Protein AF-A0A4Z2C0A8-F1 (afdb_monomer_lite)

Secondary structure (DSSP, 8-state):
-HHHHHHGGGS--HHHHHHHHHHHHHHHHHHHS-EEEESEEEE-GGG--SHHHHHHHHHHHHHHHTS--STT---TT---HHHHHHHHHHHHHHTTPPPPHHHHHHHHHHTSPP---HHHHHHHHHHHHHTTTTTTTHHHHHHHHHHHHHHTT-GGGGGGHHHHHHHTTSS-TTS---TTT--SSTTTTT-TTS-----------------HHHHHHHHHHHHHHHHHHHHHS-TT-TT---THHHHHHHHHHHHHHHHHHHT--SSHHHHHHHHHHHHHHHHHHHHHHHHHHHHT-S-TT--SS-----S--PPPHHHHHHHHHHHHHHHHHH-HHHHHHHHHHHHHHHHHHHHTT-HHHHHTTS---GGGHHHHHHHHHHHS--

Structure (mmCIF, N/CA/C/O backbone):
data_AF-A0A4Z2C0A8-F1
#
_entry.id   AF-A0A4Z2C0A8-F1
#
loop_
_atom_site.group_PDB
_atom_site.id
_atom_site.type_symbol
_atom_site.label_atom_id
_atom_site.label_alt_id
_atom_site.label_comp_id
_atom_site.label_asym_id
_atom_site.label_entity_id
_atom_site.label_seq_id
_atom_site.pdbx_PDB_ins_code
_atom_site.Cartn_x
_atom_site.Cartn_y
_atom_site.Cartn_z
_atom_site.occupancy
_atom_site.B_iso_or_equiv
_atom_site.auth_seq_id
_atom_site.auth_comp_id
_atom_site.auth_asym_id
_atom_site.auth_atom_id
_atom_site.pdbx_PDB_model_num
ATOM 1 N N . MET A 1 1 ? -29.830 -2.987 31.483 1.00 88.69 1 MET A N 1
ATOM 2 C CA . MET A 1 1 ? -28.552 -2.624 32.144 1.00 88.69 1 MET A CA 1
ATOM 3 C C . MET A 1 1 ? -27.449 -2.340 31.132 1.00 88.69 1 MET A C 1
ATOM 5 O O . MET A 1 1 ? -26.892 -1.254 31.177 1.00 88.69 1 MET A O 1
ATOM 9 N N . LEU A 1 2 ? -27.124 -3.257 30.213 1.00 89.62 2 LEU A N 1
ATOM 10 C CA . LEU A 1 2 ? -26.141 -2.940 29.168 1.00 89.62 2 LEU A CA 1
ATOM 11 C C . LEU A 1 2 ? -26.569 -1.745 28.313 1.00 89.62 2 LEU A C 1
ATOM 13 O O . LEU A 1 2 ? -25.773 -0.841 28.118 1.00 89.62 2 LEU A O 1
ATOM 17 N N . GLU A 1 3 ? -27.832 -1.681 27.895 1.00 87.94 3 GLU A N 1
ATOM 18 C CA . GLU A 1 3 ? -28.350 -0.531 27.143 1.00 87.94 3 GLU A CA 1
ATOM 19 C C . GLU A 1 3 ? -28.094 0.795 27.865 1.00 87.94 3 GLU A C 1
ATOM 21 O O . GLU A 1 3 ? -27.481 1.675 27.278 1.00 87.94 3 GLU A O 1
ATOM 26 N N . THR A 1 4 ? -28.429 0.901 29.155 1.00 90.75 4 THR A N 1
ATOM 27 C CA . THR A 1 4 ? -28.157 2.094 29.980 1.00 90.75 4 THR A CA 1
ATOM 28 C C . THR A 1 4 ? -26.667 2.428 30.098 1.00 90.75 4 THR A C 1
ATOM 30 O O . THR A 1 4 ? -26.314 3.600 30.163 1.00 90.75 4 THR A O 1
ATOM 33 N N . ILE A 1 5 ? -25.778 1.426 30.089 1.00 92.50 5 ILE A N 1
ATOM 34 C CA . ILE A 1 5 ? -24.326 1.665 30.039 1.00 92.50 5 ILE A CA 1
ATOM 35 C C . ILE A 1 5 ? -23.964 2.290 28.687 1.00 92.50 5 ILE A C 1
ATOM 37 O O . ILE A 1 5 ? -23.289 3.313 28.647 1.00 92.50 5 ILE A O 1
ATOM 41 N N . PHE A 1 6 ? -24.445 1.722 27.578 1.00 89.81 6 PHE A N 1
ATOM 42 C CA . PHE A 1 6 ? -24.187 2.238 26.229 1.00 89.81 6 PHE A CA 1
ATOM 43 C C . PHE A 1 6 ? -24.860 3.594 25.961 1.00 89.81 6 PHE A C 1
ATOM 45 O O . PHE A 1 6 ? -24.337 4.380 25.176 1.00 89.81 6 PHE A O 1
ATOM 52 N N . GLU A 1 7 ? -25.955 3.932 26.645 1.00 89.25 7 GLU A N 1
ATOM 53 C CA . GLU A 1 7 ? -26.578 5.258 26.563 1.00 89.25 7 GLU A CA 1
ATOM 54 C C . GLU A 1 7 ? -25.666 6.390 27.041 1.00 89.25 7 GLU A C 1
ATOM 56 O O . GLU A 1 7 ? -25.802 7.512 26.551 1.00 89.25 7 GLU A O 1
ATOM 61 N N . LEU A 1 8 ? -24.694 6.108 27.919 1.00 89.31 8 LEU A N 1
ATOM 62 C CA . LEU A 1 8 ? -23.673 7.087 28.310 1.00 89.31 8 LEU A CA 1
ATOM 63 C C . LEU A 1 8 ? -22.891 7.604 27.095 1.00 89.31 8 LEU A C 1
ATOM 65 O O . LEU A 1 8 ? -22.428 8.741 27.099 1.00 89.31 8 LEU A O 1
ATOM 69 N N . LEU A 1 9 ? -22.788 6.802 26.030 1.00 86.75 9 LEU A N 1
ATOM 70 C CA . LEU A 1 9 ? -22.075 7.164 24.809 1.00 86.75 9 LEU A CA 1
ATOM 71 C C . LEU A 1 9 ? -22.843 8.145 23.909 1.00 86.75 9 LEU A C 1
ATOM 73 O O . LEU A 1 9 ? -22.243 8.678 22.979 1.00 86.75 9 LEU A O 1
ATOM 77 N N . LYS A 1 10 ? -24.130 8.432 24.178 1.00 84.69 10 LYS A N 1
ATOM 78 C CA . LYS A 1 10 ? -24.916 9.430 23.418 1.00 84.69 10 LYS A CA 1
ATOM 79 C C . LYS A 1 10 ? -24.261 10.815 23.430 1.00 84.69 10 LYS A C 1
ATOM 81 O O . LYS A 1 10 ? -24.403 11.574 22.478 1.00 84.69 10 LYS A O 1
ATOM 86 N N . SER A 1 11 ? -23.549 11.148 24.508 1.00 84.12 11 SER A N 1
ATOM 87 C CA . SER A 1 11 ? -22.770 12.380 24.623 1.00 84.12 11 SER A CA 1
ATOM 88 C C . SER A 1 11 ? -21.293 12.041 24.796 1.00 84.12 11 SER A C 1
ATOM 90 O O . SER A 1 11 ? -20.888 11.470 25.813 1.00 84.12 11 SER A O 1
ATOM 92 N N . TRP A 1 12 ? -20.499 12.390 23.784 1.00 82.88 12 TRP A N 1
ATOM 93 C CA . TRP A 1 12 ? -19.073 12.086 23.705 1.00 82.88 12 TRP A CA 1
ATOM 94 C C . TRP A 1 12 ? -18.260 13.064 24.558 1.00 82.88 12 TRP A C 1
ATOM 96 O O . TRP A 1 12 ? -17.867 14.131 24.088 1.00 82.88 12 TRP A O 1
ATOM 106 N N . THR A 1 13 ? -18.088 12.718 25.834 1.00 85.19 13 THR A N 1
ATOM 107 C CA . THR A 1 13 ? -17.295 13.486 26.801 1.00 85.19 13 THR A CA 1
ATOM 108 C C . THR A 1 13 ? -16.404 12.561 27.625 1.00 85.19 13 THR A C 1
ATOM 110 O O . THR A 1 13 ? -16.805 11.442 27.955 1.00 85.19 13 THR A O 1
ATOM 113 N N . ASP A 1 14 ? -15.243 13.053 28.058 1.00 83.06 14 ASP A N 1
ATOM 114 C CA . ASP A 1 14 ? -14.302 12.321 28.922 1.00 83.06 14 ASP A CA 1
ATOM 115 C C . ASP A 1 14 ? -14.969 11.707 30.171 1.00 83.06 14 ASP A C 1
ATOM 117 O O . ASP A 1 14 ? -14.693 10.562 30.534 1.00 83.06 14 ASP A O 1
ATOM 121 N N . VAL A 1 15 ? -15.903 12.425 30.808 1.00 88.06 15 VAL A N 1
ATOM 122 C CA . VAL A 1 15 ? -16.646 11.929 31.982 1.00 88.06 15 VAL A CA 1
ATOM 123 C C . VAL A 1 15 ? -17.532 10.738 31.613 1.00 88.06 15 VAL A C 1
ATOM 125 O O . VAL A 1 15 ? -17.494 9.706 32.287 1.00 88.06 15 VAL A O 1
ATOM 128 N N . ASN A 1 16 ? -18.303 10.849 30.530 1.00 89.25 16 ASN A N 1
ATOM 129 C CA . ASN A 1 16 ? -19.191 9.777 30.087 1.00 89.25 16 ASN A CA 1
ATOM 130 C C . ASN A 1 16 ? -18.418 8.555 29.599 1.00 89.25 16 ASN A C 1
ATOM 132 O O . ASN A 1 16 ? -18.796 7.433 29.929 1.00 89.25 16 ASN A O 1
ATOM 136 N N . LEU A 1 17 ? -17.315 8.755 28.876 1.00 86.56 17 LEU A N 1
ATOM 137 C CA . LEU A 1 17 ? -16.445 7.667 28.440 1.00 86.56 17 LEU A CA 1
ATOM 138 C C . LEU A 1 17 ? -15.831 6.937 29.639 1.00 86.56 17 LEU A C 1
ATOM 140 O O . LEU A 1 17 ? -15.885 5.709 29.698 1.00 86.56 17 LEU A O 1
ATOM 144 N N . LYS A 1 18 ? -15.299 7.661 30.633 1.00 88.12 18 LYS A N 1
ATOM 145 C CA . LYS A 1 18 ? -14.781 7.052 31.871 1.00 88.12 18 LYS A CA 1
ATOM 146 C C . LYS A 1 18 ? -15.848 6.230 32.589 1.00 88.12 18 LYS A C 1
ATOM 148 O O . LYS A 1 18 ? -15.583 5.091 32.976 1.00 88.12 18 LYS A O 1
ATOM 153 N N . ASN A 1 19 ? -17.052 6.783 32.726 1.00 91.25 19 ASN A N 1
ATOM 154 C CA . ASN A 1 19 ? -18.176 6.095 33.355 1.00 91.25 19 ASN A CA 1
ATOM 155 C C . ASN A 1 19 ? -18.604 4.855 32.563 1.00 91.25 19 ASN A C 1
ATOM 157 O O . ASN A 1 19 ? -18.820 3.807 33.168 1.00 91.25 19 ASN A O 1
ATOM 161 N N . PHE A 1 20 ? -18.659 4.943 31.232 1.00 92.19 20 PHE A N 1
ATOM 162 C CA . PHE A 1 20 ? -18.952 3.813 30.354 1.00 92.19 20 PHE A CA 1
ATOM 163 C C . PHE A 1 20 ? -17.986 2.654 30.603 1.00 92.19 20 PHE A C 1
ATOM 165 O O . PHE A 1 20 ? -18.425 1.544 30.896 1.00 92.19 20 PHE A O 1
ATOM 172 N N . TRP A 1 21 ? -16.673 2.902 30.564 1.00 89.94 21 TRP A N 1
ATOM 173 C CA . TRP A 1 21 ? -15.678 1.846 30.765 1.00 89.94 21 TRP A CA 1
ATOM 174 C C . TRP A 1 21 ? -15.716 1.254 32.172 1.00 89.94 21 TRP A C 1
ATOM 176 O O . TRP A 1 21 ? -15.586 0.038 32.323 1.00 89.94 21 TRP A O 1
ATOM 186 N N . LEU A 1 22 ? -15.920 2.086 33.197 1.00 91.81 22 LEU A N 1
ATOM 187 C CA . LEU A 1 22 ? -16.015 1.626 34.581 1.00 91.81 22 LEU A CA 1
ATOM 188 C C . LEU A 1 22 ? -17.239 0.725 34.787 1.00 91.81 22 LEU A C 1
ATOM 190 O O . LEU A 1 22 ? -17.107 -0.369 35.336 1.00 91.81 22 LEU A O 1
ATOM 194 N N . GLN A 1 23 ? -18.409 1.155 34.313 1.00 95.62 23 GLN A N 1
ATOM 195 C CA . GLN A 1 23 ? -19.644 0.386 34.446 1.00 95.62 23 GLN A CA 1
ATOM 196 C C . GLN A 1 23 ? -19.627 -0.873 33.578 1.00 95.62 23 GLN A C 1
ATOM 198 O O . GLN A 1 23 ? -20.081 -1.923 34.023 1.00 95.62 23 GLN A O 1
ATOM 203 N N . LEU A 1 24 ? -19.052 -0.808 32.373 1.00 95.00 24 LEU A N 1
ATOM 204 C CA . LEU A 1 24 ? -18.886 -1.977 31.514 1.00 95.00 24 LEU A CA 1
ATOM 205 C C . LEU A 1 24 ? -17.974 -3.022 32.165 1.00 95.00 24 LEU A C 1
ATOM 207 O O . LEU A 1 24 ? -18.290 -4.210 32.140 1.00 95.00 24 LEU A O 1
ATOM 211 N N . LYS A 1 25 ? -16.871 -2.584 32.786 1.00 93.81 25 LYS A N 1
ATOM 212 C CA . LYS A 1 25 ? -15.972 -3.465 33.539 1.00 93.81 25 LYS A CA 1
ATOM 213 C C . LYS A 1 25 ? -16.688 -4.118 34.718 1.00 93.81 25 LYS A C 1
ATOM 215 O O . LYS A 1 25 ? -16.620 -5.334 34.863 1.00 93.81 25 LYS A O 1
ATOM 220 N N . GLN A 1 26 ? -17.403 -3.329 35.521 1.00 94.12 26 GLN A N 1
ATOM 221 C CA . GLN A 1 26 ? -18.189 -3.841 36.646 1.00 94.12 26 GLN A CA 1
ATOM 222 C C . GLN A 1 26 ? -19.239 -4.855 36.182 1.00 94.12 26 GLN A C 1
ATOM 224 O O . GLN A 1 26 ? -19.340 -5.939 36.750 1.00 94.12 26 GLN A O 1
ATOM 229 N N . PHE A 1 27 ? -19.978 -4.534 35.117 1.00 95.12 27 PHE A N 1
ATOM 230 C CA . PHE A 1 27 ? -20.941 -5.446 34.510 1.00 95.12 27 PHE A CA 1
ATOM 231 C C . PHE A 1 27 ? -20.268 -6.761 34.107 1.00 95.12 27 PHE A C 1
ATOM 233 O O . PHE A 1 27 ? -20.712 -7.837 34.503 1.00 95.12 27 PHE A O 1
ATOM 240 N N . PHE A 1 28 ? -19.163 -6.693 33.363 1.00 93.88 28 PHE A N 1
ATOM 241 C CA . PHE A 1 28 ? -18.478 -7.895 32.908 1.00 93.88 28 PHE A CA 1
ATOM 242 C C . PHE A 1 28 ? -17.987 -8.747 34.084 1.00 93.88 28 PHE A C 1
ATOM 244 O O . PHE A 1 28 ? -18.219 -9.953 34.095 1.00 93.88 28 PHE A O 1
ATOM 251 N N . GLU A 1 29 ? -17.359 -8.148 35.098 1.00 91.50 29 GLU A N 1
ATOM 252 C CA . GLU A 1 29 ? -16.830 -8.871 36.262 1.00 91.50 29 GLU A CA 1
ATOM 253 C C . GLU A 1 29 ? -17.927 -9.566 37.079 1.00 91.50 29 GLU A C 1
ATOM 255 O O . GLU A 1 29 ? -17.758 -10.726 37.464 1.00 91.50 29 GLU A O 1
ATOM 260 N N . VAL A 1 30 ? -19.056 -8.888 37.305 1.00 91.06 30 VAL A N 1
ATOM 261 C CA . VAL A 1 30 ? -20.178 -9.415 38.096 1.00 91.06 30 VAL A CA 1
ATOM 262 C C . VAL A 1 30 ? -20.907 -10.531 37.350 1.00 91.06 30 VAL A C 1
ATOM 264 O O . VAL A 1 30 ? -21.149 -11.599 37.912 1.00 91.06 30 VAL A O 1
ATOM 267 N N . TYR A 1 31 ? -21.244 -10.316 36.078 1.00 91.25 31 TYR A N 1
ATOM 268 C CA . TYR A 1 31 ? -22.095 -11.246 35.335 1.00 91.25 31 TYR A CA 1
ATOM 269 C C . TYR A 1 31 ? -21.322 -12.414 34.710 1.00 91.25 31 TYR A C 1
ATOM 271 O O . TYR A 1 31 ? -21.910 -13.468 34.482 1.00 91.25 31 TYR A O 1
ATOM 279 N N . SER A 1 32 ? -20.009 -12.288 34.477 1.00 91.31 32 SER A N 1
ATOM 280 C CA . SER A 1 32 ? -19.203 -13.396 33.925 1.00 91.31 32 SER A CA 1
ATOM 281 C C . SER A 1 32 ? -18.956 -14.515 34.936 1.00 91.31 32 SER A C 1
ATOM 283 O O . SER A 1 32 ? -18.603 -15.637 34.565 1.00 91.31 32 SER A O 1
ATOM 285 N N . LYS A 1 33 ? -19.103 -14.213 36.230 1.00 89.25 33 LYS A N 1
ATOM 286 C CA . LYS A 1 33 ? -18.860 -15.142 37.335 1.00 89.25 33 LYS A CA 1
ATOM 287 C C . LYS A 1 33 ? -20.022 -15.049 38.325 1.00 89.25 33 LYS A C 1
ATOM 289 O O . LYS A 1 33 ? -19.846 -14.468 39.390 1.00 89.25 33 LYS A O 1
ATOM 294 N N . PRO A 1 34 ? -21.201 -15.605 38.000 1.00 87.81 34 PRO A N 1
ATOM 295 C CA . PRO A 1 34 ? -22.351 -15.522 38.887 1.00 87.81 34 PRO A CA 1
ATOM 296 C C . PRO A 1 34 ? -22.056 -16.240 40.210 1.00 87.81 34 PRO A C 1
ATOM 298 O O . PRO A 1 34 ? -21.634 -17.403 40.235 1.00 87.81 34 PRO A O 1
ATOM 301 N N . PHE A 1 35 ? -22.274 -15.535 41.318 1.00 86.88 35 PHE A N 1
ATOM 302 C CA . PHE A 1 35 ? -22.191 -16.073 42.672 1.00 86.88 35 PHE A CA 1
ATOM 303 C C . PHE A 1 35 ? -23.574 -16.056 43.315 1.00 86.88 35 PHE A C 1
ATOM 305 O O . PHE A 1 35 ? -24.343 -15.115 43.135 1.00 86.88 35 PHE A O 1
ATOM 312 N N . VAL A 1 36 ? -23.861 -17.092 44.093 1.00 88.31 36 VAL A N 1
ATOM 313 C CA . VAL A 1 36 ? -25.039 -17.200 44.952 1.00 88.31 36 VAL A CA 1
ATOM 314 C C . VAL A 1 36 ? -24.576 -17.322 46.400 1.00 88.31 36 VAL A C 1
ATOM 316 O O . VAL A 1 36 ? -23.484 -17.831 46.683 1.00 88.31 36 VAL A O 1
ATOM 319 N N . TYR A 1 37 ? -25.381 -16.812 47.326 1.00 85.69 37 TYR A N 1
ATOM 320 C CA . TYR A 1 37 ? -25.117 -16.940 48.750 1.00 85.69 37 TYR A CA 1
ATOM 321 C C . TYR A 1 37 ? -25.988 -18.049 49.343 1.00 85.69 37 TYR A C 1
ATOM 323 O O . TYR A 1 37 ? -27.208 -17.930 49.390 1.00 85.69 37 TYR A O 1
ATOM 331 N N . GLU A 1 38 ? -25.340 -19.113 49.810 1.00 83.06 38 GLU A N 1
ATOM 332 C CA . GLU A 1 38 ? -25.959 -20.227 50.535 1.00 83.06 38 GLU A CA 1
ATOM 333 C C . GLU A 1 38 ? -25.087 -20.530 51.754 1.00 83.06 38 GLU A C 1
ATOM 335 O O . GLU A 1 38 ? -24.165 -21.352 51.669 1.00 83.06 38 GLU A O 1
ATOM 340 N N . GLU A 1 39 ? -25.310 -19.784 52.843 1.00 88.25 39 GLU A N 1
ATOM 341 C CA . GLU A 1 39 ? -24.488 -19.728 54.075 1.00 88.25 39 GLU A CA 1
ATOM 342 C C . GLU A 1 39 ? -23.062 -19.175 53.862 1.00 88.25 39 GLU A C 1
ATOM 344 O O . GLU A 1 39 ? -22.512 -18.470 54.707 1.00 88.25 39 GLU A O 1
ATOM 349 N N . LYS A 1 40 ? -22.472 -19.437 52.695 1.00 85.56 40 LYS A N 1
ATOM 350 C CA . LYS A 1 40 ? -21.213 -18.889 52.192 1.00 85.56 40 LYS A CA 1
ATOM 351 C C . LYS A 1 40 ? -21.358 -18.499 50.723 1.00 85.56 40 LYS A C 1
ATOM 353 O O . LYS A 1 40 ? -22.190 -19.048 50.000 1.00 85.56 40 LYS A O 1
ATOM 358 N N . GLN A 1 41 ? -20.515 -17.574 50.269 1.00 87.12 41 GLN A N 1
ATOM 359 C CA . GLN A 1 41 ? -20.428 -17.214 48.855 1.00 87.12 41 GLN A CA 1
ATOM 360 C C . GLN A 1 41 ? -19.961 -18.432 48.042 1.00 87.12 41 GLN A C 1
ATOM 362 O O . GLN A 1 41 ? -18.883 -18.976 48.291 1.00 87.12 41 GLN A O 1
ATOM 367 N N . LYS A 1 42 ? -20.767 -18.865 47.069 1.00 87.94 42 LYS A N 1
ATOM 368 C CA . LYS A 1 42 ? -20.454 -19.983 46.168 1.00 87.94 42 LYS A CA 1
ATOM 369 C C . LYS A 1 42 ? -20.701 -19.578 44.722 1.00 87.94 42 LYS A C 1
ATOM 371 O O . LYS A 1 42 ? -21.611 -18.809 44.428 1.00 87.94 42 LYS A O 1
ATOM 376 N N . ARG A 1 43 ? -19.887 -20.099 43.803 1.00 84.25 43 ARG A N 1
ATOM 377 C CA . ARG A 1 43 ? -20.119 -19.915 42.366 1.00 84.25 43 ARG A CA 1
ATOM 378 C C . ARG A 1 43 ? -21.384 -20.675 41.964 1.00 84.25 43 ARG A C 1
ATOM 380 O O . ARG A 1 43 ? -21.538 -21.837 42.335 1.00 84.25 43 ARG A O 1
ATOM 387 N N . TRP A 1 44 ? -22.261 -20.038 41.197 1.00 87.88 44 TRP A N 1
ATOM 388 C CA . TRP A 1 44 ? -23.528 -20.626 40.770 1.00 87.88 44 TRP A CA 1
ATOM 389 C C . TRP A 1 44 ? -23.326 -21.531 39.546 1.00 87.88 44 TRP A C 1
ATOM 391 O O . TRP A 1 44 ? -23.567 -21.140 38.409 1.00 87.88 44 TRP A O 1
ATOM 401 N N . LEU A 1 45 ? -22.843 -22.754 39.777 1.00 84.12 45 LEU A N 1
ATOM 402 C CA . LEU A 1 45 ? -22.459 -23.684 38.704 1.00 84.12 45 LEU A CA 1
ATOM 403 C C . LEU A 1 45 ? -23.644 -24.237 37.891 1.00 84.12 45 LEU A C 1
ATOM 405 O O . LEU A 1 45 ? -23.461 -24.575 36.729 1.00 84.12 45 LEU A O 1
ATOM 409 N N . SER A 1 46 ? -24.846 -24.319 38.469 1.00 86.44 46 SER A N 1
ATOM 410 C CA . SER A 1 46 ? -26.043 -24.846 37.791 1.00 86.44 46 SER A CA 1
ATOM 411 C C . SER A 1 46 ? -26.724 -23.861 36.835 1.00 86.44 46 SER A C 1
ATOM 413 O O . SER A 1 46 ? -27.633 -24.264 36.119 1.00 86.44 46 SER A O 1
ATOM 415 N N . LEU A 1 47 ? -26.310 -22.588 36.821 1.00 85.31 47 LEU A N 1
ATOM 416 C CA . LEU A 1 47 ? -26.939 -21.542 36.007 1.00 85.31 47 LEU A CA 1
ATOM 417 C C . LEU A 1 47 ? -26.628 -21.679 34.503 1.00 85.31 47 LEU A C 1
ATOM 419 O O . LEU A 1 47 ? -27.257 -20.992 33.708 1.00 85.31 47 LEU A O 1
ATOM 423 N N . ASP A 1 48 ? -25.658 -22.525 34.124 1.00 85.69 48 ASP A N 1
ATOM 424 C CA . ASP A 1 48 ? -25.140 -22.677 32.748 1.00 85.69 48 ASP A CA 1
ATOM 425 C C . ASP A 1 48 ? -24.895 -21.325 32.048 1.00 85.69 48 ASP A C 1
ATOM 427 O O . ASP A 1 48 ? -25.204 -21.095 30.880 1.00 85.69 48 ASP A O 1
ATOM 431 N N . TYR A 1 49 ? -24.382 -20.378 32.833 1.00 89.56 49 TYR A N 1
ATOM 432 C CA . TYR A 1 49 ? -24.153 -19.003 32.426 1.00 89.56 49 TYR A CA 1
ATOM 433 C C . TYR A 1 49 ? -22.796 -18.542 32.940 1.00 89.56 49 TYR A C 1
ATOM 435 O O . TYR A 1 49 ? -22.455 -18.718 34.115 1.00 89.56 49 TYR A O 1
ATOM 443 N N . GLY A 1 50 ? -22.019 -17.913 32.068 1.00 89.44 50 GLY A N 1
ATOM 444 C CA . GLY A 1 50 ? -20.719 -17.384 32.435 1.00 89.44 50 GLY A CA 1
ATOM 445 C C . GLY A 1 50 ? -20.145 -16.434 31.400 1.00 89.44 50 GLY A C 1
ATOM 446 O O . GLY A 1 50 ? -20.858 -15.762 30.658 1.00 89.44 50 GLY A O 1
ATOM 447 N N . GLU A 1 51 ? -18.819 -16.378 31.380 1.00 92.94 51 GLU A N 1
ATOM 448 C CA . GLU A 1 51 ? -18.047 -15.424 30.591 1.00 92.94 51 GLU A CA 1
ATOM 449 C C . GLU A 1 51 ? -18.393 -15.448 29.094 1.00 92.94 51 GLU A C 1
ATOM 451 O O . GLU A 1 51 ? -18.598 -14.390 28.501 1.00 92.94 51 GLU A O 1
ATOM 456 N N . ASP A 1 52 ? -18.531 -16.627 28.485 1.00 92.75 52 ASP A N 1
ATOM 457 C CA . ASP A 1 52 ? -18.840 -16.733 27.054 1.00 92.75 52 ASP A CA 1
ATOM 458 C C . ASP A 1 52 ? -20.257 -16.242 26.723 1.00 92.75 52 ASP A C 1
ATOM 460 O O . ASP A 1 52 ? -20.458 -15.582 25.702 1.00 92.75 52 ASP A O 1
ATOM 464 N N . ASN A 1 53 ? -21.234 -16.465 27.611 1.00 93.81 53 ASN A N 1
ATOM 465 C CA . ASN A 1 53 ? -22.586 -15.919 27.456 1.00 93.81 53 ASN A CA 1
ATOM 466 C C . ASN A 1 53 ? -22.571 -14.387 27.530 1.00 93.81 53 ASN A C 1
ATOM 468 O O . ASN A 1 53 ? -23.200 -13.725 26.707 1.00 93.81 53 ASN A O 1
ATOM 472 N N . VAL A 1 54 ? -21.811 -13.818 28.472 1.00 94.50 54 VAL A N 1
ATOM 473 C CA . VAL A 1 54 ? -21.654 -12.362 28.606 1.00 94.50 54 VAL A CA 1
ATOM 474 C C . VAL A 1 54 ? -20.952 -11.768 27.382 1.00 94.50 54 VAL A C 1
ATOM 476 O O . VAL A 1 54 ? -21.393 -10.739 26.867 1.00 94.50 54 VAL A O 1
ATOM 479 N N . LYS A 1 55 ? -19.900 -12.420 26.867 1.00 95.31 55 LYS A N 1
ATOM 480 C CA . LYS A 1 55 ? -19.216 -12.006 25.630 1.00 95.31 55 LYS A CA 1
ATOM 481 C C . LYS A 1 55 ? -20.155 -12.027 24.427 1.00 95.31 55 LYS A C 1
ATOM 483 O O . LYS A 1 55 ? -20.160 -11.067 23.659 1.00 95.31 55 LYS A O 1
ATOM 488 N N . ASN A 1 56 ? -20.957 -13.081 24.276 1.00 94.19 56 ASN A N 1
ATOM 489 C CA . ASN A 1 56 ? -21.932 -13.193 23.190 1.00 94.19 56 ASN A CA 1
ATOM 490 C C . ASN A 1 56 ? -23.021 -12.118 23.294 1.00 94.19 56 ASN A C 1
ATOM 492 O O . ASN A 1 56 ? -23.308 -11.455 22.303 1.00 94.19 56 ASN A O 1
ATOM 496 N N . MET A 1 57 ? -23.544 -11.861 24.495 1.00 94.25 57 MET A N 1
ATOM 497 C CA . MET A 1 57 ? -24.527 -10.799 24.732 1.00 94.25 57 MET A CA 1
ATOM 498 C C . MET A 1 57 ? -23.968 -9.410 24.394 1.00 94.25 57 MET A C 1
ATOM 500 O O . MET A 1 57 ? -24.618 -8.622 23.707 1.00 94.25 57 MET A O 1
ATOM 504 N N . LEU A 1 58 ? -22.740 -9.110 24.834 1.00 94.56 58 LEU A N 1
ATOM 505 C CA . LEU A 1 58 ? -22.052 -7.866 24.481 1.00 94.56 58 LEU A CA 1
ATOM 506 C C . LEU A 1 58 ? -21.852 -7.743 22.972 1.00 94.56 58 LEU A C 1
ATOM 508 O O . LEU A 1 58 ? -22.083 -6.680 22.399 1.00 94.56 58 LEU A O 1
ATOM 512 N N . LYS A 1 59 ? -21.428 -8.830 22.327 1.00 94.50 59 LYS A N 1
ATOM 513 C CA . LYS A 1 59 ? -21.224 -8.879 20.884 1.00 94.50 59 LYS A CA 1
ATOM 514 C C . LYS A 1 59 ? -22.508 -8.569 20.122 1.00 94.50 59 LYS A C 1
ATOM 516 O O . LYS A 1 59 ? -22.482 -7.709 19.248 1.00 94.50 59 LYS A O 1
ATOM 521 N N . GLU A 1 60 ? -23.603 -9.254 20.439 1.00 91.94 60 GLU A N 1
ATOM 522 C CA . GLU A 1 60 ? -24.895 -9.070 19.770 1.00 91.94 60 GLU A CA 1
ATOM 523 C C . GLU A 1 60 ? -25.393 -7.633 19.911 1.00 91.94 60 GLU A C 1
ATOM 525 O O . GLU A 1 60 ? -25.748 -7.006 18.912 1.00 91.94 60 GLU A O 1
ATOM 530 N N . LEU A 1 61 ? -25.314 -7.075 21.122 1.00 91.19 61 LEU A N 1
ATOM 531 C CA . LEU A 1 61 ? -25.694 -5.689 21.379 1.00 91.19 61 LEU A CA 1
ATOM 532 C C . LEU A 1 61 ? -24.845 -4.707 20.564 1.00 91.19 61 LEU A C 1
ATOM 534 O O . LEU A 1 61 ? -25.389 -3.795 19.946 1.00 91.19 61 LEU A O 1
ATOM 538 N N . MET A 1 62 ? -23.523 -4.896 20.512 1.00 91.62 62 MET A N 1
ATOM 539 C CA . MET A 1 62 ? -22.640 -4.018 19.739 1.00 91.62 62 MET A CA 1
ATOM 540 C C . MET A 1 62 ? -22.862 -4.147 18.230 1.00 91.62 62 MET A C 1
ATOM 542 O O . MET A 1 62 ? -22.947 -3.137 17.539 1.00 91.62 62 MET A O 1
ATOM 546 N N . VAL A 1 63 ? -22.993 -5.364 17.700 1.00 89.44 63 VAL A N 1
ATOM 547 C CA . VAL A 1 63 ? -23.253 -5.580 16.267 1.00 89.44 63 VAL A CA 1
ATOM 548 C C . VAL A 1 63 ? -24.606 -4.986 15.863 1.00 89.44 63 VAL A C 1
ATOM 550 O O . VAL A 1 63 ? -24.730 -4.440 14.767 1.00 89.44 63 VAL A O 1
ATOM 553 N N . HIS A 1 64 ? -25.613 -5.062 16.735 1.00 85.69 64 HIS A N 1
ATOM 554 C CA . HIS A 1 64 ? -26.934 -4.501 16.471 1.00 85.69 64 HIS A CA 1
ATOM 555 C C . HIS A 1 64 ? -26.982 -2.974 16.630 1.00 85.69 64 HIS A C 1
ATOM 557 O O . HIS A 1 64 ? -27.585 -2.290 15.808 1.00 85.69 64 HIS A O 1
ATOM 563 N N . GLY A 1 65 ? -26.351 -2.435 17.675 1.00 81.44 65 GLY A N 1
ATOM 564 C CA . GLY A 1 65 ? -26.486 -1.029 18.062 1.00 81.44 65 GLY A CA 1
ATOM 565 C C . GLY A 1 65 ? -25.380 -0.086 17.580 1.00 81.44 65 GLY A C 1
ATOM 566 O O . GLY A 1 65 ? -25.627 1.117 17.487 1.00 81.44 65 GLY A O 1
ATOM 567 N N . LEU A 1 66 ? -24.178 -0.600 17.286 1.00 84.06 66 LEU A N 1
ATOM 568 C CA . LEU A 1 66 ? -22.993 0.198 16.924 1.00 84.06 66 LEU A CA 1
ATOM 569 C C . LEU A 1 66 ? -22.530 0.035 15.473 1.00 84.06 66 LEU A C 1
ATOM 571 O O . LEU A 1 66 ? -21.705 0.826 15.020 1.00 84.06 66 LEU A O 1
ATOM 575 N N . LEU A 1 67 ? -23.043 -0.951 14.735 1.00 82.00 67 LEU A N 1
ATOM 576 C CA . LEU A 1 67 ? -22.755 -1.092 13.309 1.00 82.00 67 LEU A CA 1
ATOM 577 C C . LEU A 1 67 ? -23.977 -0.707 12.472 1.00 82.00 67 LEU A C 1
ATOM 579 O O . LEU A 1 67 ? -25.093 -1.108 12.805 1.00 82.00 67 LEU A O 1
ATOM 583 N N . PRO A 1 68 ? -23.788 0.022 11.359 1.00 70.75 68 PRO A N 1
ATOM 584 C CA . PRO A 1 68 ? -24.884 0.345 10.457 1.00 70.75 68 PRO A CA 1
ATOM 585 C C . PRO A 1 68 ? -25.483 -0.944 9.869 1.00 70.75 68 PRO A C 1
ATOM 587 O O . PRO A 1 68 ? -24.765 -1.794 9.335 1.00 70.75 68 PRO A O 1
ATOM 590 N N . GLN A 1 69 ? -26.804 -1.098 9.996 1.00 64.06 69 GLN A N 1
ATOM 591 C CA . GLN A 1 69 ? -27.536 -2.301 9.576 1.00 64.06 69 GLN A CA 1
ATOM 592 C C . GLN A 1 69 ? -27.929 -2.267 8.085 1.00 64.06 69 GLN A C 1
ATOM 594 O O . GLN A 1 69 ? -28.017 -3.333 7.484 1.00 64.06 69 GLN A O 1
ATOM 599 N N . GLN A 1 70 ? -28.113 -1.080 7.479 1.00 53.84 70 GLN A N 1
ATOM 600 C CA . GLN A 1 70 ? -28.313 -0.811 6.036 1.00 53.84 70 GLN A CA 1
ATOM 601 C C . GLN A 1 70 ? -28.478 0.710 5.799 1.00 53.84 70 GLN A C 1
ATOM 603 O O . GLN A 1 70 ? -28.635 1.453 6.765 1.00 53.84 70 GLN A O 1
ATOM 608 N N . GLU A 1 71 ? -28.455 1.167 4.536 1.00 45.16 71 GLU A N 1
ATOM 609 C CA . GLU A 1 71 ? -28.311 2.573 4.075 1.00 45.16 71 GLU A CA 1
ATOM 610 C C . GLU A 1 71 ? -29.245 3.633 4.704 1.00 45.16 71 GLU A C 1
ATOM 612 O O . GLU A 1 71 ? -28.987 4.821 4.551 1.00 45.16 71 GLU A O 1
ATOM 617 N N . HIS A 1 72 ? -30.306 3.240 5.417 1.00 39.91 72 HIS A N 1
ATOM 618 C CA . HIS A 1 72 ? -31.283 4.160 6.021 1.00 39.91 72 HIS A CA 1
ATOM 619 C C . HIS A 1 72 ? -31.498 3.947 7.536 1.00 39.91 72 HIS A C 1
ATOM 621 O O . HIS A 1 72 ? -32.363 4.584 8.133 1.00 39.91 72 HIS A O 1
ATOM 627 N N . GLY A 1 73 ? -30.723 3.064 8.180 1.00 42.75 73 GLY A N 1
ATOM 628 C CA . GLY A 1 73 ? -30.801 2.805 9.621 1.00 42.75 73 GLY A CA 1
ATOM 629 C C . GLY A 1 73 ? -29.714 3.552 10.390 1.00 42.75 73 GLY A C 1
ATOM 630 O O . GLY A 1 73 ? -28.552 3.151 10.355 1.00 42.75 73 GLY A O 1
ATOM 631 N N . GLY A 1 74 ? -30.086 4.629 11.088 1.00 54.50 74 GLY A N 1
ATOM 632 C CA . GLY A 1 74 ? -29.190 5.332 12.011 1.00 54.50 74 GLY A CA 1
ATOM 633 C C . GLY A 1 74 ? -28.733 4.444 13.176 1.00 54.50 74 GLY A C 1
ATOM 634 O O . GLY A 1 74 ? -29.390 3.464 13.525 1.00 54.50 74 GLY A O 1
ATOM 635 N N . LEU A 1 75 ? -27.595 4.784 13.786 1.00 59.38 75 LEU A N 1
ATOM 636 C CA . LEU A 1 75 ? -27.068 4.060 14.945 1.00 59.38 75 LEU A CA 1
ATOM 637 C C . LEU A 1 75 ? -27.953 4.275 16.180 1.00 59.38 75 LEU A C 1
ATOM 639 O O . LEU A 1 75 ? -28.329 5.405 16.494 1.00 59.38 75 LEU A O 1
ATOM 643 N N . VAL A 1 76 ? -28.235 3.194 16.916 1.00 59.19 76 VAL A N 1
ATOM 644 C CA . VAL A 1 76 ? -29.185 3.173 18.051 1.00 59.19 76 VAL A CA 1
ATOM 645 C C . VAL A 1 76 ? -28.792 4.159 19.159 1.00 59.19 76 VAL A C 1
ATOM 647 O O . VAL A 1 76 ? -29.650 4.724 19.833 1.00 59.19 76 VAL A O 1
ATOM 650 N N . TYR A 1 77 ? -27.493 4.415 19.321 1.00 65.56 77 TYR A N 1
ATOM 651 C CA . TYR A 1 77 ? -26.960 5.279 20.376 1.00 65.56 77 TYR A CA 1
ATOM 652 C C . TYR A 1 77 ? -26.598 6.695 19.903 1.00 65.56 77 TYR A C 1
ATOM 654 O O . TYR A 1 77 ? -25.959 7.428 20.650 1.00 65.56 77 TYR A O 1
ATOM 662 N N . GLY A 1 78 ? -26.973 7.092 18.680 1.00 66.94 78 GLY A N 1
ATOM 663 C CA . GLY A 1 78 ? -26.714 8.442 18.151 1.00 66.94 78 GLY A CA 1
ATOM 664 C C . GLY A 1 78 ? -25.233 8.791 17.949 1.00 66.94 78 GLY A C 1
ATOM 665 O O . GLY A 1 78 ? -24.909 9.923 17.601 1.00 66.94 78 GLY A O 1
ATOM 666 N N . LEU A 1 79 ? -24.336 7.826 18.162 1.00 76.94 79 LEU A N 1
ATOM 667 C CA . LEU A 1 79 ? -22.923 7.932 17.823 1.00 76.94 79 LEU A CA 1
ATOM 668 C C . LEU A 1 79 ? -22.768 8.052 16.310 1.00 76.94 79 LEU A C 1
ATOM 670 O O . LEU A 1 79 ? -23.509 7.418 15.558 1.00 76.94 79 LEU A O 1
ATOM 674 N N . ASP A 1 80 ? -21.766 8.802 15.862 1.00 85.19 80 ASP A N 1
ATOM 675 C CA . ASP A 1 80 ? -21.330 8.680 14.479 1.00 85.19 80 ASP A CA 1
ATOM 676 C C . ASP A 1 80 ? -20.640 7.316 14.251 1.00 85.19 80 ASP A C 1
ATOM 678 O O . ASP A 1 80 ? -20.146 6.689 15.202 1.00 85.19 80 ASP A O 1
ATOM 682 N N . PRO A 1 81 ? -20.592 6.839 12.994 1.00 87.19 81 PRO A N 1
ATOM 683 C CA . PRO A 1 81 ? -20.034 5.531 12.663 1.00 87.19 81 PRO A CA 1
ATOM 684 C C . PRO A 1 81 ? -18.606 5.298 13.163 1.00 87.19 81 PRO A C 1
ATOM 686 O O . PRO A 1 81 ? -18.299 4.198 13.626 1.00 87.19 81 PRO A O 1
ATOM 689 N N . LEU A 1 82 ? -17.749 6.322 13.127 1.00 87.62 82 LEU A N 1
ATOM 690 C CA . LEU A 1 82 ? -16.345 6.189 13.502 1.00 87.62 82 LEU A CA 1
ATOM 691 C C . LEU A 1 82 ? -16.202 6.010 15.016 1.00 87.62 82 LEU A C 1
ATOM 693 O O . LEU A 1 82 ? -15.506 5.096 15.469 1.00 87.62 82 LEU A O 1
ATOM 697 N N . ARG A 1 83 ? -16.891 6.833 15.813 1.00 87.62 83 ARG A N 1
ATOM 698 C CA . ARG A 1 83 ? -16.903 6.694 17.278 1.00 87.62 83 ARG A CA 1
ATOM 699 C C . ARG A 1 83 ? -17.462 5.342 17.715 1.00 87.62 83 ARG A C 1
ATOM 701 O O . ARG A 1 83 ? -16.851 4.667 18.546 1.00 87.62 83 ARG A O 1
ATOM 708 N N . ALA A 1 84 ? -18.575 4.915 17.118 1.00 88.81 84 ALA A N 1
ATOM 709 C CA . ALA A 1 84 ? -19.189 3.621 17.399 1.00 88.81 84 ALA A CA 1
ATOM 710 C C . ALA A 1 84 ? -18.240 2.451 17.088 1.00 88.81 84 ALA A C 1
ATOM 712 O O . ALA A 1 84 ? -18.060 1.554 17.917 1.00 88.81 84 ALA A O 1
ATOM 713 N N . ALA A 1 85 ? -17.560 2.499 15.941 1.00 89.69 85 ALA A N 1
ATOM 714 C CA . ALA A 1 85 ? -16.606 1.475 15.536 1.00 89.69 85 ALA A CA 1
ATOM 715 C C . ALA A 1 85 ? -15.385 1.401 16.467 1.00 89.69 85 ALA A C 1
ATOM 717 O O . ALA A 1 85 ? -14.950 0.310 16.841 1.00 89.69 85 ALA A O 1
ATOM 718 N N . VAL A 1 86 ? -14.851 2.548 16.895 1.00 87.44 86 VAL A N 1
ATOM 719 C CA . VAL A 1 86 ? -13.711 2.603 17.823 1.00 87.44 86 VAL A CA 1
ATOM 720 C C . VAL A 1 86 ? -14.079 2.032 19.192 1.00 87.44 86 VAL A C 1
ATOM 722 O O . VAL A 1 86 ? -13.288 1.272 19.763 1.00 87.44 86 VAL A O 1
ATOM 725 N N . VAL A 1 87 ? -15.275 2.337 19.707 1.00 88.00 87 VAL A N 1
ATOM 726 C CA . VAL A 1 87 ? -15.776 1.747 20.958 1.00 88.00 87 VAL A CA 1
ATOM 727 C C . VAL A 1 87 ? -15.942 0.240 20.803 1.00 88.00 87 VAL A C 1
ATOM 729 O O . VAL A 1 87 ? -15.348 -0.508 21.580 1.00 88.00 87 VAL A O 1
ATOM 732 N N . MET A 1 88 ? -16.677 -0.213 19.782 1.00 90.00 88 MET A N 1
ATOM 733 C CA . MET A 1 88 ? -16.917 -1.638 19.540 1.00 90.00 88 MET A CA 1
ATOM 734 C C . MET A 1 88 ? -15.606 -2.418 19.446 1.00 90.00 88 MET A C 1
ATOM 736 O O . MET A 1 88 ? -15.444 -3.443 20.111 1.00 90.00 88 MET A O 1
ATOM 740 N N . TRP A 1 89 ? -14.645 -1.922 18.665 1.00 87.00 89 TRP A N 1
ATOM 741 C CA . TRP A 1 89 ? -13.347 -2.573 18.524 1.00 87.00 89 TRP A CA 1
ATOM 742 C C . TRP A 1 89 ? -12.589 -2.635 19.851 1.00 87.00 89 TRP A C 1
ATOM 744 O O . TRP A 1 89 ? -12.033 -3.675 20.205 1.00 87.00 89 TRP A O 1
ATOM 754 N N . SER A 1 90 ? -12.607 -1.543 20.616 1.00 85.62 90 SER A N 1
ATOM 755 C CA . SER A 1 90 ? -11.928 -1.471 21.910 1.00 85.62 90 SER A CA 1
ATOM 756 C C . SER A 1 90 ? -12.516 -2.445 22.931 1.00 85.62 90 SER A C 1
ATOM 758 O O . SER A 1 90 ? -11.754 -3.110 23.633 1.00 85.62 90 SER A O 1
ATOM 760 N N . VAL A 1 91 ? -13.847 -2.587 22.980 1.00 89.38 91 VAL A N 1
ATOM 761 C CA . VAL A 1 91 ? -14.522 -3.598 23.810 1.00 89.38 91 VAL A CA 1
ATOM 762 C C . VAL A 1 91 ? -14.136 -5.003 23.344 1.00 89.38 91 VAL A C 1
ATOM 764 O O . VAL A 1 91 ? -13.756 -5.836 24.166 1.00 89.38 91 VAL A O 1
ATOM 767 N N . CYS A 1 92 ? -14.166 -5.267 22.033 1.00 89.44 92 CYS A N 1
ATOM 768 C CA . CYS A 1 92 ? -13.839 -6.591 21.506 1.00 89.44 92 CYS A CA 1
ATOM 769 C C . CYS A 1 92 ? -12.408 -7.017 21.850 1.00 89.44 92 CYS A C 1
ATOM 771 O O . CYS A 1 92 ? -12.187 -8.155 22.255 1.00 89.44 92 CYS A O 1
ATOM 773 N N . GLN A 1 93 ? -11.447 -6.096 21.758 1.00 83.94 93 GLN A N 1
ATOM 774 C CA . GLN A 1 93 ? -10.064 -6.352 22.160 1.00 83.94 93 GLN A CA 1
ATOM 775 C C . GLN A 1 93 ? -9.920 -6.519 23.678 1.00 83.94 93 GLN A C 1
ATOM 777 O O . GLN A 1 93 ? -9.256 -7.449 24.127 1.00 83.94 93 GLN A O 1
ATOM 782 N N . GLY A 1 94 ? -10.557 -5.654 24.475 1.00 85.00 94 GLY A N 1
ATOM 783 C CA . GLY A 1 94 ? -10.450 -5.682 25.938 1.00 85.00 94 GLY A CA 1
ATOM 784 C C . GLY A 1 94 ? -10.997 -6.961 26.576 1.00 85.00 94 GLY A C 1
ATOM 785 O O . GLY A 1 94 ? -10.439 -7.433 27.562 1.00 85.00 94 GLY A O 1
ATOM 786 N N . TYR A 1 95 ? -12.041 -7.548 25.987 1.00 89.50 95 TYR A N 1
ATOM 787 C CA . TYR A 1 95 ? -12.695 -8.757 26.498 1.00 89.50 95 TYR A CA 1
ATOM 788 C C . TYR A 1 95 ? -12.492 -9.988 25.604 1.00 89.50 95 TYR A C 1
ATOM 790 O O . TYR A 1 95 ? -13.171 -10.991 25.791 1.00 89.50 95 TYR A O 1
ATOM 798 N N . SER A 1 96 ? -11.567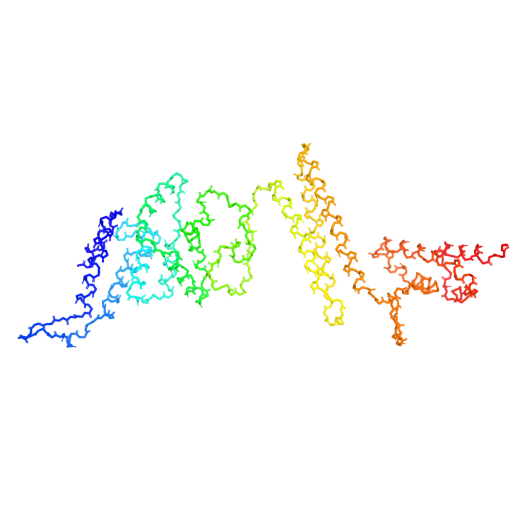 -9.943 24.637 1.00 89.19 96 SER A N 1
ATOM 799 C CA . SER A 1 96 ? -11.294 -11.058 23.708 1.00 89.19 96 SER A CA 1
ATOM 800 C C . SER A 1 96 ? -12.557 -11.608 23.019 1.00 89.19 96 SER A C 1
ATOM 802 O O . SER A 1 96 ? -12.758 -12.819 22.924 1.00 89.19 96 SER A O 1
ATOM 804 N N . ILE A 1 97 ? -13.437 -10.713 22.563 1.00 91.38 97 ILE A N 1
ATOM 805 C CA . ILE A 1 97 ? -14.670 -11.069 21.851 1.00 91.38 97 ILE A CA 1
ATOM 806 C C . ILE A 1 97 ? -14.332 -11.299 20.378 1.00 91.38 97 ILE A C 1
ATOM 808 O O . ILE A 1 97 ? -13.874 -10.393 19.680 1.00 91.38 97 ILE A O 1
ATOM 812 N N . GLY A 1 98 ? -14.579 -12.516 19.896 1.00 88.81 98 GLY A N 1
ATOM 813 C CA . GLY A 1 98 ? -14.368 -12.878 18.498 1.00 88.81 98 GLY A CA 1
ATOM 814 C C . GLY A 1 98 ? -15.452 -12.309 17.581 1.00 88.81 98 GLY A C 1
ATOM 815 O O . GLY A 1 98 ? -16.647 -12.497 17.823 1.00 88.81 98 GLY A O 1
ATOM 816 N N . LEU A 1 99 ? -15.042 -11.666 16.489 1.00 88.19 99 LEU A N 1
ATOM 817 C CA . LEU A 1 99 ? -15.931 -11.195 15.426 1.00 88.19 99 LEU A CA 1
ATOM 818 C C . LEU A 1 99 ? -15.881 -12.142 14.220 1.00 88.19 99 LEU A C 1
ATOM 820 O O . LEU A 1 99 ? -14.838 -12.710 13.907 1.00 88.19 99 LEU A O 1
ATOM 824 N N . LYS A 1 100 ? -17.024 -12.318 13.555 1.00 88.75 100 LYS A N 1
ATOM 825 C CA . LYS A 1 100 ? -17.146 -13.025 12.275 1.00 88.75 100 LYS A CA 1
ATOM 826 C C . LYS A 1 100 ? -16.632 -12.128 11.152 1.00 88.75 100 LYS A C 1
ATOM 828 O O . LYS A 1 100 ? -16.697 -10.904 11.257 1.00 88.75 100 LYS A O 1
ATOM 833 N N . ASP A 1 101 ? -16.254 -12.719 10.025 1.00 82.69 101 ASP A N 1
ATOM 834 C CA . ASP A 1 101 ? -15.741 -11.974 8.866 1.00 82.69 101 ASP A CA 1
ATOM 835 C C . ASP A 1 101 ? -16.697 -10.872 8.384 1.00 82.69 101 ASP A C 1
ATOM 837 O O . ASP A 1 101 ? -16.274 -9.757 8.077 1.00 82.69 101 ASP A O 1
ATOM 841 N N . THR A 1 102 ? -18.005 -11.141 8.394 1.00 84.88 102 THR A N 1
ATOM 842 C CA . THR A 1 102 ? -19.041 -10.162 8.027 1.00 84.88 102 THR A CA 1
ATOM 843 C C . THR A 1 102 ? -19.125 -8.984 8.997 1.00 84.88 102 THR A C 1
ATOM 845 O O . THR A 1 102 ? -19.450 -7.871 8.591 1.00 84.88 102 THR A O 1
ATOM 848 N N . GLU A 1 103 ? -18.859 -9.215 10.281 1.00 88.56 103 GLU A N 1
ATOM 849 C CA . GLU A 1 103 ? -18.871 -8.180 11.322 1.00 88.56 103 GLU A CA 1
ATOM 850 C C . GLU A 1 103 ? -17.591 -7.343 11.235 1.00 88.56 103 GLU A C 1
ATOM 852 O O . GLU A 1 103 ? -17.660 -6.117 11.265 1.00 88.56 103 GLU A O 1
ATOM 857 N N . CYS A 1 104 ? -16.441 -7.990 11.010 1.00 86.19 104 CYS A N 1
ATOM 858 C CA . CYS A 1 104 ? -15.172 -7.323 10.718 1.00 86.19 104 CYS A CA 1
ATOM 859 C C . CYS A 1 104 ? -15.274 -6.411 9.486 1.00 86.19 104 CYS A C 1
ATOM 861 O O . CYS A 1 104 ? -14.779 -5.289 9.510 1.00 86.19 104 CYS A O 1
ATOM 863 N N . PHE A 1 105 ? -15.958 -6.855 8.426 1.00 82.44 105 PHE A N 1
ATOM 864 C CA . PHE A 1 105 ? -16.201 -6.049 7.227 1.00 82.44 105 PHE A CA 1
ATOM 865 C C . PHE A 1 105 ? -16.957 -4.752 7.540 1.00 82.44 105 PHE A C 1
ATOM 867 O O . PHE A 1 105 ? -16.521 -3.668 7.142 1.00 82.44 105 PHE A O 1
ATOM 874 N N . ARG A 1 106 ? -18.072 -4.858 8.274 1.00 85.88 106 ARG A N 1
ATOM 875 C CA . ARG A 1 106 ? -18.884 -3.698 8.674 1.00 85.88 106 ARG A CA 1
ATOM 876 C C . ARG A 1 106 ? -18.108 -2.777 9.608 1.00 85.88 106 ARG A C 1
ATOM 878 O O . ARG A 1 106 ? -18.191 -1.563 9.463 1.00 85.88 106 ARG A O 1
ATOM 885 N N . LEU A 1 107 ? -17.315 -3.348 10.513 1.00 89.00 107 LEU A N 1
ATOM 886 C CA . LEU A 1 107 ? -16.436 -2.594 11.398 1.00 89.00 107 LEU A CA 1
ATOM 887 C C . LEU A 1 107 ? -15.389 -1.798 10.605 1.00 89.00 107 LEU A C 1
ATOM 889 O O . LEU A 1 107 ? -15.227 -0.607 10.847 1.00 89.00 107 LEU A O 1
ATOM 893 N N . CYS A 1 108 ? -14.721 -2.408 9.619 1.00 86.88 108 CYS A N 1
ATOM 894 C CA . CYS A 1 108 ? -13.777 -1.702 8.747 1.00 86.88 108 CYS A CA 1
ATOM 895 C C . CYS A 1 108 ? -14.444 -0.570 7.956 1.00 86.88 108 CYS A C 1
ATOM 897 O O . CYS A 1 108 ? -13.848 0.493 7.813 1.00 86.88 108 CYS A O 1
ATOM 899 N N . ALA A 1 109 ? -15.671 -0.777 7.470 1.00 86.00 109 ALA A N 1
ATOM 900 C CA . ALA A 1 109 ? -16.426 0.264 6.778 1.00 86.00 109 ALA A CA 1
ATOM 901 C C . ALA A 1 109 ? -16.812 1.422 7.717 1.00 86.00 109 ALA A C 1
ATOM 903 O O . ALA A 1 109 ? -16.733 2.582 7.326 1.00 86.00 109 ALA A O 1
ATOM 904 N N . ALA A 1 110 ? -17.178 1.125 8.965 1.00 88.38 110 ALA A N 1
ATOM 905 C CA . ALA A 1 110 ? -17.516 2.136 9.964 1.00 88.38 110 ALA A CA 1
ATOM 906 C C . ALA A 1 110 ? -16.284 2.899 10.499 1.00 88.38 110 ALA A C 1
ATOM 908 O O . ALA A 1 110 ? -16.413 4.043 10.915 1.00 88.38 110 ALA A O 1
ATOM 909 N N . LEU A 1 111 ? -15.082 2.310 10.424 1.00 89.12 111 LEU A N 1
ATOM 910 C CA . LEU A 1 111 ? -13.804 2.972 10.735 1.00 89.12 111 LEU A CA 1
ATOM 911 C C . LEU A 1 111 ? -13.331 3.961 9.650 1.00 89.12 111 LEU A C 1
ATOM 913 O O . LEU A 1 111 ? -12.264 4.561 9.803 1.00 89.12 111 LEU A O 1
ATOM 917 N N . CYS A 1 112 ? -14.087 4.138 8.561 1.00 87.38 112 CYS A N 1
ATOM 918 C CA . CYS A 1 112 ? -13.807 5.176 7.574 1.00 87.38 112 CYS A CA 1
ATOM 919 C C . CYS A 1 112 ? -13.835 6.567 8.218 1.00 87.38 112 CYS A C 1
ATOM 921 O O . CYS A 1 112 ? -14.658 6.861 9.086 1.00 87.38 112 CYS A O 1
ATOM 923 N N . LEU A 1 113 ? -12.969 7.457 7.732 1.00 86.94 113 LEU A N 1
ATOM 924 C CA . LEU A 1 113 ? -13.065 8.868 8.088 1.00 86.94 113 LEU A CA 1
ATOM 925 C C . LEU A 1 113 ? -14.381 9.446 7.546 1.00 86.94 113 LEU A C 1
ATOM 927 O O . LEU A 1 113 ? -14.745 9.152 6.402 1.00 86.94 113 LEU A O 1
ATOM 931 N N . PRO A 1 114 ? -15.089 10.262 8.341 1.00 85.56 114 PRO A N 1
ATOM 932 C CA . PRO A 1 114 ? -16.355 10.828 7.917 1.00 85.56 114 PRO A CA 1
ATOM 933 C C . PRO A 1 114 ? -16.154 11.789 6.739 1.00 85.56 114 PRO A C 1
ATOM 935 O O . PRO A 1 114 ? -15.180 12.543 6.687 1.00 85.56 114 PRO A O 1
ATOM 938 N N . GLN A 1 115 ? -17.088 11.763 5.789 1.00 84.25 115 GLN A N 1
ATOM 939 C CA . GLN A 1 115 ? -17.096 12.692 4.662 1.00 84.25 115 GLN A CA 1
ATOM 940 C C . GLN A 1 115 ? -17.729 14.011 5.100 1.00 84.25 115 GLN A C 1
ATOM 942 O O . GLN A 1 115 ? -18.922 14.073 5.380 1.00 84.25 115 GLN A O 1
ATOM 947 N N . MET A 1 116 ? -16.917 15.058 5.185 1.00 85.31 116 MET A N 1
ATOM 948 C CA . MET A 1 116 ? -17.336 16.391 5.615 1.00 85.31 116 MET A CA 1
ATOM 949 C C . MET A 1 116 ? -16.375 17.448 5.062 1.00 85.31 116 MET A C 1
ATOM 951 O O . MET A 1 116 ? -15.346 17.114 4.465 1.00 85.31 116 MET A O 1
ATOM 955 N N . THR A 1 117 ? -16.722 18.727 5.217 1.00 88.88 117 THR A N 1
ATOM 956 C CA . THR A 1 117 ? -15.867 19.829 4.762 1.00 88.88 117 THR A CA 1
ATOM 957 C C . THR A 1 117 ? -14.571 19.896 5.578 1.00 88.88 117 THR A C 1
ATOM 959 O O . THR A 1 117 ? -14.459 19.307 6.654 1.00 88.88 117 THR A O 1
ATOM 962 N N . LYS A 1 118 ? -13.563 20.624 5.078 1.00 86.38 118 LYS A N 1
ATOM 963 C CA . LYS A 1 118 ? -12.278 20.793 5.779 1.00 86.38 118 LYS A CA 1
ATOM 964 C C . LYS A 1 118 ? -12.454 21.400 7.178 1.00 86.38 118 LYS A C 1
ATOM 966 O O . LYS A 1 118 ? -11.785 20.970 8.118 1.00 86.38 118 LYS A O 1
ATOM 971 N N . GLU A 1 119 ? -13.328 22.393 7.306 1.00 87.06 119 GLU A N 1
ATOM 972 C CA . GLU A 1 119 ? -13.588 23.093 8.569 1.00 87.06 119 GLU A CA 1
ATOM 973 C C . GLU A 1 119 ? -14.289 22.170 9.569 1.00 87.06 119 GLU A C 1
ATOM 975 O O . GLU A 1 119 ? -13.794 21.983 10.683 1.00 87.06 119 GLU A O 1
ATOM 980 N N . ASP A 1 120 ? -15.357 21.498 9.130 1.00 88.88 120 ASP A N 1
ATOM 981 C CA . ASP A 1 120 ? -16.101 20.540 9.954 1.00 88.88 120 ASP A CA 1
ATOM 982 C C . ASP A 1 120 ? -15.210 19.385 10.410 1.00 88.88 120 ASP A C 1
ATOM 984 O O . ASP A 1 120 ? -15.218 19.023 11.586 1.00 88.88 120 ASP A O 1
ATOM 988 N N . PHE A 1 121 ? -14.379 18.851 9.506 1.00 90.06 121 PHE A N 1
ATOM 989 C CA . PHE A 1 121 ? -13.434 17.788 9.840 1.00 90.06 121 PHE A CA 1
ATOM 990 C C . PHE A 1 121 ? -12.425 18.234 10.887 1.00 90.06 121 PHE A C 1
ATOM 992 O O . PHE A 1 121 ? -12.096 17.467 11.786 1.00 90.06 121 PHE A O 1
ATOM 999 N N . THR A 1 122 ? -11.913 19.460 10.783 1.00 86.50 122 THR A N 1
ATOM 1000 C CA . THR A 1 122 ? -10.911 19.966 11.726 1.00 86.50 122 THR A CA 1
ATOM 1001 C C . THR A 1 122 ? -11.502 20.078 13.130 1.00 86.50 122 THR A C 1
ATOM 1003 O O . THR A 1 122 ? -10.868 19.638 14.089 1.00 86.50 122 THR A O 1
ATOM 1006 N N . ASN A 1 123 ? -12.734 20.580 13.246 1.00 87.69 123 ASN A N 1
ATOM 1007 C CA . ASN A 1 123 ? -13.457 20.656 14.516 1.00 87.69 123 ASN A CA 1
ATOM 1008 C C . ASN A 1 123 ? -13.778 19.259 15.064 1.00 87.69 123 ASN A C 1
ATOM 1010 O O . ASN A 1 123 ? -13.426 18.939 16.199 1.00 87.69 123 ASN A O 1
ATOM 1014 N N . TYR A 1 124 ? -14.353 18.393 14.226 1.00 88.19 124 TYR A N 1
ATOM 1015 C CA . TYR A 1 124 ? -14.648 17.005 14.574 1.00 88.19 124 TYR A CA 1
ATOM 1016 C C . TYR A 1 124 ? -13.397 16.262 15.060 1.00 88.19 124 TYR A C 1
ATOM 1018 O O . TYR A 1 124 ? -13.423 15.590 16.092 1.00 88.19 124 TYR A O 1
ATOM 1026 N N . TRP A 1 125 ? -12.280 16.402 14.341 1.00 86.75 125 TRP A N 1
ATOM 1027 C CA . TRP A 1 125 ? -11.023 15.753 14.686 1.00 86.75 125 TRP A CA 1
ATOM 1028 C C . TRP A 1 125 ? -10.418 16.333 15.960 1.00 86.75 125 TRP A C 1
ATOM 1030 O O . TRP A 1 125 ? -9.880 15.573 16.762 1.00 86.75 125 TRP A O 1
ATOM 1040 N N . ALA A 1 126 ? -10.511 17.645 16.190 1.00 84.44 126 ALA A N 1
ATOM 1041 C CA . ALA A 1 126 ? -10.062 18.268 17.433 1.00 84.44 126 ALA A CA 1
ATOM 1042 C C . ALA A 1 126 ? -10.827 17.719 18.645 1.00 84.44 126 ALA A C 1
ATOM 1044 O O . ALA A 1 126 ? -10.212 17.443 19.673 1.00 84.44 126 ALA A O 1
ATOM 1045 N N . ASP A 1 127 ? -12.135 17.497 18.517 1.00 83.56 127 ASP A N 1
ATOM 1046 C CA . ASP A 1 127 ? -12.952 16.917 19.584 1.00 83.56 127 ASP A CA 1
ATOM 1047 C C . ASP A 1 127 ? -12.670 15.421 19.764 1.00 83.56 127 ASP A C 1
ATOM 1049 O O . ASP A 1 127 ? -12.462 14.954 20.882 1.00 83.56 127 ASP A O 1
ATOM 1053 N N . PHE A 1 128 ? -12.561 14.669 18.667 1.00 83.31 128 PHE A N 1
ATOM 1054 C CA . PHE A 1 128 ? -12.200 13.250 18.696 1.00 83.31 128 PHE A CA 1
ATOM 1055 C C . PHE A 1 128 ? -10.798 13.014 19.289 1.00 83.31 128 PHE A C 1
ATOM 1057 O O . PHE A 1 128 ? -10.595 12.078 20.061 1.00 83.31 128 PHE A O 1
ATOM 1064 N N . SER A 1 129 ? -9.827 13.875 18.962 1.00 78.00 129 SER A N 1
ATOM 1065 C CA . SER A 1 129 ? -8.436 13.750 19.414 1.00 78.00 129 SER A CA 1
ATOM 1066 C C . SER A 1 129 ? -8.160 14.370 20.790 1.00 78.00 129 SER A C 1
ATOM 1068 O O . SER A 1 129 ? -7.173 14.017 21.432 1.00 78.00 129 SER A O 1
ATOM 1070 N N . ARG A 1 130 ? -9.015 15.257 21.311 1.00 74.06 130 ARG A N 1
ATOM 1071 C CA . ARG A 1 130 ? -8.877 15.758 22.692 1.00 74.06 130 ARG A CA 1
ATOM 1072 C C . ARG A 1 130 ? -9.069 14.645 23.722 1.00 74.06 130 ARG A C 1
ATOM 1074 O O . ARG A 1 130 ? -8.430 14.652 24.770 1.00 74.06 130 ARG A O 1
ATOM 1081 N N . GLU A 1 131 ? -9.879 13.646 23.386 1.00 64.19 131 GLU A N 1
ATOM 1082 C CA . GLU A 1 131 ? -10.226 12.521 24.263 1.00 64.19 131 GLU A CA 1
ATOM 1083 C C . GLU A 1 131 ? -9.285 11.304 24.079 1.00 64.19 131 GLU A C 1
ATOM 1085 O O . GLU A 1 131 ? -9.581 10.168 24.458 1.00 64.19 131 GLU A O 1
ATOM 1090 N N . VAL A 1 132 ? -8.073 11.568 23.564 1.00 54.38 132 VAL A N 1
ATOM 1091 C CA . VAL A 1 132 ? -6.982 10.612 23.288 1.00 54.38 132 VAL A CA 1
ATOM 1092 C C . VAL A 1 132 ? -6.410 9.820 24.473 1.00 54.38 132 VAL A C 1
ATOM 1094 O O . VAL A 1 132 ? -5.795 8.786 24.193 1.00 54.38 132 VAL A O 1
ATOM 1097 N N . PRO A 1 133 ? -6.602 10.143 25.772 1.00 58.34 133 PRO A N 1
ATOM 1098 C CA . PRO A 1 133 ? -6.146 9.239 26.832 1.00 58.34 133 PRO A CA 1
ATOM 1099 C C . PRO A 1 133 ? -6.700 7.813 26.676 1.00 58.34 133 PRO A C 1
ATOM 1101 O O . PRO A 1 133 ? -5.984 6.851 26.949 1.00 58.34 133 PRO A O 1
ATOM 1104 N N . PHE A 1 134 ? -7.925 7.682 26.154 1.00 58.12 134 PHE A N 1
ATOM 1105 C CA . PHE A 1 134 ? -8.564 6.403 25.841 1.00 58.12 134 PHE A CA 1
ATOM 1106 C C . PHE A 1 134 ? -8.052 5.759 24.532 1.00 58.12 134 PHE A C 1
ATOM 1108 O O . PHE A 1 134 ? -7.986 4.536 24.411 1.00 58.12 134 PHE A O 1
ATOM 1115 N N . LEU A 1 135 ? -7.626 6.576 23.564 1.00 59.12 135 LEU A N 1
ATOM 1116 C CA . LEU A 1 135 ? -7.122 6.142 22.254 1.00 59.12 135 LEU A CA 1
ATOM 1117 C C . LEU A 1 135 ? -5.615 5.829 22.260 1.00 59.12 135 LEU A C 1
ATOM 1119 O O . LEU A 1 135 ? -5.040 5.520 21.214 1.00 59.12 135 LEU A O 1
ATOM 1123 N N . ARG A 1 136 ? -4.947 5.895 23.419 1.00 62.50 136 ARG A N 1
ATOM 1124 C CA . ARG A 1 136 ? -3.529 5.539 23.542 1.00 62.50 136 ARG A CA 1
ATOM 1125 C C . ARG A 1 136 ? -3.333 4.073 23.126 1.00 62.50 136 ARG A C 1
ATOM 1127 O O . ARG A 1 136 ? -3.959 3.167 23.672 1.00 62.50 136 ARG A O 1
ATOM 1134 N N . GLY A 1 137 ? -2.488 3.848 22.120 1.00 70.38 137 GLY A N 1
ATOM 1135 C CA . GLY A 1 137 ? -2.276 2.525 21.519 1.00 70.38 137 GLY A CA 1
ATOM 1136 C C . GLY A 1 137 ? -3.344 2.100 20.499 1.00 70.38 137 GLY A C 1
ATOM 1137 O O . GLY A 1 137 ? -3.283 0.979 20.000 1.00 70.38 137 GLY A O 1
ATOM 1138 N N . LEU A 1 138 ? -4.308 2.965 20.139 1.00 75.81 138 LEU A N 1
ATOM 1139 C CA . LEU A 1 138 ? -5.297 2.662 19.095 1.00 75.81 138 LEU A CA 1
ATOM 1140 C C . LEU A 1 138 ? -4.613 2.325 17.767 1.00 75.81 138 LEU A C 1
ATOM 1142 O O . LEU A 1 138 ? -5.028 1.386 17.105 1.00 75.81 138 LEU A O 1
ATOM 1146 N N . SER A 1 139 ? -3.538 3.023 17.396 1.00 76.12 139 SER A N 1
ATOM 1147 C CA . SER A 1 139 ? -2.816 2.728 16.152 1.00 76.12 139 SER A CA 1
ATOM 1148 C C . SER A 1 139 ? -2.241 1.303 16.101 1.00 76.12 139 SER A C 1
ATOM 1150 O O . SER A 1 139 ? -2.364 0.617 15.081 1.00 76.12 139 SER A O 1
ATOM 1152 N N . GLU A 1 140 ? -1.670 0.821 17.209 1.00 77.38 140 GLU A N 1
ATOM 1153 C CA . GLU A 1 140 ? -1.171 -0.557 17.328 1.00 77.38 140 GLU A CA 1
ATOM 1154 C C . GLU A 1 140 ? -2.330 -1.561 17.251 1.00 77.38 140 GLU A C 1
ATOM 1156 O O . GLU A 1 140 ? -2.260 -2.554 16.526 1.00 77.38 140 GLU A O 1
ATOM 1161 N N . LYS A 1 141 ? -3.451 -1.255 17.914 1.00 77.38 141 LYS A N 1
ATOM 1162 C CA . LYS A 1 141 ? -4.684 -2.059 17.858 1.00 77.38 141 LYS A CA 1
ATOM 1163 C C . LYS A 1 141 ? -5.354 -2.050 16.479 1.00 77.38 141 LYS A C 1
ATOM 1165 O O . LYS A 1 141 ? -6.022 -3.012 16.119 1.00 77.38 141 LYS A O 1
ATOM 1170 N N . LEU A 1 142 ? -5.218 -0.981 15.696 1.00 82.44 142 LEU A N 1
ATOM 1171 C CA . LEU A 1 142 ? -5.697 -0.943 14.312 1.00 82.44 142 LEU A CA 1
ATOM 1172 C C . LEU A 1 142 ? -4.806 -1.802 13.413 1.00 82.44 142 LEU A C 1
ATOM 1174 O O . LEU A 1 142 ? -5.310 -2.444 12.497 1.00 82.44 142 LEU A O 1
ATOM 1178 N N . ALA A 1 143 ? -3.500 -1.874 13.688 1.00 82.50 143 ALA A N 1
ATOM 1179 C CA . ALA A 1 143 ? -2.605 -2.762 12.953 1.00 82.50 143 ALA A CA 1
ATOM 1180 C C . ALA A 1 143 ? -2.978 -4.243 13.149 1.00 82.50 143 ALA A C 1
ATOM 1182 O O . ALA A 1 143 ? -2.993 -4.997 12.174 1.00 82.50 143 ALA A O 1
ATOM 1183 N N . SER A 1 144 ? -3.347 -4.657 14.369 1.00 81.31 144 SER A N 1
ATOM 1184 C CA . SER A 1 144 ? -3.810 -6.031 14.619 1.00 81.31 144 SER A CA 1
ATOM 1185 C C . SER A 1 144 ? -5.121 -6.346 13.888 1.00 81.31 144 SER A C 1
ATOM 1187 O O . SER A 1 144 ? -5.212 -7.403 13.262 1.00 81.31 144 SER A O 1
ATOM 1189 N N . LEU A 1 145 ? -6.087 -5.413 13.874 1.00 82.12 145 LEU A N 1
ATOM 1190 C CA . LEU A 1 145 ? -7.316 -5.535 13.077 1.00 82.12 145 LEU A CA 1
ATOM 1191 C C . LEU A 1 145 ? -7.002 -5.706 11.589 1.00 82.12 145 LEU A C 1
ATOM 1193 O O . LEU A 1 145 ? -7.492 -6.638 10.955 1.00 82.12 145 LEU A O 1
ATOM 1197 N N . ILE A 1 146 ? -6.170 -4.816 11.041 1.00 85.12 146 ILE A N 1
ATOM 1198 C CA . ILE A 1 146 ? -5.790 -4.833 9.626 1.00 85.12 146 ILE A CA 1
ATOM 1199 C C . ILE A 1 146 ? -5.154 -6.175 9.272 1.00 85.12 146 ILE A C 1
ATOM 1201 O O . ILE A 1 146 ? -5.550 -6.785 8.286 1.00 85.12 146 ILE A O 1
ATOM 1205 N N . ASN A 1 147 ? -4.217 -6.673 10.083 1.00 83.00 147 ASN A N 1
ATOM 1206 C CA . ASN A 1 147 ? -3.571 -7.961 9.837 1.00 83.00 147 ASN A CA 1
ATOM 1207 C C . ASN A 1 147 ? -4.565 -9.136 9.928 1.00 83.00 147 ASN A C 1
ATOM 1209 O O . ASN A 1 147 ? -4.490 -10.052 9.111 1.00 83.00 147 ASN A O 1
ATOM 1213 N N . ALA A 1 148 ? -5.519 -9.107 10.866 1.00 79.12 148 ALA A N 1
ATOM 1214 C CA . ALA A 1 148 ? -6.553 -10.136 10.984 1.00 79.12 148 ALA A CA 1
ATOM 1215 C C . ALA A 1 148 ? -7.481 -10.167 9.756 1.00 79.12 148 ALA A C 1
ATOM 1217 O O . ALA A 1 148 ? -7.672 -11.222 9.158 1.00 79.12 148 ALA A O 1
ATOM 1218 N N . VAL A 1 149 ? -7.987 -9.007 9.324 1.00 79.06 149 VAL A N 1
ATOM 1219 C CA . VAL A 1 149 ? -8.858 -8.887 8.137 1.00 79.06 149 VAL A CA 1
ATOM 1220 C C . VAL A 1 149 ? -8.089 -9.168 6.845 1.00 79.06 149 VAL A C 1
ATOM 1222 O O . VAL A 1 149 ? -8.626 -9.715 5.888 1.00 79.06 149 VAL A O 1
ATOM 1225 N N . LYS A 1 150 ? -6.795 -8.853 6.804 1.00 79.81 150 LYS A N 1
ATOM 1226 C CA . LYS A 1 150 ? -5.944 -9.158 5.654 1.00 79.81 150 LYS A CA 1
ATOM 1227 C C . LYS A 1 150 ? -5.770 -10.664 5.443 1.00 79.81 150 LYS A C 1
ATOM 1229 O O . LYS A 1 150 ? -5.737 -11.103 4.295 1.00 79.81 150 LYS A O 1
ATOM 1234 N N . LYS A 1 151 ? -5.697 -11.460 6.519 1.00 79.06 151 LYS A N 1
ATOM 1235 C CA . LYS A 1 151 ? -5.585 -12.931 6.442 1.00 79.06 151 LYS A CA 1
ATOM 1236 C C . LYS A 1 151 ? -6.810 -13.592 5.811 1.00 79.06 151 LYS A C 1
ATOM 1238 O O . LYS A 1 151 ? -6.670 -14.651 5.213 1.00 79.06 151 LYS A O 1
ATOM 1243 N N . THR A 1 152 ? -7.978 -12.959 5.889 1.00 73.12 152 THR A N 1
ATOM 1244 C CA . THR A 1 152 ? -9.216 -13.472 5.283 1.00 73.12 152 THR A CA 1
ATOM 1245 C C . THR A 1 152 ? -9.359 -13.096 3.802 1.00 73.12 152 THR A C 1
ATOM 1247 O O 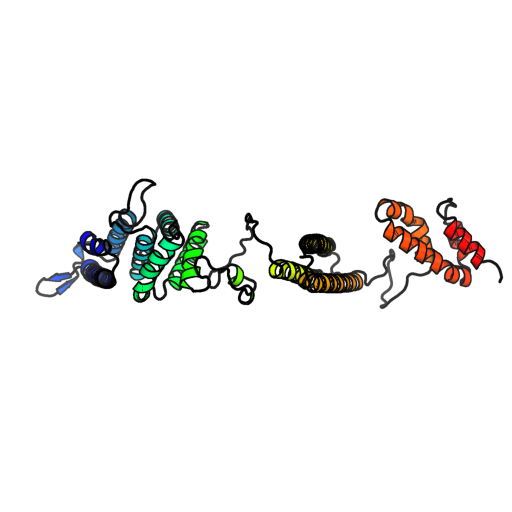. THR A 1 152 ? -10.339 -13.467 3.164 1.00 73.12 152 THR A O 1
ATOM 1250 N N . GLY A 1 153 ? -8.380 -12.382 3.223 1.00 67.44 153 GLY A N 1
ATOM 1251 C CA . GLY A 1 153 ? -8.355 -12.007 1.803 1.00 67.44 153 GLY A CA 1
ATOM 1252 C C . GLY A 1 153 ? -9.257 -10.823 1.438 1.00 67.44 153 GLY A C 1
ATOM 1253 O O . GLY A 1 153 ? -9.373 -10.475 0.265 1.00 67.44 153 GLY A O 1
ATOM 1254 N N . ASN A 1 154 ? -9.886 -10.179 2.421 1.00 69.50 154 ASN A N 1
ATOM 1255 C CA . ASN A 1 154 ? -10.818 -9.080 2.191 1.00 69.50 154 ASN A CA 1
ATOM 1256 C C . ASN A 1 154 ? -10.073 -7.739 2.018 1.00 69.50 154 ASN A C 1
ATOM 1258 O O . ASN A 1 154 ? -9.233 -7.431 2.855 1.00 69.50 154 ASN A O 1
ATOM 1262 N N . PRO A 1 155 ? -10.355 -6.900 1.001 1.00 75.44 155 PRO A N 1
ATOM 1263 C CA . PRO A 1 155 ? -9.652 -5.627 0.802 1.00 75.44 155 PRO A CA 1
ATOM 1264 C C . PRO A 1 155 ? -10.091 -4.487 1.741 1.00 75.44 155 PRO A C 1
ATOM 1266 O O . PRO A 1 155 ? -9.423 -3.455 1.786 1.00 75.44 155 PRO A O 1
ATOM 1269 N N . ASN A 1 156 ? -11.172 -4.631 2.516 1.00 77.06 156 ASN A N 1
ATOM 1270 C CA . ASN A 1 156 ? -11.730 -3.539 3.327 1.00 77.06 156 ASN A CA 1
ATOM 1271 C C . ASN A 1 156 ? -10.805 -3.008 4.425 1.00 77.06 156 ASN A C 1
ATOM 1273 O O . ASN A 1 156 ? -11.017 -1.897 4.906 1.00 77.06 156 ASN A O 1
ATOM 1277 N N . TRP A 1 157 ? -9.756 -3.742 4.804 1.00 84.00 157 TRP A N 1
ATOM 1278 C CA . TRP A 1 157 ? -8.738 -3.217 5.719 1.00 84.00 157 TRP A CA 1
ATOM 1279 C C . TRP A 1 157 ? 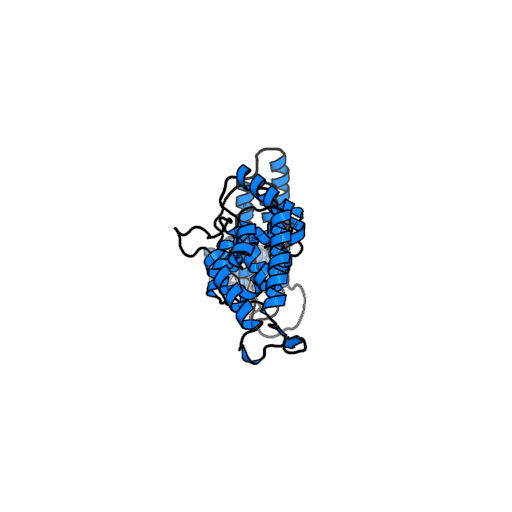-8.053 -1.951 5.177 1.00 84.00 157 TRP A C 1
ATOM 1281 O O . TRP A 1 157 ? -7.556 -1.149 5.965 1.00 84.00 157 TRP A O 1
ATOM 1291 N N . ILE A 1 158 ? -8.061 -1.736 3.852 1.00 83.44 158 ILE A N 1
ATOM 1292 C CA . ILE A 1 158 ? -7.526 -0.526 3.208 1.00 83.44 158 ILE A CA 1
ATOM 1293 C C . ILE A 1 158 ? -8.268 0.727 3.698 1.00 83.44 158 ILE A C 1
ATOM 1295 O O . ILE A 1 158 ? -7.646 1.772 3.876 1.00 83.44 158 ILE A O 1
ATOM 1299 N N . LEU A 1 159 ? -9.569 0.615 3.993 1.00 84.44 159 LEU A N 1
ATOM 1300 C CA . LEU A 1 159 ? -10.405 1.721 4.475 1.00 84.44 159 LEU A CA 1
ATOM 1301 C C . LEU A 1 159 ? -9.968 2.250 5.849 1.00 84.44 159 LEU A C 1
ATOM 1303 O O . LEU A 1 159 ? -10.235 3.399 6.188 1.00 84.44 159 LEU A O 1
ATOM 1307 N N . VAL A 1 160 ? -9.259 1.426 6.624 1.00 86.81 160 VAL A N 1
ATOM 1308 C CA . VAL A 1 160 ? -8.777 1.757 7.972 1.00 86.81 160 VAL A CA 1
ATOM 1309 C C . VAL A 1 160 ? -7.430 2.497 7.930 1.00 86.81 160 VAL A C 1
ATOM 1311 O O . VAL A 1 160 ? -7.040 3.145 8.905 1.00 86.81 160 VAL A O 1
ATOM 1314 N N . LEU A 1 161 ? -6.704 2.439 6.803 1.00 85.88 161 LEU A N 1
ATOM 1315 C CA . LEU A 1 161 ? -5.373 3.045 6.671 1.00 85.88 161 LEU A CA 1
ATOM 1316 C C . LEU A 1 161 ? -5.357 4.562 6.919 1.00 85.88 161 LEU A C 1
ATOM 1318 O O . LEU A 1 161 ? -4.503 4.989 7.699 1.00 85.88 161 LEU A O 1
ATOM 1322 N N . PRO A 1 162 ? -6.279 5.376 6.354 1.00 85.81 162 PRO A N 1
ATOM 1323 C CA . PRO A 1 162 ? -6.264 6.822 6.571 1.00 85.81 162 PRO A CA 1
ATOM 1324 C C . PRO A 1 162 ? -6.362 7.189 8.054 1.00 85.81 162 PRO A C 1
ATOM 1326 O O . PRO A 1 162 ? -5.578 7.999 8.547 1.00 85.81 162 PRO A O 1
ATOM 1329 N N . LEU A 1 163 ? -7.266 6.535 8.793 1.00 86.56 163 LEU A N 1
ATOM 1330 C CA . LEU A 1 163 ? -7.422 6.739 10.233 1.00 86.56 163 LEU A CA 1
ATOM 1331 C C . LEU A 1 163 ? -6.125 6.407 10.982 1.00 86.56 163 LEU A C 1
ATOM 1333 O O . LEU A 1 163 ? -5.658 7.194 11.805 1.00 86.56 163 LEU A O 1
ATOM 1337 N N . ARG A 1 164 ? -5.510 5.261 10.669 1.00 85.31 164 ARG A N 1
ATOM 1338 C CA . ARG A 1 164 ? -4.245 4.842 11.283 1.00 85.31 164 ARG A CA 1
ATOM 1339 C C . ARG A 1 164 ? -3.117 5.845 11.026 1.00 85.31 164 ARG A C 1
ATOM 1341 O O . ARG A 1 164 ? -2.339 6.126 11.935 1.00 85.31 164 ARG A O 1
ATOM 1348 N N . HIS A 1 165 ? -3.013 6.387 9.814 1.00 81.38 165 HIS A N 1
ATOM 1349 C CA . HIS A 1 165 ? -1.969 7.355 9.463 1.00 81.38 165 HIS A CA 1
ATOM 1350 C C . HIS A 1 165 ? -2.124 8.681 10.201 1.00 81.38 165 HIS A C 1
ATOM 1352 O O . HIS A 1 165 ? -1.123 9.230 10.664 1.00 81.38 165 HIS A O 1
ATOM 1358 N N . ILE A 1 166 ? -3.355 9.177 10.353 1.00 81.38 166 ILE A N 1
ATOM 1359 C CA . ILE A 1 166 ? -3.600 10.397 11.131 1.00 81.38 166 ILE A CA 1
ATOM 1360 C C . ILE A 1 166 ? -3.257 10.148 12.608 1.00 81.38 166 ILE A C 1
ATOM 1362 O O . ILE A 1 166 ? -2.585 10.968 13.229 1.00 81.38 166 ILE A O 1
ATOM 1366 N N . LEU A 1 167 ? -3.635 8.990 13.162 1.00 80.50 167 LEU A N 1
ATOM 1367 C CA . LEU A 1 167 ? -3.326 8.625 14.552 1.00 80.50 167 LEU A CA 1
ATOM 1368 C C . LEU A 1 167 ? -1.823 8.446 14.820 1.00 80.50 167 LEU A C 1
ATOM 1370 O O . LEU A 1 167 ? -1.361 8.757 15.913 1.00 80.50 167 LEU A O 1
ATOM 1374 N N . ASN A 1 168 ? -1.056 7.971 13.836 1.00 75.19 168 ASN A N 1
ATOM 1375 C CA . ASN A 1 168 ? 0.406 7.883 13.921 1.00 75.19 168 ASN A CA 1
ATOM 1376 C C . ASN A 1 168 ? 1.115 9.233 13.755 1.00 75.19 168 ASN A C 1
ATOM 1378 O O . ASN A 1 168 ? 2.331 9.302 13.924 1.00 75.19 168 ASN A O 1
ATOM 1382 N N . GLY A 1 169 ? 0.397 10.291 13.369 1.00 73.94 169 GLY A N 1
ATOM 1383 C CA . GLY A 1 169 ? 0.995 11.583 13.038 1.00 73.94 169 GLY A CA 1
ATOM 1384 C C . GLY A 1 169 ? 1.879 11.552 11.786 1.00 73.94 169 GLY A C 1
ATOM 1385 O O . GLY A 1 169 ? 2.641 12.489 11.558 1.00 73.94 169 GLY A O 1
ATOM 1386 N N . THR A 1 170 ? 1.798 10.492 10.969 1.00 67.19 170 THR A N 1
ATOM 1387 C CA . THR A 1 170 ? 2.560 10.379 9.711 1.00 67.19 170 THR A CA 1
ATOM 1388 C C . THR A 1 170 ? 2.037 11.328 8.642 1.00 67.19 170 THR A C 1
ATOM 1390 O O . THR A 1 170 ? 2.794 11.759 7.777 1.00 67.19 170 THR A O 1
ATOM 1393 N N . ILE A 1 171 ? 0.745 11.650 8.709 1.00 71.94 171 ILE A N 1
ATOM 1394 C CA . ILE A 1 171 ? 0.085 12.628 7.851 1.00 71.94 171 ILE A CA 1
ATOM 1395 C C . ILE A 1 171 ? -0.746 13.558 8.724 1.00 71.94 171 ILE A C 1
ATOM 1397 O O . ILE A 1 171 ? -1.279 13.146 9.757 1.00 71.94 171 ILE A O 1
ATOM 1401 N N . LYS A 1 172 ? -0.889 14.802 8.280 1.00 74.50 172 LYS A N 1
ATOM 1402 C CA . LYS A 1 172 ? -1.894 15.712 8.813 1.00 74.50 172 LYS A CA 1
ATOM 1403 C C . LYS A 1 172 ? -3.036 15.824 7.804 1.00 74.50 172 LYS A C 1
ATOM 1405 O O . LYS A 1 172 ? -2.769 15.857 6.600 1.00 74.50 172 LYS A O 1
ATOM 1410 N N . PRO A 1 173 ? -4.297 15.856 8.261 1.00 75.81 173 PRO A N 1
ATOM 1411 C CA . PRO A 1 173 ? -5.435 16.046 7.373 1.00 75.81 173 PRO A CA 1
ATOM 1412 C C . PRO A 1 173 ? -5.242 17.300 6.514 1.00 75.81 173 PRO A C 1
ATOM 1414 O O . PRO A 1 173 ? -4.939 18.368 7.040 1.00 75.81 173 PRO A O 1
ATOM 1417 N N . PHE A 1 174 ? -5.442 17.170 5.201 1.00 78.31 174 PHE A N 1
ATOM 1418 C CA . PHE A 1 174 ? -5.377 18.278 4.235 1.00 78.31 174 PHE A CA 1
ATOM 1419 C C . PHE A 1 174 ? -4.012 18.980 4.097 1.00 78.31 174 PHE A C 1
ATOM 1421 O O . PHE A 1 174 ? -3.961 20.076 3.536 1.00 78.31 174 PHE A O 1
ATOM 1428 N N . GLU A 1 175 ? -2.925 18.372 4.577 1.00 73.62 175 GLU A N 1
ATOM 1429 C CA . GLU A 1 175 ? -1.553 18.829 4.330 1.00 73.62 175 GLU A CA 1
ATOM 1430 C C . GLU A 1 175 ? -0.829 17.847 3.399 1.00 73.62 175 GLU A C 1
ATOM 1432 O O . GLU A 1 175 ? -1.028 16.631 3.473 1.00 73.62 175 GLU A O 1
ATOM 1437 N N . GLU A 1 176 ? 0.021 18.372 2.515 1.00 62.53 176 GLU A N 1
ATOM 1438 C CA . GLU A 1 176 ? 0.865 17.529 1.671 1.00 62.53 176 GLU A CA 1
ATOM 1439 C C . GLU A 1 176 ? 1.938 16.823 2.522 1.00 62.53 176 GLU A C 1
ATOM 1441 O O . GLU A 1 176 ? 2.529 17.445 3.413 1.00 62.53 176 GLU A O 1
ATOM 1446 N N . PRO A 1 177 ? 2.225 15.532 2.268 1.00 62.31 177 PRO A N 1
ATOM 1447 C CA . PRO A 1 177 ? 3.304 14.841 2.957 1.00 62.31 177 PRO A CA 1
ATOM 1448 C C . PRO A 1 177 ? 4.653 15.483 2.614 1.00 62.31 177 PRO A C 1
ATOM 1450 O O . PRO A 1 177 ? 4.948 15.717 1.444 1.00 62.31 177 PRO A O 1
ATOM 1453 N N . ASP A 1 178 ? 5.499 15.704 3.622 1.00 60.84 178 ASP A N 1
ATOM 1454 C CA . ASP A 1 178 ? 6.859 16.216 3.429 1.00 60.84 178 ASP A CA 1
ATOM 1455 C C . ASP A 1 178 ? 7.681 15.239 2.559 1.00 60.84 178 ASP A C 1
ATOM 1457 O O . ASP A 1 178 ? 7.987 14.130 3.022 1.00 60.84 178 ASP A O 1
ATOM 1461 N N . PRO A 1 179 ? 8.074 15.622 1.325 1.00 56.28 179 PRO A N 1
ATOM 1462 C CA . PRO A 1 179 ? 8.757 14.733 0.388 1.00 56.28 179 PRO A CA 1
ATOM 1463 C C . PRO A 1 179 ? 10.123 14.250 0.899 1.00 56.28 179 PRO A C 1
ATOM 1465 O O . PRO A 1 179 ? 10.603 13.208 0.453 1.00 56.28 179 PRO A O 1
ATOM 1468 N N . VAL A 1 180 ? 10.737 14.950 1.862 1.00 49.28 180 VAL A N 1
ATOM 1469 C CA . VAL A 1 180 ? 12.043 14.590 2.441 1.00 49.28 180 VAL A CA 1
ATOM 1470 C C . VAL A 1 180 ? 11.924 13.440 3.449 1.00 49.28 180 VAL A C 1
ATOM 1472 O O . VAL A 1 180 ? 12.870 12.669 3.627 1.00 49.28 180 VAL A O 1
ATOM 1475 N N . LYS A 1 181 ? 10.758 13.261 4.087 1.00 53.78 181 LYS A N 1
ATOM 1476 C CA . LYS A 1 181 ? 10.529 12.202 5.091 1.00 53.78 181 LYS A CA 1
ATOM 1477 C C . LYS A 1 181 ? 10.116 10.858 4.490 1.00 53.78 181 LYS A C 1
ATOM 1479 O O . LYS A 1 181 ? 10.076 9.855 5.207 1.00 53.78 181 LYS A O 1
ATOM 1484 N N . ILE A 1 182 ? 9.841 10.806 3.188 1.00 53.56 182 ILE A N 1
ATOM 1485 C CA . ILE A 1 182 ? 9.311 9.609 2.537 1.00 53.56 182 ILE A CA 1
ATOM 1486 C C . ILE A 1 182 ? 10.447 8.623 2.218 1.00 53.56 182 ILE A C 1
ATOM 1488 O O . ILE A 1 182 ? 11.051 8.636 1.147 1.00 53.56 182 ILE A O 1
ATOM 1492 N N . LYS A 1 183 ? 10.748 7.729 3.166 1.00 53.53 183 LYS A N 1
ATOM 1493 C CA . LYS A 1 183 ? 11.660 6.594 2.941 1.00 53.53 183 LYS A CA 1
ATOM 1494 C C . LYS A 1 183 ? 10.983 5.537 2.049 1.00 53.53 183 LYS A C 1
ATOM 1496 O O . LYS A 1 183 ? 9.822 5.197 2.260 1.00 53.53 183 LYS A O 1
ATOM 1501 N N . TYR A 1 184 ? 11.708 4.993 1.066 1.00 49.47 184 TYR A N 1
ATOM 1502 C CA . TYR A 1 184 ? 11.204 3.948 0.158 1.00 49.47 184 TYR A CA 1
ATOM 1503 C C . TYR A 1 184 ? 10.782 2.665 0.891 1.00 49.47 184 TYR A C 1
ATOM 1505 O O . TYR A 1 184 ? 11.389 2.293 1.893 1.00 49.47 184 TYR A O 1
ATOM 1513 N N . GLY A 1 185 ? 9.793 1.949 0.344 1.00 55.72 185 GLY A N 1
ATOM 1514 C CA . GLY A 1 185 ? 9.315 0.663 0.870 1.00 55.72 185 GLY A CA 1
ATOM 1515 C C . GLY A 1 185 ? 7.989 0.785 1.637 1.00 55.72 185 GLY A C 1
ATOM 1516 O O . GLY A 1 185 ? 7.182 1.648 1.289 1.00 55.72 185 GLY A O 1
ATOM 1517 N N . PRO A 1 186 ? 7.723 -0.052 2.662 1.00 53.12 186 PRO A N 1
ATOM 1518 C CA . PRO A 1 186 ? 6.469 -0.007 3.427 1.00 53.12 186 PRO A CA 1
ATOM 1519 C C . PRO A 1 186 ? 6.218 1.356 4.089 1.00 53.12 186 PRO A C 1
ATOM 1521 O O . PRO A 1 186 ? 5.066 1.722 4.296 1.00 53.12 186 PRO A O 1
ATOM 1524 N N . ASN A 1 187 ? 7.269 2.141 4.327 1.00 58.56 187 ASN A N 1
ATOM 1525 C CA . ASN A 1 187 ? 7.176 3.496 4.871 1.00 58.56 187 ASN A CA 1
ATOM 1526 C C . ASN A 1 187 ? 6.543 4.484 3.875 1.00 58.56 187 ASN A C 1
ATOM 1528 O O . ASN A 1 187 ? 5.789 5.355 4.291 1.00 58.56 187 ASN A O 1
ATOM 1532 N N . TRP A 1 188 ? 6.781 4.318 2.565 1.00 59.50 188 TRP A N 1
ATOM 1533 C CA . TRP A 1 188 ? 6.163 5.142 1.514 1.00 59.50 188 TRP A CA 1
ATOM 1534 C C . TRP A 1 188 ? 4.656 4.882 1.411 1.00 59.50 188 TRP A C 1
ATOM 1536 O O . TRP A 1 188 ? 3.867 5.809 1.288 1.00 59.50 188 TRP A O 1
ATOM 1546 N N . ALA A 1 189 ? 4.250 3.614 1.515 1.00 61.78 189 ALA A N 1
ATOM 1547 C CA . ALA A 1 189 ? 2.843 3.218 1.471 1.00 61.78 189 ALA A CA 1
ATOM 1548 C C . ALA A 1 189 ? 2.116 3.392 2.824 1.00 61.78 189 ALA A C 1
ATOM 1550 O O . ALA A 1 189 ? 0.942 3.045 2.942 1.00 61.78 189 ALA A O 1
ATOM 1551 N N . GLY A 1 190 ? 2.817 3.857 3.867 1.00 65.00 190 GLY A N 1
ATOM 1552 C CA . GLY A 1 190 ? 2.289 3.941 5.230 1.00 65.00 190 GLY A CA 1
ATOM 1553 C C . GLY A 1 190 ? 1.897 2.578 5.831 1.00 65.00 190 GLY A C 1
ATOM 1554 O O . GLY A 1 190 ? 1.061 2.492 6.730 1.00 65.00 190 GLY A O 1
ATOM 1555 N N . LEU A 1 191 ? 2.489 1.489 5.340 1.00 71.31 191 LEU A N 1
ATOM 1556 C CA . LEU A 1 191 ? 2.249 0.117 5.796 1.00 71.31 191 LEU A CA 1
ATOM 1557 C C . LEU A 1 191 ? 3.254 -0.331 6.870 1.00 71.31 191 LEU A C 1
ATOM 1559 O O . LEU A 1 191 ? 3.406 -1.525 7.120 1.00 71.31 191 LEU A O 1
ATOM 1563 N N . GLU A 1 192 ? 3.959 0.608 7.501 1.00 69.56 192 GLU A N 1
ATOM 1564 C CA . GLU A 1 192 ? 4.891 0.316 8.592 1.00 69.56 192 GLU A CA 1
ATOM 1565 C C . GLU A 1 192 ? 4.177 -0.448 9.718 1.00 69.56 192 GLU A C 1
ATOM 1567 O O . GLU A 1 192 ? 3.110 -0.029 10.170 1.00 69.56 192 GLU A O 1
ATOM 1572 N N . GLY A 1 193 ? 4.738 -1.585 10.143 1.00 68.44 193 GLY A N 1
ATOM 1573 C CA . GLY A 1 193 ? 4.155 -2.465 11.166 1.00 68.44 193 GLY A CA 1
ATOM 1574 C C . GLY A 1 193 ? 3.046 -3.413 10.682 1.00 68.44 193 GLY A C 1
ATOM 1575 O O . GLY A 1 193 ? 2.463 -4.121 11.500 1.00 68.44 193 GLY A O 1
ATOM 1576 N N . LEU A 1 194 ? 2.742 -3.451 9.379 1.00 72.69 194 LEU A N 1
ATOM 1577 C CA . LEU A 1 194 ? 1.817 -4.427 8.791 1.00 72.69 194 LEU A CA 1
ATOM 1578 C C . LEU A 1 194 ? 2.583 -5.578 8.131 1.00 72.69 194 LEU A C 1
ATOM 1580 O O . LEU A 1 194 ? 3.647 -5.376 7.547 1.00 72.69 194 LEU A O 1
ATOM 1584 N N . GLU A 1 195 ? 2.020 -6.787 8.170 1.00 66.06 195 GLU A N 1
ATOM 1585 C CA . GLU A 1 195 ? 2.592 -7.948 7.478 1.00 66.06 195 GLU A CA 1
ATOM 1586 C C . GLU A 1 195 ? 2.416 -7.763 5.963 1.00 66.06 195 GLU A C 1
ATOM 1588 O O . GLU A 1 195 ? 1.376 -8.094 5.387 1.00 66.06 195 GLU A O 1
ATOM 1593 N N . VAL A 1 196 ? 3.393 -7.156 5.283 1.00 58.72 196 VAL A N 1
ATOM 1594 C CA . VAL A 1 196 ? 3.338 -6.929 3.831 1.00 58.72 196 VAL A CA 1
ATOM 1595 C C . VAL A 1 196 ? 3.682 -8.224 3.091 1.00 58.72 196 VAL A C 1
ATOM 1597 O O . VAL A 1 196 ? 4.826 -8.470 2.728 1.00 58.72 196 VAL A O 1
ATOM 1600 N N . GLY A 1 197 ? 2.668 -9.056 2.847 1.00 54.22 197 GLY A N 1
ATOM 1601 C CA . GLY A 1 197 ? 2.719 -10.073 1.796 1.00 54.22 197 GLY A CA 1
ATOM 1602 C C . GLY A 1 197 ? 2.793 -9.435 0.40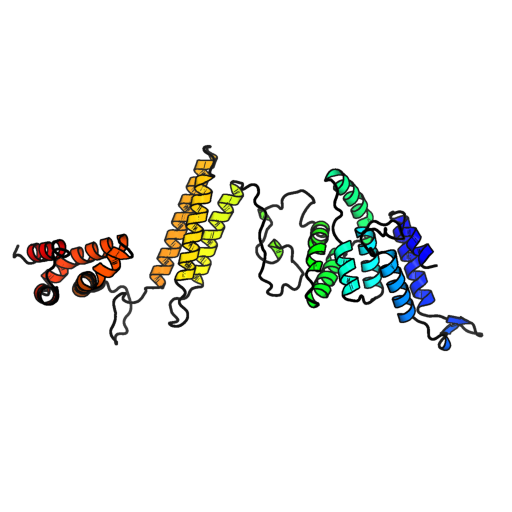3 1.00 54.22 197 GLY A C 1
ATOM 1603 O O . GLY A 1 197 ? 2.358 -8.296 0.211 1.00 54.22 197 GLY A O 1
ATOM 1604 N N . THR A 1 198 ? 3.345 -10.177 -0.558 1.00 40.62 198 THR A N 1
ATOM 1605 C CA . THR A 1 198 ? 3.668 -9.787 -1.943 1.00 40.62 198 THR A CA 1
ATOM 1606 C C . THR A 1 198 ? 2.427 -9.467 -2.794 1.00 40.62 198 THR A C 1
ATOM 1608 O O . THR A 1 198 ? 2.174 -10.115 -3.801 1.00 40.62 198 THR A O 1
ATOM 1611 N N . SER A 1 199 ? 1.618 -8.481 -2.413 1.00 40.03 199 SER A N 1
ATOM 1612 C CA . SER A 1 199 ? 0.489 -8.025 -3.227 1.00 40.03 199 SER A CA 1
ATOM 1613 C C . SER A 1 199 ? 0.927 -6.850 -4.097 1.00 40.03 199 SER A C 1
ATOM 1615 O O . SER A 1 199 ? 1.164 -5.743 -3.613 1.00 40.03 199 SER A O 1
ATOM 1617 N N . ARG A 1 200 ? 1.093 -7.126 -5.392 1.00 38.09 200 ARG A N 1
ATOM 1618 C CA . ARG A 1 200 ? 1.356 -6.151 -6.452 1.00 38.09 200 ARG A CA 1
ATOM 1619 C C . ARG A 1 200 ? 0.058 -5.964 -7.216 1.00 38.09 200 ARG A C 1
ATOM 1621 O O . ARG A 1 200 ? -0.283 -6.842 -7.991 1.00 38.09 200 ARG A O 1
ATOM 1628 N N . ASN A 1 201 ? -0.655 -4.872 -6.970 1.00 33.59 201 ASN A N 1
ATOM 1629 C CA . ASN A 1 201 ? -1.437 -4.163 -7.984 1.00 33.59 201 ASN A CA 1
ATOM 1630 C C . ASN A 1 201 ? -2.000 -2.886 -7.360 1.00 33.59 201 ASN A C 1
ATOM 1632 O O . ASN A 1 201 ? -2.818 -2.928 -6.446 1.00 33.59 201 ASN A O 1
ATOM 1636 N N . MET A 1 202 ? -1.534 -1.745 -7.859 1.00 30.95 202 MET A N 1
ATOM 1637 C CA . MET A 1 202 ? -2.140 -0.443 -7.617 1.00 30.95 202 MET A CA 1
ATOM 1638 C C . MET A 1 202 ? -2.486 0.146 -8.978 1.00 30.95 202 MET A C 1
ATOM 1640 O O . MET A 1 202 ? -1.600 0.365 -9.802 1.00 30.95 202 MET A O 1
ATOM 1644 N N . ASN A 1 203 ? -3.772 0.401 -9.198 1.00 31.02 203 ASN A N 1
ATOM 1645 C CA . ASN A 1 203 ? -4.244 1.159 -10.347 1.00 31.02 203 ASN A CA 1
ATOM 1646 C C . ASN A 1 203 ? -4.190 2.637 -9.959 1.00 31.02 203 ASN A C 1
ATOM 1648 O O . ASN A 1 203 ? -4.853 3.053 -9.010 1.00 31.02 203 ASN A O 1
ATOM 1652 N N . SER A 1 204 ? -3.374 3.424 -10.656 1.00 38.16 204 SER A N 1
ATOM 1653 C CA . SER A 1 204 ? -3.217 4.851 -10.392 1.00 38.16 204 SER A CA 1
ATOM 1654 C C . SER A 1 204 ? -4.120 5.671 -11.313 1.00 38.16 204 SER A C 1
ATOM 1656 O O . SER A 1 204 ? -3.858 5.851 -12.500 1.00 38.16 204 SER A O 1
ATOM 1658 N N . GLN A 1 205 ? -5.186 6.227 -10.746 1.00 40.28 205 GLN A N 1
ATOM 1659 C CA . GLN A 1 205 ? -5.833 7.410 -11.297 1.00 40.28 205 GLN A CA 1
ATOM 1660 C C . GLN A 1 205 ? -5.805 8.494 -10.234 1.00 40.28 205 GLN A C 1
ATOM 1662 O O . GLN A 1 205 ? -6.554 8.428 -9.271 1.00 40.28 205 GLN A O 1
ATOM 1667 N N . GLN A 1 206 ? -4.917 9.466 -10.426 1.00 36.62 206 GLN A N 1
ATOM 1668 C CA . GLN A 1 206 ? -5.050 10.843 -9.951 1.00 36.62 206 GLN A CA 1
ATOM 1669 C C . GLN A 1 206 ? -3.902 11.644 -10.573 1.00 36.62 206 GLN A C 1
ATOM 1671 O O . GLN A 1 206 ? -2.745 11.548 -10.173 1.00 36.62 206 GLN A O 1
ATOM 1676 N N . LYS A 1 207 ? -4.222 12.387 -11.632 1.00 46.56 207 LYS A N 1
ATOM 1677 C CA . LYS A 1 207 ? -3.357 13.428 -12.190 1.00 46.56 207 LYS A CA 1
ATOM 1678 C C . LYS A 1 207 ? -3.729 14.724 -11.486 1.00 46.56 207 LYS A C 1
ATOM 1680 O O . LYS A 1 207 ? -4.813 15.195 -11.781 1.00 46.56 207 LYS A O 1
ATOM 1685 N N . HIS A 1 208 ? -2.866 15.304 -10.648 1.00 44.44 208 HIS A N 1
ATOM 1686 C CA . HIS A 1 208 ? -2.814 16.760 -10.448 1.00 44.44 208 HIS A CA 1
ATOM 1687 C C . HIS A 1 208 ? -1.459 17.244 -9.889 1.00 44.44 208 HIS A C 1
ATOM 1689 O O . HIS A 1 208 ? -0.806 16.552 -9.118 1.00 44.44 208 HIS A O 1
ATOM 1695 N N . CYS A 1 209 ? -1.095 18.449 -10.349 1.00 45.31 209 CYS A N 1
ATOM 1696 C CA . CYS A 1 209 ? 0.021 19.348 -10.013 1.00 45.31 209 CYS A CA 1
ATOM 1697 C C . CYS A 1 209 ? 1.453 18.770 -9.982 1.00 45.31 209 CYS A C 1
ATOM 1699 O O . CYS A 1 209 ? 2.004 18.429 -8.940 1.00 45.31 209 CYS A O 1
ATOM 1701 N N . PHE A 1 210 ? 2.109 18.746 -11.146 1.00 61.00 210 PHE A N 1
ATOM 1702 C CA . PHE A 1 210 ? 3.525 18.390 -11.265 1.00 61.00 210 PHE A CA 1
ATOM 1703 C C . PHE A 1 210 ? 4.421 19.601 -10.966 1.00 61.00 210 PHE A C 1
ATOM 1705 O O . PHE A 1 210 ? 4.680 20.421 -11.847 1.00 61.00 210 PHE A O 1
ATOM 1712 N N . THR A 1 211 ? 4.900 19.721 -9.727 1.00 70.50 211 THR A N 1
ATOM 1713 C CA . THR A 1 211 ? 5.853 20.769 -9.315 1.00 70.50 211 THR A CA 1
ATOM 1714 C C . THR A 1 211 ? 7.251 20.554 -9.921 1.00 70.50 211 THR A C 1
ATOM 1716 O O . THR A 1 211 ? 7.574 19.464 -10.401 1.00 70.50 211 THR A O 1
ATOM 1719 N N . GLY A 1 212 ? 8.118 21.574 -9.883 1.00 70.31 212 GLY A N 1
ATOM 1720 C CA . GLY A 1 212 ? 9.523 21.439 -10.310 1.00 70.31 212 GLY A CA 1
ATOM 1721 C C . GLY A 1 212 ? 10.306 20.397 -9.507 1.00 70.31 212 GLY A C 1
ATOM 1722 O O . GLY A 1 212 ? 10.991 19.545 -10.074 1.00 70.31 212 GLY A O 1
ATOM 1723 N N . ALA A 1 213 ? 10.090 20.360 -8.188 1.00 73.31 213 ALA A N 1
ATOM 1724 C CA . ALA A 1 213 ? 10.670 19.349 -7.304 1.00 73.31 213 ALA A CA 1
ATOM 1725 C C . ALA A 1 213 ? 10.208 17.921 -7.653 1.00 73.31 213 ALA A C 1
ATOM 1727 O O . ALA A 1 213 ? 11.007 16.979 -7.620 1.00 73.31 213 ALA A O 1
ATOM 1728 N N . TYR A 1 214 ? 8.937 17.755 -8.039 1.00 76.44 214 TYR A N 1
ATOM 1729 C CA . TYR A 1 214 ? 8.415 16.475 -8.518 1.00 76.44 214 TYR A CA 1
ATOM 1730 C C . TYR A 1 214 ? 9.117 16.036 -9.809 1.00 76.44 214 TYR A C 1
ATOM 1732 O O . TYR A 1 214 ? 9.621 14.916 -9.886 1.00 76.44 214 TYR A O 1
ATOM 1740 N N . ARG A 1 215 ? 9.234 16.936 -10.795 1.00 81.12 215 ARG A N 1
ATOM 1741 C CA . ARG A 1 215 ? 9.923 16.671 -12.070 1.00 81.12 215 ARG A CA 1
ATOM 1742 C C . ARG A 1 215 ? 11.381 16.245 -11.866 1.00 81.12 215 ARG A C 1
ATOM 1744 O O . ARG A 1 215 ? 11.811 15.227 -12.412 1.00 81.12 215 ARG A O 1
ATOM 1751 N N . GLN A 1 216 ? 12.121 16.969 -11.028 1.00 80.38 216 GLN A N 1
ATOM 1752 C CA . GLN A 1 216 ? 13.501 16.632 -10.665 1.00 80.38 216 GLN A CA 1
ATOM 1753 C C . GLN A 1 216 ? 13.604 15.271 -9.960 1.00 80.38 216 GLN A C 1
ATOM 1755 O O . GLN A 1 216 ? 14.508 14.480 -10.254 1.00 80.38 216 GLN A O 1
ATOM 1760 N N . SER A 1 217 ? 12.662 14.975 -9.063 1.00 79.88 217 SER A N 1
ATOM 1761 C CA . SER A 1 217 ? 12.603 13.691 -8.362 1.00 79.88 217 SER A CA 1
ATOM 1762 C C . SER A 1 217 ? 12.333 12.532 -9.321 1.00 79.88 217 SER A C 1
ATOM 1764 O O . SER A 1 217 ? 12.995 11.499 -9.216 1.00 79.88 217 SER A O 1
ATOM 1766 N N . CYS A 1 218 ? 11.428 12.703 -10.291 1.00 82.94 218 CYS A N 1
ATOM 1767 C CA . CYS A 1 218 ? 11.162 11.709 -11.332 1.00 82.94 218 CYS A CA 1
ATOM 1768 C C . CYS A 1 218 ? 12.416 11.394 -12.149 1.00 82.94 218 CYS A C 1
ATOM 1770 O O . CYS A 1 218 ? 12.737 10.218 -12.307 1.00 82.94 218 CYS A O 1
ATOM 1772 N N . LEU A 1 219 ? 13.152 12.415 -12.606 1.00 86.12 219 LEU A N 1
ATOM 1773 C CA . LEU A 1 219 ? 14.405 12.240 -13.355 1.00 86.12 219 LEU A CA 1
ATOM 1774 C C . LEU A 1 219 ? 15.465 11.494 -12.545 1.00 86.12 219 LEU A C 1
ATOM 1776 O O . LEU A 1 219 ? 16.016 10.490 -12.994 1.00 86.12 219 LEU A O 1
ATOM 1780 N N . THR A 1 220 ? 15.699 11.939 -11.312 1.00 86.69 220 THR A N 1
ATOM 1781 C CA . THR A 1 220 ? 16.677 11.301 -10.424 1.00 86.69 220 THR A CA 1
ATOM 1782 C C . THR A 1 220 ? 16.292 9.848 -10.135 1.00 86.69 220 THR A C 1
ATOM 1784 O O . THR A 1 220 ? 17.149 8.965 -10.066 1.00 86.69 220 THR A O 1
ATOM 1787 N N . MET A 1 221 ? 14.995 9.577 -9.972 1.00 87.75 221 MET A N 1
ATOM 1788 C CA . MET A 1 221 ? 14.481 8.234 -9.733 1.00 87.75 221 MET A CA 1
ATOM 1789 C C . MET A 1 221 ? 14.735 7.304 -10.912 1.00 87.75 221 MET A C 1
ATOM 1791 O O . MET A 1 221 ? 15.244 6.203 -10.714 1.00 87.75 221 MET A O 1
ATOM 1795 N N . ILE A 1 222 ? 14.370 7.724 -12.125 1.00 92.06 222 ILE A N 1
ATOM 1796 C CA . ILE A 1 222 ? 14.461 6.852 -13.296 1.00 92.06 222 ILE A CA 1
ATOM 1797 C C . ILE A 1 222 ? 15.922 6.529 -13.635 1.00 92.06 222 ILE A C 1
ATOM 1799 O O . ILE A 1 222 ? 16.224 5.390 -13.982 1.00 92.06 222 ILE A O 1
ATOM 1803 N N . VAL A 1 223 ? 16.855 7.463 -13.410 1.00 91.75 223 VAL A N 1
ATOM 1804 C CA . VAL A 1 223 ? 18.300 7.206 -13.550 1.00 91.75 223 VAL A CA 1
ATOM 1805 C C . VAL A 1 223 ? 18.802 6.217 -12.489 1.00 91.75 223 VAL A C 1
ATOM 1807 O O . VAL A 1 223 ? 19.560 5.300 -12.805 1.00 91.75 223 VAL A O 1
ATOM 1810 N N . LYS A 1 224 ? 18.346 6.332 -11.233 1.00 92.38 224 LYS A N 1
ATOM 1811 C CA . LYS A 1 224 ? 18.664 5.351 -10.175 1.00 92.38 224 LYS A CA 1
ATOM 1812 C C . LYS A 1 224 ? 18.077 3.969 -10.464 1.00 92.38 224 LYS A C 1
ATOM 1814 O O . LYS A 1 224 ? 18.712 2.961 -10.154 1.00 92.38 224 LYS A O 1
ATOM 1819 N N . LEU A 1 225 ? 16.866 3.909 -11.018 1.00 92.00 225 LEU A N 1
ATOM 1820 C CA . LEU A 1 225 ? 16.239 2.657 -11.436 1.00 92.00 225 LEU A CA 1
ATOM 1821 C C . LEU A 1 225 ? 17.058 2.006 -12.552 1.00 92.00 225 LEU A C 1
ATOM 1823 O O . LEU A 1 225 ? 17.387 0.828 -12.441 1.00 92.00 225 LEU A O 1
ATOM 1827 N N . LEU A 1 226 ? 17.447 2.787 -13.562 1.00 93.38 226 LEU A N 1
ATOM 1828 C CA . LEU A 1 226 ? 18.306 2.339 -14.651 1.00 93.38 226 LEU A CA 1
ATOM 1829 C C . LEU A 1 226 ? 19.626 1.756 -14.128 1.00 93.38 226 LEU A C 1
ATOM 1831 O O . LEU A 1 226 ? 19.973 0.639 -14.491 1.00 93.38 226 LEU A O 1
ATOM 1835 N N . ASP A 1 227 ? 20.319 2.453 -13.221 1.00 91.81 227 ASP A N 1
ATOM 1836 C CA . ASP A 1 227 ? 21.554 1.957 -12.591 1.00 91.81 227 ASP A CA 1
ATOM 1837 C C . ASP A 1 227 ? 21.346 0.611 -11.882 1.00 91.81 227 ASP A C 1
ATOM 1839 O O . ASP A 1 227 ? 22.111 -0.335 -12.081 1.00 91.81 227 ASP A O 1
ATOM 1843 N N . LYS A 1 228 ? 20.274 0.487 -11.090 1.00 90.06 228 LYS A N 1
ATOM 1844 C CA . LYS A 1 228 ? 19.943 -0.763 -10.392 1.00 90.06 228 LYS A CA 1
ATOM 1845 C C . LYS A 1 228 ? 19.637 -1.902 -11.360 1.00 90.06 228 LYS A C 1
ATOM 1847 O O . LYS A 1 228 ? 20.127 -3.010 -11.149 1.00 90.06 228 LYS A O 1
ATOM 1852 N N . LEU A 1 229 ? 18.864 -1.644 -12.414 1.00 88.44 229 LEU A N 1
ATOM 1853 C CA . LEU A 1 229 ? 18.537 -2.645 -13.431 1.00 88.44 229 LEU A CA 1
ATOM 1854 C C . LEU A 1 229 ? 19.792 -3.073 -14.199 1.00 88.44 229 LEU A C 1
ATOM 1856 O O . LEU A 1 229 ? 20.074 -4.263 -14.288 1.00 88.44 229 LEU A O 1
ATOM 1860 N N . CYS A 1 230 ? 20.612 -2.123 -14.647 1.00 86.00 230 CYS A N 1
ATOM 1861 C CA . CYS A 1 230 ? 21.892 -2.384 -15.307 1.00 86.00 230 CYS A CA 1
ATOM 1862 C C . CYS A 1 230 ? 22.918 -3.098 -14.408 1.00 86.00 230 CYS A C 1
ATOM 1864 O O . CYS A 1 230 ? 23.861 -3.707 -14.911 1.00 86.00 230 CYS A O 1
ATOM 1866 N N . LYS A 1 231 ? 22.803 -3.016 -13.080 1.00 84.81 231 LYS A N 1
ATOM 1867 C CA . LYS A 1 231 ? 23.616 -3.811 -12.141 1.00 84.81 231 LYS A CA 1
ATOM 1868 C C . LYS A 1 231 ? 23.033 -5.203 -11.891 1.00 84.81 231 LYS A C 1
ATOM 1870 O O . LYS A 1 231 ? 23.800 -6.138 -11.681 1.00 84.81 231 LYS A O 1
ATOM 1875 N N . GLY A 1 232 ? 21.706 -5.329 -11.891 1.00 77.75 232 GLY A N 1
ATOM 1876 C CA . GLY A 1 232 ? 20.996 -6.582 -11.633 1.00 77.75 232 GLY A CA 1
ATOM 1877 C C . GLY A 1 232 ? 20.960 -7.537 -12.827 1.00 77.75 232 GLY A C 1
ATOM 1878 O O . GLY A 1 232 ? 21.010 -8.749 -12.632 1.00 77.75 232 GLY A O 1
ATOM 1879 N N . VAL A 1 233 ? 20.914 -7.010 -14.054 1.00 75.44 233 VAL A N 1
ATOM 1880 C CA . VAL A 1 233 ? 20.961 -7.810 -15.285 1.00 75.44 233 VAL A CA 1
ATOM 1881 C C . VAL A 1 233 ? 22.404 -8.252 -15.533 1.00 75.44 233 VAL A C 1
ATOM 1883 O O . VAL A 1 233 ? 23.246 -7.457 -15.957 1.00 75.44 233 VAL A O 1
ATOM 1886 N N . LYS A 1 234 ? 22.694 -9.519 -15.211 1.00 65.69 234 LYS A N 1
ATOM 1887 C CA . LYS A 1 234 ? 24.016 -10.135 -15.368 1.00 65.69 234 LYS A CA 1
ATOM 1888 C C . LYS A 1 234 ? 24.181 -10.732 -16.774 1.00 65.69 234 LYS A C 1
ATOM 1890 O O . LYS A 1 234 ? 23.375 -11.580 -17.145 1.00 65.69 234 LYS A O 1
ATOM 1895 N N . PRO A 1 235 ? 25.250 -10.388 -17.510 1.00 57.97 235 PRO A N 1
ATOM 1896 C CA . PRO A 1 235 ? 25.489 -10.926 -18.854 1.00 57.97 235 PRO A CA 1
ATOM 1897 C C . PRO A 1 235 ? 25.978 -12.381 -18.898 1.00 57.97 235 PRO A C 1
ATOM 1899 O O . PRO A 1 235 ? 25.946 -13.006 -19.950 1.00 57.97 235 PRO A O 1
ATOM 1902 N N . GLU A 1 236 ? 26.477 -12.917 -17.780 1.00 53.25 236 GLU A N 1
ATOM 1903 C CA . GLU A 1 236 ? 27.304 -14.137 -17.768 1.00 53.25 236 GLU A CA 1
ATOM 1904 C C . GLU A 1 236 ? 26.519 -15.461 -17.749 1.00 53.25 236 GLU A C 1
ATOM 1906 O O . GLU A 1 236 ? 27.119 -16.522 -17.903 1.00 53.25 236 GLU A O 1
ATOM 1911 N N . SER A 1 237 ? 25.190 -15.444 -17.593 1.00 53.12 237 SER A N 1
ATOM 1912 C CA . SER A 1 237 ? 24.383 -16.666 -17.708 1.00 53.12 237 SER A CA 1
ATOM 1913 C C . SER A 1 237 ? 23.668 -16.709 -19.055 1.00 53.12 237 SER A C 1
ATOM 1915 O O . SER A 1 237 ? 22.706 -15.969 -19.270 1.00 53.12 237 SER A O 1
ATOM 1917 N N . TYR A 1 238 ? 24.091 -17.630 -19.923 1.00 50.19 238 TYR A N 1
ATOM 1918 C CA . TYR A 1 238 ? 23.519 -17.909 -21.250 1.00 50.19 238 TYR A CA 1
ATOM 1919 C C . TYR A 1 238 ? 21.999 -18.185 -21.262 1.00 50.19 238 TYR A C 1
ATOM 1921 O O . TYR A 1 238 ? 21.398 -18.265 -22.327 1.00 50.19 238 TYR A O 1
ATOM 1929 N N . THR A 1 239 ? 21.359 -18.317 -20.098 1.00 49.12 239 THR A N 1
ATOM 1930 C CA . THR A 1 239 ? 19.941 -18.663 -19.940 1.00 49.12 239 THR A CA 1
ATOM 1931 C C . THR A 1 239 ? 19.051 -17.518 -19.433 1.00 49.12 239 THR A C 1
ATOM 1933 O O . THR A 1 239 ? 17.838 -17.700 -19.378 1.00 49.12 239 THR A O 1
ATOM 1936 N N . GLN A 1 240 ? 19.600 -16.359 -19.034 1.00 52.44 240 GLN A N 1
ATOM 1937 C CA . GLN A 1 240 ? 18.828 -15.263 -18.408 1.00 52.44 240 GLN A CA 1
ATOM 1938 C C . GLN A 1 240 ? 19.352 -13.860 -18.762 1.00 52.44 240 GLN A C 1
ATOM 1940 O O . GLN A 1 240 ? 19.483 -12.996 -17.893 1.00 52.44 240 GLN A O 1
ATOM 1945 N N . ASN A 1 241 ? 19.661 -13.606 -20.033 1.00 62.81 241 ASN A N 1
ATOM 1946 C CA . ASN A 1 241 ? 19.999 -12.252 -20.466 1.00 62.81 241 ASN A CA 1
ATOM 1947 C C . ASN A 1 241 ? 18.715 -11.530 -20.910 1.00 62.81 241 ASN A C 1
ATOM 1949 O O . ASN A 1 241 ? 18.081 -11.946 -21.875 1.00 62.81 241 ASN A O 1
ATOM 1953 N N . TYR A 1 242 ? 18.321 -10.469 -20.198 1.00 71.00 242 TYR A N 1
ATOM 1954 C CA . TYR A 1 242 ? 17.139 -9.649 -20.510 1.00 71.00 242 TYR A CA 1
ATOM 1955 C C . TYR A 1 242 ? 17.573 -8.237 -20.937 1.00 71.00 242 TYR A C 1
ATOM 1957 O O . TYR A 1 242 ? 17.366 -7.280 -20.181 1.00 71.00 242 TYR A O 1
ATOM 1965 N N . PRO A 1 243 ? 18.213 -8.079 -22.114 1.00 73.31 243 PRO A N 1
ATOM 1966 C CA . PRO A 1 243 ? 18.685 -6.775 -22.588 1.00 73.31 243 PRO A CA 1
ATOM 1967 C C . PRO A 1 243 ? 17.532 -5.781 -22.782 1.00 73.31 243 PRO A C 1
ATOM 1969 O O . PRO A 1 243 ? 17.722 -4.575 -22.631 1.00 73.31 243 PRO A O 1
ATOM 1972 N N . ASP A 1 244 ? 16.322 -6.288 -23.014 1.00 79.00 244 ASP A N 1
ATOM 1973 C CA . ASP A 1 244 ? 15.109 -5.489 -23.157 1.00 79.00 244 ASP A CA 1
ATOM 1974 C C . ASP A 1 244 ? 14.775 -4.698 -21.888 1.00 79.00 244 ASP A C 1
ATOM 1976 O O . ASP A 1 244 ? 14.209 -3.616 -21.974 1.00 79.00 244 ASP A O 1
ATOM 1980 N N . VAL A 1 245 ? 15.147 -5.180 -20.696 1.00 84.69 245 VAL A N 1
ATOM 1981 C CA . VAL A 1 245 ? 14.788 -4.517 -19.432 1.00 84.69 245 VAL A CA 1
ATOM 1982 C C . VAL A 1 245 ? 15.517 -3.169 -19.267 1.00 84.69 245 VAL A C 1
ATOM 1984 O O . VAL A 1 245 ? 14.838 -2.155 -19.068 1.00 84.69 245 VAL A O 1
ATOM 1987 N N . PRO A 1 246 ? 16.859 -3.083 -19.394 1.00 86.56 246 PRO A N 1
ATOM 1988 C CA . PRO A 1 246 ? 17.559 -1.800 -19.468 1.00 86.56 246 PRO A CA 1
ATOM 1989 C C . PRO A 1 246 ? 17.089 -0.907 -20.622 1.00 86.56 246 PRO A C 1
ATOM 1991 O O . PRO A 1 246 ? 16.971 0.304 -20.435 1.00 86.56 246 PRO A O 1
ATOM 1994 N N . LEU A 1 247 ? 16.770 -1.485 -21.787 1.00 84.62 247 LEU A N 1
ATOM 1995 C CA . LEU A 1 247 ? 16.283 -0.734 -22.952 1.00 84.62 247 LEU A CA 1
ATOM 1996 C C . LEU A 1 247 ? 14.906 -0.103 -22.704 1.00 84.62 247 LEU A C 1
ATOM 1998 O O . LEU A 1 247 ? 14.710 1.084 -22.963 1.00 84.62 247 LEU A O 1
ATOM 2002 N N . ILE A 1 248 ? 13.964 -0.849 -22.126 1.00 87.62 248 ILE A N 1
ATOM 2003 C CA . ILE A 1 248 ? 12.652 -0.330 -21.722 1.00 87.62 248 ILE A CA 1
ATOM 2004 C C . ILE A 1 248 ? 12.829 0.789 -20.692 1.00 87.62 248 ILE A C 1
ATOM 2006 O O . ILE A 1 248 ? 12.191 1.836 -20.805 1.00 87.62 248 ILE A O 1
ATOM 2010 N N . CYS A 1 249 ? 13.729 0.621 -19.719 1.00 89.62 249 CYS A N 1
ATOM 2011 C CA . CYS A 1 249 ? 14.014 1.668 -18.739 1.00 89.62 249 CYS A CA 1
ATOM 2012 C C . CYS A 1 249 ? 14.594 2.937 -19.392 1.00 89.62 249 CYS A C 1
ATOM 2014 O O . CYS A 1 249 ? 14.262 4.043 -18.967 1.00 89.62 249 CYS A O 1
ATOM 2016 N N . MET A 1 250 ? 15.409 2.797 -20.441 1.00 89.69 250 MET A N 1
ATOM 2017 C CA . MET A 1 250 ? 15.903 3.924 -21.241 1.00 89.69 250 MET A CA 1
ATOM 2018 C C . MET A 1 250 ? 14.794 4.628 -22.023 1.00 89.69 250 MET A C 1
ATOM 2020 O O . MET A 1 250 ? 14.781 5.856 -22.084 1.00 89.69 250 MET A O 1
ATOM 2024 N N . ASN A 1 251 ? 13.833 3.883 -22.567 1.00 88.44 251 ASN A N 1
ATOM 2025 C CA . ASN A 1 251 ? 12.671 4.480 -23.225 1.00 88.44 251 ASN A CA 1
ATOM 2026 C C . ASN A 1 251 ? 11.821 5.278 -22.227 1.00 88.44 251 ASN A C 1
ATOM 2028 O O . ASN A 1 251 ? 11.421 6.403 -22.516 1.00 88.44 251 ASN A O 1
ATOM 2032 N N . ILE A 1 252 ? 11.606 4.742 -21.021 1.00 90.75 252 ILE A N 1
ATOM 2033 C CA . ILE A 1 252 ? 10.912 5.466 -19.946 1.00 90.75 252 ILE A CA 1
ATOM 2034 C C . ILE A 1 252 ? 11.703 6.715 -19.545 1.00 90.75 252 ILE A C 1
ATOM 2036 O O . ILE A 1 252 ? 11.109 7.779 -19.401 1.00 90.75 252 ILE A O 1
ATOM 2040 N N . LEU A 1 253 ? 13.029 6.621 -19.405 1.00 91.88 253 LEU A N 1
ATOM 2041 C CA . LEU A 1 253 ? 13.887 7.781 -19.151 1.00 91.88 253 LEU A CA 1
ATOM 2042 C C . LEU A 1 253 ? 13.683 8.864 -20.216 1.00 91.88 253 LEU A C 1
ATOM 2044 O O . LEU A 1 253 ? 13.480 10.014 -19.849 1.00 91.88 253 LEU A O 1
ATOM 2048 N N . ALA A 1 254 ? 13.678 8.507 -21.503 1.00 89.31 254 ALA A N 1
ATOM 2049 C CA . ALA A 1 254 ? 13.463 9.462 -22.588 1.00 89.31 254 ALA A CA 1
ATOM 2050 C C . ALA A 1 254 ? 12.092 10.153 -22.485 1.00 89.31 254 ALA A C 1
ATOM 2052 O O . ALA A 1 254 ? 12.008 11.373 -22.614 1.00 89.31 254 ALA A O 1
ATOM 2053 N N . LEU A 1 255 ? 11.035 9.394 -22.171 1.00 87.88 255 LEU A N 1
ATOM 2054 C CA . LEU A 1 255 ? 9.691 9.935 -21.938 1.00 87.88 255 LEU A CA 1
ATOM 2055 C C . LEU A 1 255 ? 9.647 10.878 -20.727 1.00 87.88 255 LEU A C 1
ATOM 2057 O O . LEU A 1 255 ? 9.038 11.943 -20.797 1.00 87.88 255 LEU A O 1
ATOM 2061 N N . VAL A 1 256 ? 10.304 10.514 -19.620 1.00 87.31 256 VAL A N 1
ATOM 2062 C CA . VAL A 1 256 ? 10.395 11.362 -18.420 1.00 87.31 256 VAL A CA 1
ATOM 2063 C C . VAL A 1 256 ? 11.197 12.630 -18.719 1.00 87.31 256 VAL A C 1
ATOM 2065 O O . VAL A 1 256 ? 10.796 13.713 -18.302 1.00 87.31 256 VAL A O 1
ATOM 2068 N N . THR A 1 257 ? 12.296 12.533 -19.469 1.00 87.56 257 THR A N 1
ATOM 2069 C CA . THR A 1 257 ? 13.101 13.685 -19.892 1.00 87.56 257 THR A CA 1
ATOM 2070 C C . THR A 1 257 ? 12.312 14.641 -20.780 1.00 87.56 257 THR A C 1
ATOM 2072 O O . THR A 1 257 ? 12.310 15.839 -20.504 1.00 87.56 257 THR A O 1
ATOM 2075 N N . ASP A 1 258 ? 11.602 14.134 -21.788 1.00 84.25 258 ASP A N 1
ATOM 2076 C CA . ASP A 1 258 ? 10.729 14.943 -22.647 1.00 84.25 258 ASP A CA 1
ATOM 2077 C C . ASP A 1 258 ? 9.610 15.612 -21.833 1.00 84.25 258 ASP A C 1
ATOM 2079 O O . ASP A 1 258 ? 9.380 16.817 -21.948 1.00 84.25 258 ASP A O 1
ATOM 2083 N N . PHE A 1 259 ? 8.977 14.866 -20.922 1.00 82.94 259 PHE A N 1
ATOM 2084 C CA . PHE A 1 259 ? 7.985 15.408 -19.996 1.00 82.94 259 PHE A CA 1
ATOM 2085 C C . PHE A 1 259 ? 8.543 16.565 -19.157 1.00 82.94 259 PHE A C 1
ATOM 2087 O O . PHE A 1 259 ? 7.884 17.599 -19.043 1.00 82.94 259 PHE A O 1
ATOM 2094 N N . VAL A 1 260 ? 9.741 16.432 -18.582 1.00 80.94 260 VAL A N 1
ATOM 2095 C CA . VAL A 1 260 ? 10.336 17.520 -17.793 1.00 80.94 260 VAL A CA 1
ATOM 2096 C C . VAL A 1 260 ? 10.681 18.714 -18.674 1.00 80.94 260 VAL A C 1
ATOM 2098 O O . VAL A 1 260 ? 10.343 19.839 -18.315 1.00 80.94 260 VAL A O 1
ATOM 2101 N N . HIS A 1 261 ? 11.273 18.479 -19.845 1.00 80.25 261 HIS A N 1
ATOM 2102 C CA . HIS A 1 261 ? 11.687 19.544 -20.754 1.00 80.25 261 HIS A CA 1
ATOM 2103 C C . HIS A 1 261 ? 10.500 20.386 -21.249 1.00 80.25 261 HIS A C 1
ATOM 2105 O O . HIS A 1 261 ? 10.569 21.613 -21.246 1.00 80.25 261 HIS A O 1
ATOM 2111 N N . ARG A 1 262 ? 9.369 19.751 -21.592 1.00 78.38 262 ARG A N 1
ATOM 2112 C CA . ARG A 1 262 ? 8.148 20.455 -22.028 1.00 78.38 262 ARG A CA 1
ATOM 2113 C C . ARG A 1 262 ? 7.493 21.300 -20.934 1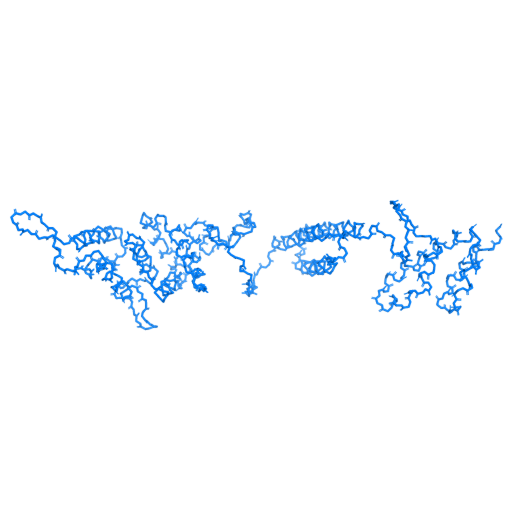.00 78.38 262 ARG A C 1
ATOM 2115 O O . ARG A 1 262 ? 6.778 22.244 -21.254 1.00 78.38 262 ARG A O 1
ATOM 2122 N N . ASN A 1 263 ? 7.701 20.945 -19.667 1.00 72.94 263 ASN A N 1
ATOM 2123 C CA . ASN A 1 263 ? 7.043 21.575 -18.519 1.00 72.94 263 ASN A CA 1
ATOM 2124 C C . ASN A 1 263 ? 7.981 22.478 -17.695 1.00 72.94 263 ASN A C 1
ATOM 2126 O O . ASN A 1 263 ? 7.573 22.967 -16.639 1.00 72.94 263 ASN A O 1
ATOM 2130 N N . ALA A 1 264 ? 9.219 22.701 -18.149 1.00 71.50 264 ALA A N 1
ATOM 2131 C CA . ALA A 1 264 ? 10.174 23.568 -17.468 1.00 71.50 264 ALA A CA 1
ATOM 2132 C C . ALA A 1 264 ? 9.775 25.057 -17.613 1.00 71.50 264 ALA A C 1
ATOM 2134 O O . ALA A 1 264 ? 9.463 25.513 -18.721 1.00 71.50 264 ALA A O 1
ATOM 2135 N N . PRO A 1 265 ? 9.775 25.850 -16.524 1.00 65.06 265 PRO A N 1
ATOM 2136 C CA . PRO A 1 265 ? 9.451 27.274 -16.581 1.00 65.06 265 PRO A CA 1
ATOM 2137 C C . PRO A 1 265 ? 10.541 28.060 -17.325 1.00 65.06 265 PRO A C 1
ATOM 2139 O O . PRO A 1 265 ? 11.725 27.784 -17.183 1.00 65.06 265 PRO A O 1
ATOM 2142 N N . LYS A 1 266 ? 10.177 29.108 -18.076 1.00 61.50 266 LYS A N 1
ATOM 2143 C CA . LYS A 1 266 ? 11.135 29.963 -18.821 1.00 61.50 266 LYS A CA 1
ATOM 2144 C C . LYS A 1 266 ? 11.936 30.945 -17.932 1.00 61.50 266 LYS A C 1
ATOM 2146 O O . LYS A 1 266 ? 12.559 31.871 -18.444 1.00 61.50 266 LYS A O 1
ATOM 2151 N N . SER A 1 267 ? 11.881 30.784 -16.609 1.00 64.06 267 SER A N 1
ATOM 2152 C CA . SER A 1 267 ? 12.506 31.649 -15.596 1.00 64.06 267 SER A CA 1
ATOM 2153 C C . SER A 1 267 ? 13.960 31.212 -15.291 1.00 64.06 267 SER A C 1
ATOM 2155 O O . SER A 1 267 ? 14.427 30.210 -15.840 1.00 64.06 267 SER A O 1
ATOM 2157 N N . PRO A 1 268 ? 14.711 31.909 -14.412 1.00 59.00 268 PRO A N 1
ATOM 2158 C CA . PRO A 1 268 ? 16.027 31.452 -13.945 1.00 59.00 268 PRO A CA 1
ATOM 2159 C C . PRO A 1 268 ? 16.010 30.042 -13.327 1.00 59.00 268 PRO A C 1
ATOM 2161 O O . PRO A 1 268 ? 16.990 29.312 -13.465 1.00 59.00 268 PRO A O 1
ATOM 2164 N N . GLU A 1 269 ? 14.889 29.623 -12.726 1.00 57.47 269 GLU A N 1
ATOM 2165 C CA . GLU A 1 269 ? 14.680 28.256 -12.215 1.00 57.47 269 GLU A CA 1
ATOM 2166 C C . GLU A 1 269 ? 14.694 27.210 -13.342 1.00 57.47 269 GLU A C 1
ATOM 2168 O O . GLU A 1 269 ? 15.197 26.102 -13.159 1.00 57.47 269 GLU A O 1
ATOM 2173 N N . GLY A 1 270 ? 14.255 27.583 -14.548 1.00 61.06 270 GLY A N 1
ATOM 2174 C CA . GLY A 1 270 ? 14.339 26.739 -15.740 1.00 61.06 270 GLY A CA 1
ATOM 2175 C C . GLY A 1 270 ? 15.768 26.418 -16.169 1.00 61.06 270 GLY A C 1
ATOM 2176 O O . GLY A 1 270 ? 16.024 25.334 -16.686 1.00 61.06 270 GLY A O 1
ATOM 2177 N N . LYS A 1 271 ? 16.731 27.319 -15.919 1.00 65.19 271 LYS A N 1
ATOM 2178 C CA . LYS A 1 271 ? 18.150 27.055 -16.220 1.00 65.19 271 LYS A CA 1
ATOM 2179 C C . LYS A 1 271 ? 18.730 25.988 -15.289 1.00 65.19 271 LYS A C 1
ATOM 2181 O O . LYS A 1 271 ? 19.487 25.136 -15.747 1.00 65.19 271 LYS A O 1
ATOM 2186 N N . ALA A 1 272 ? 18.348 26.008 -14.011 1.00 70.56 272 ALA A N 1
ATOM 2187 C CA . ALA A 1 272 ? 18.747 24.989 -13.043 1.00 70.56 272 ALA A CA 1
ATOM 2188 C C . ALA A 1 272 ? 18.084 23.629 -13.339 1.00 70.56 272 ALA A C 1
ATOM 2190 O O . ALA A 1 272 ? 18.764 22.602 -13.311 1.00 70.56 272 ALA A O 1
ATOM 2191 N N . GLU A 1 273 ? 16.793 23.614 -13.702 1.00 67.00 273 GLU A N 1
ATOM 2192 C CA . GLU A 1 273 ? 16.107 22.391 -14.152 1.00 67.00 273 GLU A CA 1
ATOM 2193 C C . GLU A 1 273 ? 16.753 21.818 -15.426 1.00 67.00 273 GLU A C 1
ATOM 2195 O O . GLU A 1 273 ? 16.981 20.611 -15.506 1.00 67.00 273 GLU A O 1
ATOM 2200 N N . GLN A 1 274 ? 17.126 22.665 -16.391 1.00 75.62 274 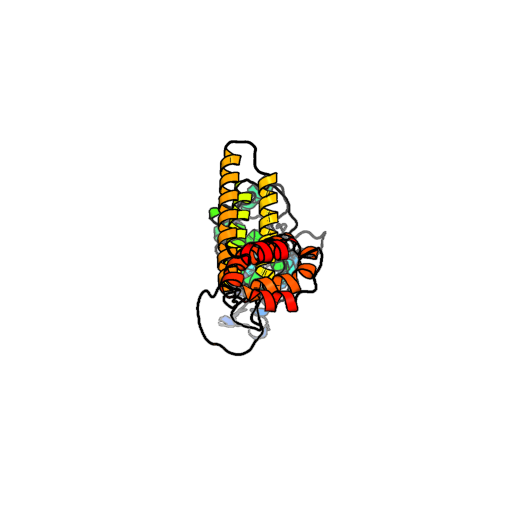GLN A N 1
ATOM 2201 C CA . GLN A 1 274 ? 17.776 22.222 -17.625 1.00 75.62 274 GLN A CA 1
ATOM 2202 C C . GLN A 1 274 ? 19.178 21.650 -17.383 1.00 75.62 274 GLN A C 1
ATOM 2204 O O . GLN A 1 274 ? 19.547 20.648 -17.998 1.00 75.62 274 GLN A O 1
ATOM 2209 N N . GLN A 1 275 ? 19.957 22.253 -16.481 1.00 80.00 275 GLN A N 1
ATOM 2210 C CA . GLN A 1 275 ? 21.264 21.716 -16.108 1.00 80.00 275 GLN A CA 1
ATOM 2211 C C . GLN A 1 275 ? 21.125 20.333 -15.461 1.00 80.00 275 GLN A C 1
ATOM 2213 O O . GLN A 1 275 ? 21.804 19.393 -15.861 1.00 80.00 275 GLN A O 1
ATOM 2218 N N . ASN A 1 276 ? 20.171 20.177 -14.546 1.00 81.38 276 ASN A N 1
ATOM 2219 C CA . ASN A 1 276 ? 19.872 18.893 -13.920 1.00 81.38 276 ASN A CA 1
ATOM 2220 C C . ASN A 1 276 ? 19.426 17.825 -14.942 1.00 81.38 276 ASN A C 1
ATOM 2222 O O . ASN A 1 276 ? 19.849 16.671 -14.863 1.00 81.38 276 ASN A O 1
ATOM 2226 N N . VAL A 1 277 ? 18.621 18.196 -15.946 1.00 83.75 277 VAL A N 1
ATOM 2227 C CA . VAL A 1 277 ? 18.279 17.295 -17.062 1.00 83.75 277 VAL A CA 1
ATOM 2228 C C . VAL A 1 277 ? 19.543 16.826 -17.789 1.00 83.75 277 VAL A C 1
ATOM 2230 O O . VAL A 1 277 ? 19.700 15.626 -18.026 1.00 83.75 277 VAL A O 1
ATOM 2233 N N . ASN A 1 278 ? 20.456 17.744 -18.114 1.00 86.38 278 ASN A N 1
ATOM 2234 C CA . ASN A 1 278 ? 21.707 17.418 -18.801 1.00 86.38 278 ASN A CA 1
ATOM 2235 C C . ASN A 1 278 ? 22.592 16.481 -17.964 1.00 86.38 278 ASN A C 1
ATOM 2237 O O . ASN A 1 278 ? 23.150 15.520 -18.505 1.00 86.38 278 ASN A O 1
ATOM 2241 N N . ASP A 1 279 ? 22.676 16.714 -16.655 1.00 88.38 279 ASP A N 1
ATOM 2242 C CA . ASP A 1 279 ? 23.432 15.876 -15.723 1.00 88.38 279 ASP A CA 1
ATOM 2243 C C . ASP A 1 279 ? 22.824 14.465 -15.638 1.00 88.38 279 ASP A C 1
ATOM 2245 O O . ASP A 1 279 ? 23.535 13.467 -15.781 1.00 88.38 279 ASP A O 1
ATOM 2249 N N . CYS A 1 280 ? 21.494 14.365 -15.516 1.00 87.19 280 CYS A N 1
ATOM 2250 C CA . CYS A 1 280 ? 20.765 13.094 -15.492 1.00 87.19 280 CYS A CA 1
ATOM 2251 C C . CYS A 1 280 ? 20.957 12.288 -16.787 1.00 87.19 280 CYS A C 1
ATOM 2253 O O . CYS A 1 280 ? 21.224 11.085 -16.743 1.00 87.19 280 CYS A O 1
ATOM 2255 N N . VAL A 1 281 ? 20.862 12.939 -17.952 1.00 89.00 281 VAL A N 1
ATOM 2256 C CA . VAL A 1 281 ? 21.085 12.289 -19.254 1.00 89.00 281 VAL A CA 1
ATOM 2257 C C . VAL A 1 281 ? 22.540 11.838 -19.393 1.00 89.00 281 VAL A C 1
ATOM 2259 O O . VAL A 1 281 ? 22.803 10.742 -19.891 1.00 89.00 281 VAL A O 1
ATOM 2262 N N . SER A 1 282 ? 23.497 12.644 -18.932 1.00 90.75 282 SER A N 1
ATOM 2263 C CA . SER A 1 282 ? 24.921 12.289 -18.951 1.00 90.75 282 SER A CA 1
ATOM 2264 C C . SER A 1 282 ? 25.216 11.088 -18.052 1.00 90.75 282 SER A C 1
ATOM 2266 O O . SER A 1 282 ? 25.915 10.157 -18.463 1.00 90.75 282 SER A O 1
ATOM 2268 N N . GLN A 1 283 ? 24.613 11.051 -16.862 1.00 92.56 283 GLN A N 1
ATOM 2269 C CA . GLN A 1 283 ? 24.706 9.919 -15.948 1.00 92.56 283 GLN A CA 1
ATOM 2270 C C . GLN A 1 283 ? 24.098 8.650 -16.560 1.00 92.56 283 GLN A C 1
ATOM 2272 O O . GLN A 1 283 ? 24.739 7.598 -16.548 1.00 92.56 283 GLN A O 1
ATOM 2277 N N . ALA A 1 284 ? 22.909 8.742 -17.159 1.00 91.44 284 ALA A N 1
ATOM 2278 C CA . ALA A 1 284 ? 22.267 7.615 -17.832 1.00 91.44 284 ALA A CA 1
ATOM 2279 C C . ALA A 1 284 ? 23.103 7.065 -18.998 1.00 91.44 284 ALA A C 1
ATOM 2281 O O . ALA A 1 284 ? 23.268 5.850 -19.121 1.00 91.44 284 ALA A O 1
ATOM 2282 N N . LYS A 1 285 ? 23.702 7.948 -19.812 1.00 89.44 285 LYS A N 1
ATOM 2283 C CA . LYS A 1 285 ? 24.640 7.555 -20.877 1.00 89.44 285 LYS A CA 1
ATOM 2284 C C . LYS A 1 285 ? 25.824 6.766 -20.318 1.00 89.44 285 LYS A C 1
ATOM 2286 O O . LYS A 1 285 ? 26.190 5.742 -20.889 1.00 89.44 285 LYS A O 1
ATOM 2291 N N . SER A 1 286 ? 26.409 7.219 -19.208 1.00 91.44 286 SER A N 1
ATOM 2292 C CA . SER A 1 286 ? 27.510 6.514 -18.539 1.00 91.44 286 SER A CA 1
ATOM 2293 C C . SER A 1 286 ? 27.083 5.127 -18.041 1.00 91.44 286 SER A C 1
ATOM 2295 O O . SER A 1 286 ? 27.760 4.136 -18.313 1.00 91.44 286 SER A O 1
ATOM 2297 N N . ILE A 1 287 ? 25.915 5.028 -17.395 1.00 91.25 287 ILE A N 1
ATOM 2298 C CA . ILE A 1 287 ? 25.357 3.760 -16.897 1.00 91.25 287 ILE A CA 1
ATOM 2299 C C . ILE A 1 287 ? 25.176 2.748 -18.034 1.00 91.25 287 ILE A C 1
ATOM 2301 O O . ILE A 1 287 ? 25.647 1.613 -17.925 1.00 91.25 287 ILE A O 1
ATOM 2305 N N . ILE A 1 288 ? 24.539 3.156 -19.135 1.00 87.88 288 ILE A N 1
ATOM 2306 C CA . ILE A 1 288 ? 24.299 2.276 -20.283 1.00 87.88 288 ILE A CA 1
ATOM 2307 C C . ILE A 1 288 ? 25.603 1.863 -20.957 1.00 87.88 288 ILE A C 1
ATOM 2309 O O . ILE A 1 288 ? 25.768 0.683 -21.246 1.00 87.88 288 ILE A O 1
ATOM 2313 N N . ARG A 1 289 ? 26.565 2.775 -21.144 1.00 86.44 289 ARG A N 1
ATOM 2314 C CA . ARG A 1 289 ? 27.886 2.423 -21.697 1.00 86.44 289 ARG A CA 1
ATOM 2315 C C . ARG A 1 289 ? 28.609 1.393 -20.839 1.00 86.44 289 ARG A C 1
ATOM 2317 O O . ARG A 1 289 ? 29.067 0.386 -21.366 1.00 86.44 289 ARG A O 1
ATOM 2324 N N . ASN A 1 290 ? 28.638 1.593 -19.523 1.00 86.19 290 ASN A N 1
ATOM 2325 C CA . ASN A 1 290 ? 29.254 0.647 -18.593 1.00 86.19 290 ASN A CA 1
ATOM 2326 C C . ASN A 1 290 ? 28.533 -0.706 -18.586 1.00 86.19 290 ASN A C 1
ATOM 2328 O O . ASN A 1 290 ? 29.155 -1.756 -18.426 1.00 86.19 290 ASN A O 1
ATOM 2332 N N . TRP A 1 291 ? 27.209 -0.717 -18.733 1.00 85.75 291 TRP A N 1
ATOM 2333 C CA . TRP A 1 291 ? 26.454 -1.957 -18.871 1.00 85.75 291 TRP A CA 1
ATOM 2334 C C . TRP A 1 291 ? 26.731 -2.665 -20.198 1.00 85.75 291 TRP A C 1
ATOM 2336 O O . TRP A 1 291 ? 27.029 -3.856 -20.165 1.00 85.75 291 TRP A O 1
ATOM 2346 N N . MET A 1 292 ? 26.727 -1.955 -21.327 1.00 79.75 292 MET A N 1
ATOM 2347 C CA . MET A 1 292 ? 27.057 -2.519 -22.639 1.00 79.75 292 MET A CA 1
ATOM 2348 C C . MET A 1 292 ? 28.480 -3.083 -22.661 1.00 79.75 292 MET A C 1
ATOM 2350 O O . MET A 1 292 ? 28.659 -4.228 -23.055 1.00 79.75 292 MET A O 1
ATOM 2354 N N . ALA A 1 293 ? 29.471 -2.351 -22.143 1.00 78.69 293 ALA A N 1
ATOM 2355 C CA . ALA A 1 293 ? 30.861 -2.812 -22.075 1.00 78.69 293 ALA A CA 1
ATOM 2356 C C . ALA A 1 293 ? 31.017 -4.118 -21.273 1.00 78.69 293 ALA A C 1
ATOM 2358 O O . ALA A 1 293 ? 31.777 -5.005 -21.649 1.00 78.69 293 ALA A O 1
ATOM 2359 N N . ARG A 1 294 ? 30.260 -4.272 -20.179 1.00 76.38 294 ARG A N 1
ATOM 2360 C CA . ARG A 1 294 ? 30.222 -5.529 -19.412 1.00 76.38 294 ARG A CA 1
ATOM 2361 C C . ARG A 1 294 ? 29.447 -6.630 -20.135 1.00 76.38 294 ARG A C 1
ATOM 2363 O O . ARG A 1 294 ? 29.780 -7.798 -19.974 1.00 76.38 294 ARG A O 1
ATOM 2370 N N . SER A 1 295 ? 28.413 -6.263 -20.892 1.00 74.69 295 SER A N 1
ATOM 2371 C CA . SER A 1 295 ? 27.502 -7.208 -21.546 1.00 74.69 295 SER A CA 1
ATOM 2372 C C . SER A 1 295 ? 28.068 -7.817 -22.817 1.00 74.69 295 SER A C 1
ATOM 2374 O O . SER A 1 295 ? 27.829 -8.987 -23.090 1.00 74.69 295 SER A O 1
ATOM 2376 N N . PHE A 1 296 ? 28.861 -7.046 -23.553 1.00 69.56 296 PHE A N 1
ATOM 2377 C CA . PHE A 1 296 ? 29.462 -7.439 -24.824 1.00 69.56 296 PHE A CA 1
ATOM 2378 C C . PHE A 1 296 ? 30.971 -7.686 -24.691 1.00 69.56 296 PHE A C 1
ATOM 2380 O O . PHE A 1 296 ? 31.738 -7.396 -25.597 1.00 69.56 296 PHE A O 1
ATOM 2387 N N . LYS A 1 297 ? 31.415 -8.223 -23.547 1.00 62.72 297 LYS A N 1
ATOM 2388 C CA . LYS A 1 297 ? 32.840 -8.446 -23.232 1.00 62.72 297 LYS A CA 1
ATOM 2389 C C . LYS A 1 297 ? 33.517 -9.535 -24.097 1.00 62.72 297 LYS A C 1
ATOM 2391 O O . LYS A 1 297 ? 34.717 -9.749 -23.969 1.00 62.72 297 LYS A O 1
ATOM 2396 N N . GLN A 1 298 ? 32.768 -10.250 -24.939 1.00 60.81 298 GLN A N 1
ATOM 2397 C CA . GLN A 1 298 ? 33.291 -11.230 -25.902 1.00 60.81 298 GLN A CA 1
ATOM 2398 C C . GLN A 1 298 ? 33.239 -10.667 -27.329 1.00 60.81 298 GLN A C 1
ATOM 2400 O O . GLN A 1 298 ? 32.421 -9.794 -27.610 1.00 60.81 298 GLN A O 1
ATOM 2405 N N . ASN A 1 299 ? 34.083 -11.198 -28.222 1.00 53.88 299 ASN A N 1
ATOM 2406 C CA . ASN A 1 299 ? 34.120 -10.852 -29.647 1.00 53.88 299 ASN A CA 1
ATOM 2407 C C . ASN A 1 299 ? 32.708 -10.830 -30.252 1.00 53.88 299 ASN A C 1
ATOM 2409 O O . ASN A 1 299 ? 32.008 -11.846 -30.256 1.00 53.88 299 ASN A O 1
ATOM 2413 N N . LEU A 1 300 ? 32.303 -9.674 -30.782 1.00 59.28 300 LEU A N 1
ATOM 2414 C CA . LEU A 1 300 ? 30.966 -9.455 -31.340 1.00 59.28 300 LEU A CA 1
ATOM 2415 C C . LEU A 1 300 ? 30.682 -10.379 -32.537 1.00 59.28 300 LEU A C 1
ATOM 2417 O O . LEU A 1 300 ? 29.522 -10.696 -32.800 1.00 59.28 300 LEU A O 1
ATOM 2421 N N . LEU A 1 301 ? 31.728 -10.829 -33.244 1.00 56.59 301 LEU A N 1
ATOM 2422 C CA . LEU A 1 301 ? 31.618 -11.602 -34.483 1.00 56.59 301 LEU A CA 1
ATOM 2423 C C . LEU A 1 301 ? 32.074 -13.066 -34.355 1.00 56.59 301 LEU A C 1
ATOM 2425 O O . LEU A 1 301 ? 32.137 -13.779 -35.361 1.00 56.59 301 LEU A O 1
ATOM 2429 N N . SER A 1 302 ? 32.403 -13.568 -33.156 1.00 48.78 302 SER A N 1
ATOM 2430 C CA . SER A 1 302 ? 32.914 -14.940 -33.025 1.00 48.78 302 SER A CA 1
ATOM 2431 C C . SER A 1 302 ? 31.811 -15.999 -33.124 1.00 48.78 302 SER A C 1
ATOM 2433 O O . SER A 1 302 ? 31.258 -16.452 -32.123 1.00 48.78 302 SER A O 1
ATOM 2435 N N . LYS A 1 303 ? 31.556 -16.480 -34.344 1.00 45.28 303 LYS A N 1
ATOM 2436 C CA . LYS A 1 303 ? 31.111 -17.859 -34.582 1.00 45.28 303 LYS A CA 1
ATOM 2437 C C . LYS A 1 303 ? 32.344 -18.730 -34.817 1.00 45.28 303 LYS A C 1
ATOM 2439 O O . LYS A 1 303 ? 32.941 -18.673 -35.885 1.00 45.28 303 LYS A O 1
ATOM 2444 N N . GLY A 1 304 ? 32.718 -19.542 -33.834 1.00 35.16 304 GLY A N 1
ATOM 2445 C CA . GLY A 1 304 ? 33.738 -20.576 -34.018 1.00 35.16 304 GLY A CA 1
ATOM 2446 C C . GLY A 1 304 ? 34.390 -21.001 -32.711 1.00 35.16 304 GLY A C 1
ATOM 2447 O O . GLY A 1 304 ? 34.990 -20.185 -32.024 1.00 35.16 304 GLY A O 1
ATOM 2448 N N . PHE A 1 305 ? 34.237 -22.279 -32.376 1.00 37.28 305 PHE A N 1
ATOM 2449 C CA . PHE A 1 305 ? 34.843 -22.955 -31.230 1.00 37.28 305 PHE A CA 1
ATOM 2450 C C . PHE A 1 305 ? 36.368 -22.729 -31.131 1.00 37.28 305 PHE A C 1
ATOM 2452 O O . PHE A 1 305 ? 37.059 -22.713 -32.145 1.00 37.28 305 PHE A O 1
ATOM 2459 N N . PHE A 1 306 ? 36.850 -22.677 -29.882 1.00 30.25 306 PHE A N 1
ATOM 2460 C CA . PHE A 1 306 ? 38.237 -22.541 -29.402 1.00 30.25 306 PHE A CA 1
ATOM 2461 C C . PHE A 1 306 ? 38.884 -21.151 -29.500 1.00 30.25 306 PHE A C 1
ATOM 2463 O O . PHE A 1 306 ? 39.467 -20.783 -30.510 1.00 30.25 306 PHE A O 1
ATOM 2470 N N . SER A 1 307 ? 38.907 -20.432 -28.375 1.00 30.42 307 SER A N 1
ATOM 2471 C CA . SER A 1 307 ? 40.164 -20.010 -27.735 1.00 30.42 307 SER A CA 1
ATOM 2472 C C . SER A 1 307 ? 39.855 -19.250 -26.446 1.00 30.42 307 SER A C 1
ATOM 2474 O O . SER A 1 307 ? 39.146 -18.247 -26.439 1.00 30.42 307 SER A O 1
ATOM 2476 N N . SER A 1 308 ? 40.395 -19.752 -25.342 1.00 35.22 308 SER A N 1
ATOM 2477 C CA . SER A 1 308 ? 40.525 -19.029 -24.087 1.00 35.22 308 SER A CA 1
ATOM 2478 C C . SER A 1 308 ? 41.649 -17.998 -24.214 1.00 35.22 308 SER A C 1
ATOM 2480 O O . SER A 1 308 ? 42.816 -18.369 -24.131 1.00 35.22 308 SER A O 1
ATOM 2482 N N . ALA A 1 309 ? 41.320 -16.718 -24.371 1.00 33.34 309 ALA A N 1
ATOM 2483 C CA . ALA A 1 309 ? 42.204 -15.623 -23.975 1.00 33.34 309 ALA A CA 1
ATOM 2484 C C . ALA A 1 309 ? 41.418 -14.313 -23.844 1.00 33.34 309 ALA A C 1
ATOM 2486 O O . ALA A 1 309 ? 40.502 -14.020 -24.604 1.00 33.34 309 ALA A O 1
ATOM 2487 N N . SER A 1 310 ? 41.783 -13.571 -22.811 1.00 32.69 310 SER A N 1
ATOM 2488 C CA . SER A 1 310 ? 41.259 -12.295 -22.343 1.00 32.69 310 SER A CA 1
ATOM 2489 C C . SER A 1 310 ? 41.618 -11.085 -23.216 1.00 32.69 310 SER A C 1
ATOM 2491 O O . SER A 1 310 ? 42.670 -11.087 -23.843 1.00 32.69 310 SER A O 1
ATOM 2493 N N . ALA A 1 311 ? 40.831 -10.018 -23.014 1.00 34.62 311 ALA A N 1
ATOM 2494 C CA . ALA A 1 311 ? 41.145 -8.590 -23.181 1.00 34.62 311 ALA A CA 1
ATOM 2495 C C . ALA A 1 311 ? 41.152 -8.024 -24.615 1.00 34.62 311 ALA A C 1
ATOM 2497 O O . ALA A 1 311 ? 41.946 -8.439 -25.445 1.00 34.62 311 ALA A O 1
ATOM 2498 N N . ASP A 1 312 ? 40.264 -7.045 -24.842 1.00 36.94 312 ASP A N 1
ATOM 2499 C CA . ASP A 1 312 ? 40.324 -5.981 -25.857 1.00 36.94 312 ASP A CA 1
ATOM 2500 C C . ASP A 1 312 ? 40.937 -6.366 -27.213 1.00 36.94 312 ASP A C 1
ATOM 2502 O O . ASP A 1 312 ? 41.871 -5.728 -27.694 1.00 36.94 312 ASP A O 1
ATOM 2506 N N . VAL A 1 313 ? 40.413 -7.415 -27.850 1.00 48.78 313 VAL A N 1
ATOM 2507 C CA . VAL A 1 313 ? 40.807 -7.743 -29.223 1.00 48.78 313 VAL A CA 1
ATOM 2508 C C . VAL A 1 313 ? 39.845 -7.035 -30.166 1.00 48.78 313 VAL A C 1
ATOM 2510 O O . VAL A 1 313 ? 38.720 -7.479 -30.383 1.00 48.78 313 VAL A O 1
ATOM 2513 N N . GLU A 1 314 ? 40.291 -5.905 -30.705 1.00 59.81 314 GLU A N 1
ATOM 2514 C CA . GLU A 1 314 ? 39.690 -5.292 -31.884 1.00 59.81 314 GLU A CA 1
ATOM 2515 C C . GLU A 1 314 ? 39.552 -6.360 -32.984 1.00 59.81 314 GLU A C 1
ATOM 2517 O O . GLU A 1 314 ? 40.496 -7.105 -33.268 1.00 59.81 314 GLU A O 1
ATOM 2522 N N . GLU A 1 315 ? 38.352 -6.510 -33.557 1.00 70.12 315 GLU A N 1
ATOM 2523 C CA . GLU A 1 315 ? 38.113 -7.514 -34.600 1.00 70.12 315 GLU A CA 1
ATOM 2524 C C . GLU A 1 315 ? 39.090 -7.284 -35.757 1.00 70.12 315 GLU A C 1
ATOM 2526 O O . GLU A 1 315 ? 39.340 -6.142 -36.142 1.00 70.12 315 GLU A O 1
ATOM 2531 N N . SER A 1 316 ? 39.639 -8.355 -36.337 1.00 81.62 316 SER A N 1
ATOM 2532 C CA . SER A 1 316 ? 40.619 -8.196 -37.413 1.00 81.62 316 SER A CA 1
ATOM 2533 C C . SER A 1 316 ? 40.022 -7.416 -38.588 1.00 81.62 316 SER A C 1
ATOM 2535 O O . SER A 1 316 ? 38.857 -7.616 -38.939 1.00 81.62 316 SER A O 1
ATOM 2537 N N . ALA A 1 317 ? 40.837 -6.580 -39.242 1.00 82.38 317 ALA A N 1
ATOM 2538 C CA . ALA A 1 317 ? 40.424 -5.763 -40.389 1.00 82.38 317 ALA A CA 1
ATOM 2539 C C . ALA A 1 317 ? 39.621 -6.562 -41.435 1.00 82.38 317 ALA A C 1
ATOM 2541 O O . ALA A 1 317 ? 38.595 -6.118 -41.946 1.00 82.38 317 ALA A O 1
ATOM 2542 N N . ARG A 1 318 ? 40.037 -7.812 -41.674 1.00 81.06 318 ARG A N 1
ATOM 2543 C CA . ARG A 1 318 ? 39.330 -8.769 -42.530 1.00 81.06 318 ARG A CA 1
ATOM 2544 C C . ARG A 1 318 ? 37.894 -9.038 -42.068 1.00 81.06 318 ARG A C 1
ATOM 2546 O O . ARG A 1 318 ? 36.980 -8.962 -42.879 1.00 81.06 318 ARG A O 1
ATOM 2553 N N . LYS A 1 319 ? 37.688 -9.378 -40.792 1.00 81.50 319 LYS A N 1
ATOM 2554 C CA . LYS A 1 319 ? 36.360 -9.706 -40.252 1.00 81.50 319 LYS A CA 1
ATOM 2555 C C . LYS A 1 319 ? 35.423 -8.504 -40.265 1.00 81.50 319 LYS A C 1
ATOM 2557 O O . LYS A 1 319 ? 34.242 -8.680 -40.544 1.00 81.50 319 LYS A O 1
ATOM 2562 N N . GLN A 1 320 ? 35.943 -7.306 -39.993 1.00 83.56 320 GLN A N 1
ATOM 2563 C CA . GLN A 1 320 ? 35.160 -6.070 -40.060 1.00 83.56 320 GLN A CA 1
ATOM 2564 C C . GLN A 1 320 ? 34.610 -5.848 -41.479 1.00 83.56 320 GLN A C 1
ATOM 2566 O O . GLN A 1 320 ? 33.409 -5.636 -41.658 1.00 83.56 320 GLN A O 1
ATOM 2571 N N . ILE A 1 321 ? 35.466 -6.008 -42.495 1.00 84.69 321 ILE A N 1
ATOM 2572 C CA . ILE A 1 321 ? 35.090 -5.855 -43.906 1.00 84.69 321 ILE A CA 1
ATOM 2573 C C . ILE A 1 321 ? 34.161 -6.991 -44.369 1.00 84.69 321 ILE A C 1
ATOM 2575 O O . ILE A 1 321 ? 33.156 -6.724 -45.027 1.00 84.69 321 ILE A O 1
ATOM 2579 N N . GLU A 1 322 ? 34.428 -8.248 -43.993 1.00 83.25 322 GLU A N 1
ATOM 2580 C CA . GLU A 1 322 ? 33.547 -9.386 -44.310 1.00 83.25 322 GLU A CA 1
ATOM 2581 C C . GLU A 1 322 ? 32.148 -9.221 -43.684 1.00 83.25 322 GLU A C 1
ATOM 2583 O O . GLU A 1 322 ? 31.139 -9.524 -44.329 1.00 83.25 322 GLU A O 1
ATOM 2588 N N . TYR A 1 323 ? 32.061 -8.709 -42.452 1.00 83.56 323 TYR A N 1
ATOM 2589 C CA . TYR A 1 323 ? 30.783 -8.450 -41.790 1.00 83.56 323 TYR A CA 1
ATOM 2590 C C . TYR A 1 323 ? 29.999 -7.331 -42.475 1.00 83.56 323 TYR A C 1
ATOM 2592 O O . TYR A 1 323 ? 28.816 -7.510 -42.758 1.00 83.56 323 TYR A O 1
ATOM 2600 N N . TYR A 1 324 ? 30.651 -6.216 -42.815 1.00 84.75 324 TYR A N 1
ATOM 2601 C CA . TYR A 1 324 ? 30.022 -5.154 -43.601 1.00 84.75 324 TYR A CA 1
ATOM 2602 C C . TYR A 1 324 ? 29.471 -5.701 -44.928 1.00 84.75 324 TYR A C 1
ATOM 2604 O O . TYR A 1 324 ? 28.294 -5.521 -45.234 1.00 84.75 324 TYR A O 1
ATOM 2612 N N . CYS A 1 325 ? 30.261 -6.485 -45.664 1.00 82.31 325 CYS A N 1
ATOM 2613 C CA . CYS A 1 325 ? 29.843 -7.023 -46.961 1.00 82.31 325 CYS A CA 1
ATOM 2614 C C . CYS A 1 325 ? 28.685 -8.034 -46.885 1.00 82.31 325 CYS A C 1
ATOM 2616 O O . CYS A 1 325 ? 27.949 -8.195 -47.858 1.00 82.31 325 CYS A O 1
ATOM 2618 N N . SER A 1 326 ? 28.523 -8.734 -45.759 1.00 80.94 326 SER A N 1
ATOM 2619 C CA . SER A 1 326 ? 27.499 -9.777 -45.589 1.00 80.94 326 SER A CA 1
ATOM 2620 C C . SER A 1 326 ? 26.260 -9.326 -44.808 1.00 80.94 326 SER A C 1
ATOM 2622 O O . SER A 1 326 ? 25.184 -9.882 -45.016 1.00 80.94 326 SER A O 1
ATOM 2624 N N . GLY A 1 327 ? 26.390 -8.338 -43.918 1.00 74.88 327 GLY A N 1
ATOM 2625 C CA . GLY A 1 327 ? 25.353 -7.950 -42.959 1.00 74.88 327 GLY A CA 1
ATOM 2626 C C . GLY A 1 327 ? 24.684 -6.597 -43.212 1.00 74.88 327 GLY A C 1
ATOM 2627 O O . GLY A 1 327 ? 23.631 -6.337 -42.625 1.00 74.88 327 GLY A O 1
ATOM 2628 N N . ILE A 1 328 ? 25.247 -5.738 -44.073 1.00 81.62 328 ILE A N 1
ATOM 2629 C CA . ILE A 1 328 ? 24.799 -4.340 -44.198 1.00 81.62 328 ILE A CA 1
ATOM 2630 C C . ILE A 1 328 ? 23.347 -4.200 -44.671 1.00 81.62 328 ILE A C 1
ATOM 2632 O O . ILE A 1 328 ? 22.613 -3.375 -44.143 1.00 81.62 328 ILE A O 1
ATOM 2636 N N . GLU A 1 329 ? 22.877 -5.067 -45.570 1.00 78.94 329 GLU A N 1
ATOM 2637 C CA . GLU A 1 329 ? 21.517 -4.983 -46.127 1.00 78.94 329 GLU A CA 1
ATOM 2638 C C . GLU A 1 329 ? 20.424 -5.238 -45.075 1.00 78.94 329 GLU A C 1
ATOM 2640 O O . GLU A 1 329 ? 19.359 -4.616 -45.088 1.00 78.94 329 GLU A O 1
ATOM 2645 N N . SER A 1 330 ? 20.700 -6.114 -44.105 1.00 79.81 330 SER A N 1
ATOM 2646 C CA . SER A 1 330 ? 19.796 -6.324 -42.972 1.00 79.81 330 SER A CA 1
ATOM 2647 C C . SER A 1 330 ? 19.802 -5.129 -42.012 1.00 79.81 330 SER A C 1
ATOM 2649 O O . SER A 1 330 ? 18.798 -4.870 -41.343 1.00 79.81 330 SER A O 1
ATOM 2651 N N . LEU A 1 331 ? 20.926 -4.416 -41.914 1.00 79.38 331 LEU A N 1
ATOM 2652 C CA . LEU A 1 331 ? 21.130 -3.315 -40.974 1.00 79.38 331 LEU A CA 1
ATOM 2653 C C . LEU A 1 331 ? 20.646 -1.972 -41.519 1.00 79.38 331 LEU A C 1
ATOM 2655 O O . LEU A 1 331 ? 20.084 -1.199 -40.755 1.00 79.38 331 LEU A O 1
ATOM 2659 N N . GLU A 1 332 ? 20.777 -1.702 -42.815 1.00 81.69 332 GLU A N 1
ATOM 2660 C CA . GLU A 1 332 ? 20.252 -0.482 -43.449 1.00 81.69 332 GLU A CA 1
ATOM 2661 C C . GLU A 1 332 ? 18.745 -0.328 -43.221 1.00 81.69 332 GLU A C 1
ATOM 2663 O O . GLU A 1 332 ? 18.262 0.761 -42.918 1.00 81.69 332 GLU A O 1
ATOM 2668 N N . ASN A 1 333 ? 18.011 -1.441 -43.297 1.00 80.56 333 ASN A N 1
ATOM 2669 C CA . ASN A 1 333 ? 16.560 -1.453 -43.128 1.00 80.56 333 ASN A CA 1
ATOM 2670 C C . ASN A 1 333 ? 16.109 -1.360 -41.661 1.00 80.56 333 ASN A C 1
ATOM 2672 O O . ASN A 1 333 ? 15.011 -0.882 -41.387 1.00 80.56 333 ASN A O 1
ATOM 2676 N N . SER A 1 334 ? 16.921 -1.842 -40.715 1.00 80.69 334 SER A N 1
ATOM 2677 C CA . SER A 1 334 ? 16.527 -1.973 -39.303 1.00 80.69 334 SER A CA 1
ATOM 2678 C C . SER A 1 334 ? 17.196 -0.960 -38.366 1.00 80.69 334 SER A C 1
ATOM 2680 O O . SER A 1 334 ? 16.590 -0.545 -37.380 1.00 80.69 334 SER A O 1
ATOM 2682 N N . ALA A 1 335 ? 18.428 -0.543 -38.661 1.00 81.38 335 ALA A N 1
ATOM 2683 C CA . ALA A 1 335 ? 19.270 0.302 -37.819 1.00 81.38 335 ALA A CA 1
ATOM 2684 C C . ALA A 1 335 ? 20.258 1.146 -38.666 1.00 81.38 335 ALA A C 1
ATOM 2686 O O . ALA A 1 335 ? 21.473 0.925 -38.613 1.00 81.38 335 ALA A O 1
ATOM 2687 N N . PRO A 1 336 ? 19.778 2.162 -39.410 1.00 85.12 336 PRO A N 1
ATOM 2688 C CA . PRO A 1 336 ? 20.586 2.910 -40.382 1.00 85.12 336 PRO A CA 1
ATOM 2689 C C . PRO A 1 336 ? 21.798 3.634 -39.769 1.00 85.12 336 PRO A C 1
ATOM 2691 O O . PRO A 1 336 ? 22.864 3.685 -40.374 1.00 85.12 336 PRO A O 1
ATOM 2694 N N . CYS A 1 337 ? 21.690 4.143 -38.536 1.00 81.69 337 CYS A N 1
ATOM 2695 C CA . CYS A 1 337 ? 22.832 4.766 -37.854 1.00 81.69 337 CYS A CA 1
ATOM 2696 C C . CYS A 1 337 ? 23.935 3.753 -37.510 1.00 81.69 337 CYS A C 1
ATOM 2698 O O . CYS A 1 337 ? 25.113 4.093 -37.529 1.00 81.69 337 CYS A O 1
ATOM 2700 N N . VAL A 1 338 ? 23.558 2.514 -37.180 1.00 82.88 338 VAL A N 1
ATOM 2701 C CA . VAL A 1 338 ? 24.517 1.440 -36.882 1.00 82.88 338 VAL A CA 1
ATOM 2702 C C . VAL A 1 338 ? 25.173 0.960 -38.176 1.00 82.88 338 VAL A C 1
ATOM 2704 O O . VAL A 1 338 ? 26.383 0.759 -38.198 1.00 82.88 338 VAL A O 1
ATOM 2707 N N . ALA A 1 339 ? 24.398 0.857 -39.260 1.00 82.12 339 ALA A N 1
ATOM 2708 C CA . ALA A 1 339 ? 24.900 0.558 -40.599 1.00 82.12 339 ALA A CA 1
ATOM 2709 C C . ALA A 1 339 ? 26.002 1.546 -41.032 1.00 82.12 339 ALA A C 1
ATOM 2711 O O . ALA A 1 339 ? 27.086 1.112 -41.413 1.00 82.12 339 ALA A O 1
ATOM 2712 N N . ALA A 1 340 ? 25.770 2.853 -40.860 1.00 85.31 340 ALA A N 1
ATOM 2713 C CA . ALA A 1 340 ? 26.753 3.889 -41.186 1.00 85.31 340 ALA A CA 1
ATOM 2714 C C . ALA A 1 340 ? 28.051 3.780 -40.360 1.00 85.31 340 ALA A C 1
ATOM 2716 O O . ALA A 1 340 ? 29.144 3.979 -40.886 1.00 85.31 340 ALA A O 1
ATOM 2717 N N . ILE A 1 341 ? 27.955 3.436 -39.069 1.00 83.50 341 ILE A N 1
ATOM 2718 C CA . ILE A 1 341 ? 29.140 3.224 -38.220 1.00 83.50 341 ILE A CA 1
ATOM 2719 C C . ILE A 1 341 ? 29.931 1.999 -38.694 1.00 83.50 341 ILE A C 1
ATOM 2721 O O . ILE A 1 341 ? 31.154 2.053 -38.763 1.00 83.50 341 ILE A O 1
ATOM 2725 N N . ILE A 1 342 ? 29.251 0.905 -39.043 1.00 84.56 342 ILE A N 1
ATOM 2726 C CA . ILE A 1 342 ? 29.906 -0.319 -39.527 1.00 84.56 342 ILE A CA 1
ATOM 2727 C C . ILE A 1 342 ? 30.608 -0.079 -40.866 1.00 84.56 342 ILE A C 1
ATOM 2729 O O . ILE A 1 342 ? 31.714 -0.576 -41.063 1.00 84.56 342 ILE A O 1
ATOM 2733 N N . GLU A 1 343 ? 29.997 0.694 -41.764 1.00 87.06 343 GLU A N 1
ATOM 2734 C CA . GLU A 1 343 ? 30.634 1.121 -43.011 1.00 87.06 343 GLU A CA 1
ATOM 2735 C C . GLU A 1 343 ? 31.918 1.910 -42.741 1.00 87.06 343 GLU A C 1
ATOM 2737 O O . GLU A 1 343 ? 32.966 1.593 -43.302 1.00 87.06 343 GLU A O 1
ATOM 2742 N N . MET A 1 344 ? 31.865 2.885 -41.830 1.00 87.19 344 MET A N 1
ATOM 2743 C CA . MET A 1 344 ? 33.036 3.671 -41.441 1.00 87.19 344 MET A CA 1
ATOM 2744 C C . MET A 1 344 ? 34.158 2.785 -40.884 1.00 87.19 344 MET A C 1
ATOM 2746 O O . MET A 1 344 ? 35.292 2.891 -41.345 1.00 87.19 344 MET A O 1
ATOM 2750 N N . CYS A 1 345 ? 33.845 1.850 -39.979 1.00 86.19 345 CYS A N 1
ATOM 2751 C CA . CYS A 1 345 ? 34.830 0.894 -39.463 1.00 86.19 345 CYS A CA 1
ATOM 2752 C C . CYS A 1 345 ? 35.428 0.021 -40.579 1.00 86.19 345 CYS A C 1
ATOM 2754 O O . CYS A 1 345 ? 36.635 -0.208 -40.610 1.00 86.19 345 CYS A O 1
ATOM 2756 N N . ALA A 1 346 ? 34.612 -0.439 -41.534 1.00 86.88 346 ALA A N 1
ATOM 2757 C CA . ALA A 1 346 ? 35.100 -1.228 -42.662 1.00 86.88 346 ALA A CA 1
ATOM 2758 C C . ALA A 1 346 ? 36.066 -0.430 -43.553 1.00 86.88 346 ALA A C 1
ATOM 2760 O O . ALA A 1 346 ? 37.066 -0.985 -44.002 1.00 86.88 346 ALA A O 1
ATOM 2761 N N . LEU A 1 347 ? 35.805 0.863 -43.776 1.00 87.56 347 LEU A N 1
ATOM 2762 C CA . LEU A 1 347 ? 36.700 1.752 -44.523 1.00 87.56 347 LEU A CA 1
ATOM 2763 C C . LEU A 1 347 ? 38.008 2.024 -43.765 1.00 87.56 347 LEU A C 1
ATOM 2765 O O . LEU A 1 347 ? 39.083 1.969 -44.362 1.00 87.56 347 LEU A O 1
ATOM 2769 N N . GLU A 1 348 ? 37.937 2.257 -42.453 1.00 88.81 348 GLU A N 1
ATOM 2770 C CA . GLU A 1 348 ? 39.110 2.449 -41.585 1.00 88.81 348 GLU A CA 1
ATOM 2771 C C . GLU A 1 348 ? 39.989 1.191 -41.487 1.00 88.81 348 GLU A C 1
ATOM 2773 O O . GLU A 1 348 ? 41.202 1.292 -41.300 1.00 88.81 348 GLU A O 1
ATOM 2778 N N . ALA A 1 349 ? 39.410 0.005 -41.689 1.00 88.31 349 ALA A N 1
ATOM 2779 C CA . ALA A 1 349 ? 40.125 -1.268 -41.716 1.00 88.31 349 ALA A CA 1
ATOM 2780 C C . ALA A 1 349 ? 40.902 -1.530 -43.023 1.00 88.31 349 ALA A C 1
ATOM 2782 O O . ALA A 1 349 ? 41.842 -2.334 -43.027 1.00 88.31 349 ALA A O 1
ATOM 2783 N N . VAL A 1 350 ? 40.551 -0.865 -44.133 1.00 88.62 350 VAL A N 1
ATOM 2784 C CA . VAL A 1 350 ? 41.155 -1.105 -45.460 1.00 88.62 350 VAL A CA 1
ATOM 2785 C C . VAL A 1 350 ? 42.682 -0.938 -45.472 1.00 88.62 350 VAL A C 1
ATOM 2787 O O . VAL A 1 350 ? 43.354 -1.838 -45.978 1.00 88.62 350 VAL A O 1
ATOM 2790 N N . PRO A 1 351 ? 43.285 0.123 -44.896 1.00 88.25 351 PRO A N 1
ATOM 2791 C CA . PRO A 1 351 ? 44.739 0.275 -44.887 1.00 88.25 351 PRO A CA 1
ATOM 2792 C C . PRO A 1 351 ? 45.460 -0.904 -44.221 1.00 88.25 351 PRO A C 1
ATOM 2794 O O . PRO A 1 351 ? 46.452 -1.400 -44.751 1.00 88.25 351 PRO A O 1
ATOM 2797 N N . SER A 1 352 ? 44.939 -1.393 -43.090 1.00 86.56 352 SER A N 1
ATOM 2798 C CA . SER A 1 352 ? 45.499 -2.554 -42.386 1.00 86.56 352 SER A CA 1
ATOM 2799 C C . SER A 1 352 ? 45.342 -3.845 -43.198 1.00 86.56 352 SER A C 1
ATOM 2801 O O . SER A 1 352 ? 46.227 -4.704 -43.192 1.00 86.56 352 SER A O 1
ATOM 2803 N N . LEU A 1 353 ? 44.243 -3.986 -43.946 1.00 87.00 353 LEU A N 1
ATOM 2804 C CA . LEU A 1 353 ? 44.032 -5.117 -44.848 1.00 87.00 353 LEU A CA 1
ATOM 2805 C C . LEU A 1 353 ? 45.069 -5.133 -45.986 1.00 87.00 353 LEU A C 1
ATOM 2807 O O . LEU A 1 353 ? 45.708 -6.167 -46.197 1.00 87.00 353 LEU A O 1
ATOM 2811 N N . CYS A 1 354 ? 45.255 -3.993 -46.660 1.00 85.00 354 CYS A N 1
ATOM 2812 C CA . CYS A 1 354 ? 46.176 -3.824 -47.790 1.00 85.00 354 CYS A CA 1
ATOM 2813 C C . CYS A 1 354 ? 47.647 -3.994 -47.376 1.00 85.00 354 CYS A C 1
ATOM 2815 O O . CYS A 1 354 ? 48.426 -4.640 -48.074 1.00 85.00 354 CYS A O 1
ATOM 2817 N N . GLN A 1 355 ? 48.035 -3.496 -46.196 1.00 84.69 355 GLN A N 1
ATOM 2818 C CA . GLN A 1 355 ? 49.384 -3.708 -45.646 1.00 84.69 355 GLN A CA 1
ATOM 2819 C C . GLN A 1 355 ? 49.720 -5.196 -45.464 1.00 84.69 355 GLN A C 1
ATOM 2821 O O . GLN A 1 355 ? 50.867 -5.604 -45.643 1.00 84.69 355 GLN A O 1
ATOM 2826 N N . ASN A 1 356 ? 48.714 -6.014 -45.147 1.00 82.69 356 ASN A N 1
ATOM 2827 C CA . ASN A 1 356 ? 48.861 -7.451 -44.935 1.00 82.69 356 ASN A CA 1
ATOM 2828 C C . ASN A 1 356 ? 48.655 -8.290 -46.213 1.00 82.69 356 ASN A C 1
ATOM 2830 O O . ASN A 1 356 ? 48.655 -9.518 -46.119 1.00 82.69 356 ASN A O 1
ATOM 2834 N N . LYS A 1 357 ? 48.483 -7.661 -47.389 1.00 82.12 357 LYS A N 1
ATOM 2835 C CA . LYS A 1 357 ? 48.261 -8.314 -48.697 1.00 82.12 357 LYS A CA 1
ATOM 2836 C C . LYS A 1 357 ? 47.070 -9.286 -48.719 1.00 82.12 357 LYS A C 1
ATOM 2838 O O . LYS A 1 357 ? 47.125 -10.349 -49.340 1.00 82.12 357 LYS A O 1
ATOM 2843 N N . ASN A 1 358 ? 46.003 -8.955 -47.989 1.00 80.50 358 ASN A N 1
ATOM 2844 C CA . ASN A 1 358 ? 44.808 -9.797 -47.838 1.00 80.50 358 ASN A CA 1
ATOM 2845 C C . ASN A 1 358 ? 43.610 -9.332 -48.690 1.00 80.50 358 ASN A C 1
ATOM 2847 O O . ASN A 1 358 ? 42.554 -9.967 -48.665 1.00 80.50 358 ASN A O 1
ATOM 2851 N N . GLU A 1 359 ? 43.757 -8.251 -49.453 1.00 79.81 359 GLU A N 1
ATOM 2852 C CA . GLU A 1 359 ? 42.720 -7.631 -50.282 1.00 79.81 359 GLU A CA 1
ATOM 2853 C C . GLU A 1 359 ? 42.134 -8.578 -51.340 1.00 79.81 359 GLU A C 1
ATOM 2855 O O . GLU A 1 359 ? 40.915 -8.619 -51.519 1.00 79.81 359 GLU A O 1
ATOM 2860 N N . GLY A 1 360 ? 42.963 -9.416 -51.975 1.00 77.00 360 GLY A N 1
ATOM 2861 C CA . GLY A 1 360 ? 42.508 -10.373 -52.992 1.00 77.00 360 GLY A CA 1
ATOM 2862 C C . GLY A 1 360 ? 41.499 -11.392 -52.450 1.00 77.00 360 GLY A C 1
ATOM 2863 O O . GLY A 1 360 ? 40.485 -11.665 -53.086 1.00 77.00 360 GLY A O 1
ATOM 2864 N N . GLN A 1 361 ? 41.704 -11.872 -51.219 1.00 76.38 361 GLN A N 1
ATOM 2865 C CA . GLN A 1 361 ? 40.813 -12.853 -50.579 1.00 76.38 361 GLN A CA 1
ATOM 2866 C C . GLN A 1 361 ? 39.431 -12.278 -50.239 1.00 76.38 361 GLN A C 1
ATOM 2868 O O . GLN A 1 361 ? 38.460 -13.025 -50.110 1.00 76.38 361 GLN A O 1
ATOM 2873 N N . ILE A 1 362 ? 39.350 -10.960 -50.042 1.00 76.50 362 ILE A N 1
ATOM 2874 C CA . ILE A 1 362 ? 38.097 -10.246 -49.799 1.00 76.50 362 ILE A CA 1
ATOM 2875 C C . ILE A 1 362 ? 37.368 -10.015 -51.125 1.00 76.50 362 ILE A C 1
ATOM 2877 O O . ILE A 1 362 ? 36.186 -10.336 -51.238 1.00 76.50 362 ILE A O 1
ATOM 2881 N N . LEU A 1 363 ? 38.079 -9.536 -52.149 1.00 77.69 363 LEU A N 1
ATOM 2882 C CA . LEU A 1 363 ? 37.507 -9.270 -53.471 1.00 77.69 363 LEU A CA 1
ATOM 2883 C C . LEU A 1 363 ? 36.962 -10.534 -54.152 1.00 77.69 363 LEU A C 1
ATOM 2885 O O . LEU A 1 363 ? 35.934 -10.460 -54.816 1.00 77.69 363 LEU A O 1
ATOM 2889 N N . GLU A 1 364 ? 37.576 -11.700 -53.931 1.00 77.44 364 GLU A N 1
ATOM 2890 C CA . GLU A 1 364 ? 37.064 -12.990 -54.426 1.00 77.44 364 GLU A CA 1
ATOM 2891 C C . GLU A 1 364 ? 35.708 -13.389 -53.819 1.00 77.44 364 GLU A C 1
ATOM 2893 O O . GLU A 1 364 ? 34.939 -14.132 -54.430 1.00 77.44 364 GLU A O 1
ATOM 2898 N N . ARG A 1 365 ? 35.407 -12.919 -52.603 1.00 71.75 365 ARG A N 1
ATOM 2899 C CA . ARG A 1 365 ? 34.194 -13.286 -51.854 1.00 71.75 365 ARG A CA 1
ATOM 2900 C C . ARG A 1 365 ? 33.074 -12.263 -51.990 1.00 71.75 365 ARG A C 1
ATOM 2902 O O . ARG A 1 365 ? 31.908 -12.607 -51.790 1.00 71.75 365 ARG A O 1
ATOM 2909 N N . ILE A 1 366 ? 33.405 -11.017 -52.317 1.00 70.62 366 ILE A N 1
ATOM 2910 C CA . ILE A 1 366 ? 32.423 -9.952 -52.507 1.00 70.62 366 ILE A CA 1
ATOM 2911 C C . ILE A 1 366 ? 31.801 -10.087 -53.897 1.00 70.62 366 ILE A C 1
ATOM 2913 O O . ILE A 1 366 ? 32.474 -9.990 -54.921 1.00 70.62 366 ILE A O 1
ATOM 2917 N N . LYS A 1 367 ? 30.474 -10.230 -53.954 1.00 66.88 367 LYS A N 1
ATOM 2918 C CA . LYS A 1 367 ? 29.738 -9.984 -55.198 1.00 66.88 367 LYS A CA 1
ATOM 2919 C C . LYS A 1 367 ? 29.754 -8.481 -55.465 1.00 66.88 367 LYS A C 1
ATOM 2921 O O . LYS A 1 367 ? 29.088 -7.732 -54.754 1.00 66.88 367 LYS A O 1
ATOM 2926 N N . VAL A 1 368 ? 30.524 -8.056 -56.467 1.00 62.75 368 VAL A N 1
ATOM 2927 C CA . VAL A 1 368 ? 30.646 -6.647 -56.866 1.00 62.75 368 VAL A CA 1
ATOM 2928 C C . VAL A 1 368 ? 29.253 -6.060 -57.107 1.00 62.75 368 VAL A C 1
ATOM 2930 O O . VAL A 1 368 ? 28.524 -6.489 -58.000 1.00 62.75 368 VAL A O 1
ATOM 2933 N N . ASN A 1 369 ? 28.881 -5.091 -56.276 1.00 67.56 369 ASN A N 1
ATOM 2934 C CA . ASN A 1 369 ? 27.611 -4.375 -56.316 1.00 67.56 369 ASN A CA 1
ATOM 2935 C C . ASN A 1 369 ? 27.908 -2.876 -56.151 1.00 67.56 369 ASN A C 1
ATOM 2937 O O . ASN A 1 369 ? 28.846 -2.513 -55.440 1.00 67.56 369 ASN A O 1
ATOM 2941 N N . TRP A 1 370 ? 27.103 -2.009 -56.773 1.00 67.88 370 TRP A N 1
ATOM 2942 C CA . TRP A 1 370 ? 27.231 -0.549 -56.685 1.00 67.88 370 TRP A CA 1
ATOM 2943 C C . TRP A 1 370 ? 27.207 -0.035 -55.233 1.00 67.88 370 TRP A C 1
ATOM 2945 O O . TRP A 1 370 ? 27.788 1.003 -54.936 1.00 67.88 370 TRP A O 1
ATOM 2955 N N . LYS A 1 371 ? 26.601 -0.800 -54.316 1.00 71.69 371 LYS A N 1
ATOM 2956 C CA . LYS A 1 371 ? 26.587 -0.522 -52.873 1.00 71.69 371 LYS A CA 1
ATOM 2957 C C . LYS A 1 371 ? 27.983 -0.501 -52.230 1.00 71.69 371 LYS A C 1
ATOM 2959 O O . LYS A 1 371 ? 28.208 0.260 -51.305 1.00 71.69 371 LYS A O 1
ATOM 2964 N N . PHE A 1 372 ? 28.936 -1.290 -52.733 1.00 82.12 372 PHE A N 1
ATOM 2965 C CA . PHE A 1 372 ? 30.289 -1.390 -52.163 1.00 82.12 372 PHE A CA 1
ATOM 2966 C C . PHE A 1 372 ? 31.319 -0.529 -52.899 1.00 82.12 372 PHE A C 1
ATOM 2968 O O . PHE A 1 372 ? 32.520 -0.720 -52.725 1.00 82.12 372 PHE A O 1
ATOM 2975 N N . VAL A 1 373 ? 30.875 0.419 -53.730 1.00 81.31 373 VAL A N 1
ATOM 2976 C CA . VAL A 1 373 ? 31.774 1.270 -54.526 1.00 81.31 373 VAL A CA 1
ATOM 2977 C C . VAL A 1 373 ? 32.738 2.057 -53.638 1.00 81.31 373 VAL A C 1
ATOM 2979 O O . VAL A 1 373 ? 33.915 2.138 -53.976 1.00 81.31 373 VAL A O 1
ATOM 2982 N N . GLY A 1 374 ? 32.285 2.561 -52.483 1.00 83.88 374 GLY A N 1
ATOM 2983 C CA . GLY A 1 374 ? 33.153 3.249 -51.520 1.00 83.88 374 GLY A CA 1
ATOM 2984 C C . GLY A 1 374 ? 34.271 2.349 -50.984 1.00 83.88 374 GLY A C 1
ATOM 2985 O O . GLY A 1 374 ? 35.442 2.721 -51.024 1.00 83.88 374 GLY A O 1
ATOM 2986 N N . LEU A 1 375 ? 33.925 1.124 -50.575 1.00 85.69 375 LEU A N 1
ATOM 2987 C CA . LEU A 1 375 ? 34.886 0.124 -50.104 1.00 85.69 375 LEU A CA 1
ATOM 2988 C C . LEU A 1 375 ? 35.878 -0.285 -51.203 1.00 85.69 375 LEU A C 1
ATOM 2990 O O . LEU A 1 375 ? 37.082 -0.326 -50.966 1.00 85.69 375 LEU A O 1
ATOM 2994 N N . ILE A 1 376 ? 35.387 -0.562 -52.414 1.00 84.25 376 ILE A N 1
ATOM 2995 C CA . ILE A 1 376 ? 36.226 -0.948 -53.557 1.00 84.25 376 ILE A CA 1
ATOM 2996 C C . ILE A 1 376 ? 37.178 0.196 -53.927 1.00 84.25 376 ILE A C 1
ATOM 2998 O O . ILE A 1 376 ? 38.364 -0.047 -54.135 1.00 84.25 376 ILE A O 1
ATOM 3002 N N . SER A 1 377 ? 36.688 1.439 -53.954 1.00 85.75 377 SER A N 1
ATOM 3003 C CA . SER A 1 377 ? 37.511 2.624 -54.212 1.00 85.75 377 SER A CA 1
ATOM 3004 C C . SER A 1 377 ? 38.628 2.764 -53.178 1.00 85.75 377 SER A C 1
ATOM 3006 O O . SER A 1 377 ? 39.781 2.966 -53.554 1.00 85.75 377 SER A O 1
ATOM 3008 N N . ALA A 1 378 ? 38.311 2.597 -51.890 1.00 87.12 378 ALA A N 1
ATOM 3009 C CA . ALA A 1 378 ? 39.301 2.649 -50.819 1.00 87.12 378 ALA A CA 1
ATOM 3010 C C . ALA A 1 378 ? 40.360 1.540 -50.956 1.00 87.12 378 ALA A C 1
ATOM 3012 O O . ALA A 1 378 ? 41.549 1.804 -50.785 1.00 87.12 378 ALA A O 1
ATOM 3013 N N . ILE A 1 379 ? 39.957 0.310 -51.306 1.00 85.81 379 ILE A N 1
ATOM 3014 C CA . ILE A 1 379 ? 40.894 -0.805 -51.521 1.00 85.81 379 ILE A CA 1
ATOM 3015 C C . ILE A 1 379 ? 41.824 -0.505 -52.698 1.00 85.81 379 ILE A C 1
ATOM 3017 O O . ILE A 1 379 ? 43.030 -0.696 -52.570 1.00 85.81 379 ILE A O 1
ATOM 3021 N N . ILE A 1 380 ? 41.298 -0.015 -53.823 1.00 84.38 380 ILE A N 1
ATOM 3022 C CA . ILE A 1 380 ? 42.109 0.327 -55.003 1.00 84.38 380 ILE A CA 1
ATOM 3023 C C . ILE A 1 380 ? 43.131 1.411 -54.655 1.00 84.38 380 ILE A C 1
ATOM 3025 O O . ILE A 1 380 ? 44.313 1.253 -54.954 1.00 84.38 380 ILE A O 1
ATOM 3029 N N . GLU A 1 381 ? 42.692 2.480 -53.987 1.00 86.25 381 GLU A N 1
ATOM 3030 C CA . GLU A 1 381 ? 43.560 3.593 -53.598 1.00 86.25 381 GLU A CA 1
ATOM 3031 C C . GLU A 1 381 ? 44.689 3.137 -52.663 1.00 86.25 381 GLU A C 1
ATOM 3033 O O . GLU A 1 381 ? 45.841 3.518 -52.855 1.00 86.25 381 GLU A O 1
ATOM 3038 N N . LYS A 1 382 ? 44.381 2.299 -51.663 1.00 86.38 382 LYS A N 1
ATOM 3039 C CA . LYS A 1 382 ? 45.360 1.850 -50.658 1.00 86.38 382 LYS A CA 1
ATOM 3040 C C . LYS A 1 382 ? 46.209 0.654 -51.085 1.00 86.38 382 LYS A C 1
ATOM 3042 O O . LYS A 1 382 ? 47.233 0.405 -50.456 1.00 86.38 382 LYS A O 1
ATOM 3047 N N . SER A 1 383 ? 45.814 -0.070 -52.131 1.00 81.38 383 SER A N 1
ATOM 3048 C CA . SER A 1 383 ? 46.605 -1.176 -52.698 1.00 81.38 383 SER A CA 1
ATOM 3049 C C . SER A 1 383 ? 47.580 -0.707 -53.780 1.00 81.38 383 SER A C 1
ATOM 3051 O O . SER A 1 383 ? 48.449 -1.475 -54.196 1.00 81.38 383 SER A O 1
ATOM 3053 N N . TRP A 1 384 ? 47.443 0.531 -54.266 1.00 78.56 384 TRP A N 1
ATOM 3054 C CA . TRP A 1 384 ? 48.347 1.078 -55.269 1.00 78.56 384 TRP A CA 1
ATOM 3055 C C . TRP A 1 384 ? 49.743 1.319 -54.668 1.00 78.56 384 TRP A C 1
ATOM 3057 O O . TRP A 1 384 ? 49.837 1.851 -53.557 1.00 78.56 384 TRP A O 1
ATOM 3067 N N . PRO A 1 385 ? 50.840 0.968 -55.368 1.00 67.44 385 PRO A N 1
ATOM 3068 C CA . PRO A 1 385 ? 52.186 1.288 -54.906 1.00 67.44 385 PRO A CA 1
ATOM 3069 C C . PRO A 1 385 ? 52.323 2.807 -54.770 1.00 67.44 385 PRO A C 1
ATOM 3071 O O . PRO A 1 385 ? 52.144 3.529 -55.752 1.00 67.44 385 PRO A O 1
ATOM 3074 N N . SER A 1 386 ? 52.580 3.277 -53.549 1.00 58.09 386 SER A N 1
ATOM 3075 C CA . SER A 1 386 ? 52.873 4.687 -53.260 1.00 58.09 386 SER A CA 1
ATOM 3076 C C . SER A 1 386 ? 54.336 5.000 -53.527 1.00 58.09 386 SER A C 1
ATOM 3078 O O . SER A 1 386 ? 55.180 4.169 -53.112 1.00 58.09 386 SER A O 1
#

InterPro domains:
  IPR031248 E3 ubiquitin-protein ligase RNF213 [PTHR22605] (1-385)

pLDDT: mean 77.22, std 15.1, range [30.25, 95.62]

Foldseek 3Di:
DLVVLLLLPLDDDLVSVVSSVVVLVVVLVDQQFPWDDDVHTDTPPVPPGHNVNSLVVLLVCLLQQQFDPDDPDDHNNNDQLQSSLLVSLLVCVVSVRDDDLVSLLRSLVSNAQDDDDPVVSVVVVCSVCVSCVSCVCVLVSLLVSLQVNVVVVDPSNVRNQVVSCVVVVQDDPPDDGDPVPQDPDCSNVSNPSHPDDPDDDDDDDDDDDCDLVNLLVLLVVLLVVLLVVLVVQAQPDPPGHDPVVSVVSVVVNVVSLVVQLVPQDPDPSSVVSVVSSVVSVVSSVVSVVVSVCRNPLDDPQDDDDDDDDHDDDDPQLLSLLVCLQPPLVVCCVPPVVVSVVSVVSNLVSLLVCLVVVNLVVSVVPHPDDPVCPSVVVSNVVNNDDD

Sequence (386 aa):
MLETIFELLKSWTDVNLKNFWLQLKQFFEVYSKPFVYEEKQKRWLSLDYGEDNVKNMLKELMVHGLLPQQEHGGLVYGLDPLRAAVVMWSVCQGYSIGLKDTECFRLCAALCLPQMTKEDFTNYWADFSREVPFLRGLSEKLASLINAVKKTGNPNWILVLPLRHILNGTIKPFEEPDPVKIKYGPNWAGLEGLEVGTSRNMNSQQKHCFTGAYRQSCLTMIVKLLDKLCKGVKPESYTQNYPDVPLICMNILALVTDFVHRNAPKSPEGKAEQQNVNDCVSQAKSIIRNWMARSFKQNLLSKGFFSSASADVEESARKQIEYYCSGIESLENSAPCVAAIIEMCALEAVPSLCQNKNEGQILERIKVNWKFVGLISAIIEKSWPS

Organism: NCBI:txid433685

Radius of gyration: 37.04 Å; chains: 1; bounding box: 84×56×111 Å